Protein 3K7M (pdb70)

Foldseek 3Di:
DWAEEEEAQALLSLLLLLVCVVVVTGYAYEAQAPDHHVQFDWDADPQAGPDIDTQGDWFADCVLFVLVVVLCVVLVFDKDWFFAADFFQAAQDDQFCRDPRGDDPVQVVLVVVVLCVLLVLLVQDDLPQFLQGRPNLVQLAQQVVVLVVSVGDRRVSQQLQLVVQQQQQDHRRFFGRVVLSLLCVLQVNHPVSSVCRSTMGGPVGPVSSSVVSCVSRDHYDYSWAWQEWADPDCWIWTATDVGDIDIHNFYEHAFALQQVLRHHYVPDDDPLCPVCSVVDFDRFKWKKKWKKFDDDGNYWYAGDFQQRIKTFGADDDPGIGIIMTMHGPVSDDVVPVVSVLVRCCVRPVRMGTPDMDHDRQCPDSRHVHGFGGHTRPPRSSPAQVQQCADVRYGYAYLNRASNHRRDSSRSNVSSVVVSVVSVVD

Structure (mmCIF, N/CA/C/O backbone):
data_3K7M
#
_entry.id   3K7M
#
_cell.length_a   163.919
_cell.length_b   163.920
_cell.length_c   163.919
_cell.angle_alpha   90.00
_cell.angle_beta   90.00
_cell.angle_gamma   90.00
#
_symmetry.space_group_name_H-M   'P 4 3 2'
#
loop_
_entity.id
_entity.type
_entity.pdbx_description
1 polymer '6-hydroxy-L-nicotine oxidase'
2 non-polymer 'FLAVIN-ADENINE DINUCLEOTIDE'
3 non-polymer '(1R)-2-{[(S)-(2-aminoethoxy)(hydroxy)phosphoryl]oxy}-1-[(pentadecanoyloxy)methyl]ethyl (12E)-hexadeca-9,12-dienoate'
4 water water
#
loop_
_atom_site.group_PDB
_atom_site.id
_atom_site.type_symbol
_atom_site.label_atom_id
_atom_site.label_alt_id
_atom_site.label_comp_id
_atom_site.label_asym_id
_atom_site.label_entity_id
_atom_site.label_seq_id
_atom_site.pdbx_PDB_ins_code
_atom_site.Cartn_x
_atom_site.Cartn_y
_atom_site.Cartn_z
_atom_site.occupancy
_atom_site.B_iso_or_equiv
_atom_site.auth_seq_id
_atom_site.auth_comp_id
_atom_site.auth_asym_id
_atom_site.auth_atom_id
_atom_site.pdbx_PDB_model_num
ATOM 1 N N . MET A 1 1 ? -22.390 50.836 60.660 1.00 50.96 1 MET X N 1
ATOM 2 C CA . MET A 1 1 ? -21.823 49.530 60.954 1.00 49.47 1 MET X CA 1
ATOM 3 C C . MET A 1 1 ? -22.011 49.142 62.414 1.00 48.30 1 MET X C 1
ATOM 4 O O . MET A 1 1 ? -22.151 49.996 63.281 1.00 50.47 1 MET X O 1
ATOM 9 N N . TYR A 1 2 ? -22.012 47.844 62.673 1.00 43.84 2 TYR X N 1
ATOM 10 C CA . TYR A 1 2 ? -22.673 47.292 63.840 1.00 38.79 2 TYR X CA 1
ATOM 11 C C . TYR A 1 2 ? -21.689 46.455 64.629 1.00 35.91 2 TYR X C 1
ATOM 12 O O . TYR A 1 2 ? -20.718 45.970 64.081 1.00 35.81 2 TYR X O 1
ATOM 21 N N . ASP A 1 3 ? -21.943 46.302 65.919 1.00 33.75 3 ASP X N 1
ATOM 22 C CA . ASP A 1 3 ? -21.279 45.289 66.726 1.00 32.67 3 ASP X CA 1
ATOM 23 C C . ASP A 1 3 ? -21.594 43.875 66.260 1.00 32.23 3 ASP X C 1
ATOM 24 O O . ASP A 1 3 ? -20.714 43.032 66.152 1.00 32.63 3 ASP X O 1
ATOM 29 N N . ALA A 1 4 ? -22.868 43.632 65.989 1.00 31.93 4 ALA X N 1
ATOM 30 C CA . ALA A 1 4 ? -23.316 42.332 65.532 1.00 29.96 4 ALA X CA 1
ATOM 31 C C . ALA A 1 4 ? -24.420 42.465 64.504 1.00 28.09 4 ALA X C 1
ATOM 32 O O . ALA A 1 4 ? -25.345 43.240 64.672 1.00 27.35 4 ALA X O 1
ATOM 34 N N . ILE A 1 5 ? -24.300 41.699 63.434 1.00 28.41 5 ILE X N 1
ATOM 35 C CA . ILE A 1 5 ? -25.432 41.382 62.595 1.00 28.14 5 ILE X CA 1
ATOM 36 C C . ILE A 1 5 ? -25.925 39.964 62.857 1.00 28.72 5 ILE X C 1
ATOM 37 O O . ILE A 1 5 ? -25.173 39.014 62.774 1.00 26.79 5 ILE X O 1
ATOM 42 N N . VAL A 1 6 ? -27.204 39.862 63.187 1.00 27.71 6 VAL X N 1
ATOM 43 C CA . VAL A 1 6 ? -27.897 38.591 63.289 1.00 26.47 6 VAL X CA 1
ATOM 44 C C . VAL A 1 6 ? -28.689 38.300 62.015 1.00 26.30 6 VAL X C 1
ATOM 45 O O . VAL A 1 6 ? -29.511 39.090 61.588 1.00 28.18 6 VAL X O 1
ATOM 49 N N . VAL A 1 7 ? -28.406 37.158 61.411 1.00 26.48 7 VAL X N 1
ATOM 50 C CA . VAL A 1 7 ? -29.085 36.728 60.206 1.00 26.10 7 VAL X CA 1
ATOM 51 C C . VAL A 1 7 ? -30.144 35.666 60.506 1.00 26.26 7 VAL X C 1
ATOM 52 O O . VAL A 1 7 ? -29.822 34.568 60.914 1.00 24.29 7 VAL X O 1
ATOM 56 N N . GLY A 1 8 ? -31.404 36.021 60.288 1.00 25.09 8 GLY X N 1
ATOM 57 C CA . GLY A 1 8 ? -32.529 35.160 60.604 1.00 25.05 8 GLY X CA 1
ATOM 58 C C . GLY A 1 8 ? -33.252 35.554 61.869 1.00 24.27 8 GLY X C 1
ATOM 59 O O . GLY A 1 8 ? -32.638 35.731 62.898 1.00 27.12 8 GLY X O 1
ATOM 60 N N . GLY A 1 9 ? -34.563 35.704 61.767 1.00 23.87 9 GLY X N 1
ATOM 61 C CA . GLY A 1 9 ? -35.380 36.148 62.870 1.00 25.05 9 GLY X CA 1
ATOM 62 C C . GLY A 1 9 ? -36.368 35.103 63.350 1.00 24.72 9 GLY X C 1
ATOM 63 O O . GLY A 1 9 ? -37.516 35.403 63.623 1.00 26.00 9 GLY X O 1
ATOM 64 N N . GLY A 1 10 ? -35.902 33.868 63.448 1.00 25.64 10 GLY X N 1
ATOM 65 C CA . GLY A 1 10 ? -36.525 32.887 64.314 1.00 26.34 10 GLY X CA 1
ATOM 66 C C . GLY A 1 10 ? -36.203 33.131 65.770 1.00 27.63 10 GLY X C 1
ATOM 67 O O . GLY A 1 10 ? -35.590 34.122 66.100 1.00 26.55 10 GLY X O 1
ATOM 68 N N . PHE A 1 11 ? -36.610 32.214 66.636 1.00 26.12 11 PHE X N 1
ATOM 69 C CA . PHE A 1 11 ? -36.422 32.390 68.063 1.00 25.43 11 PHE X CA 1
ATOM 70 C C . PHE A 1 11 ? -34.946 32.546 68.440 1.00 24.74 11 PHE X C 1
ATOM 71 O O . PHE A 1 11 ? -34.604 33.287 69.341 1.00 27.09 11 PHE X O 1
ATOM 79 N N . SER A 1 12 ? -34.088 31.836 67.731 1.00 24.34 12 SER X N 1
ATOM 80 C CA . SER A 1 12 ? -32.659 31.939 67.930 1.00 25.10 12 SER X CA 1
ATOM 81 C C . SER A 1 12 ? -32.141 33.342 67.649 1.00 26.71 12 SER X C 1
ATOM 82 O O . SER A 1 12 ? -31.509 33.956 68.491 1.00 26.67 12 SER X O 1
ATOM 85 N N . GLY A 1 13 ? -32.427 33.837 66.455 1.00 26.61 13 GLY X N 1
ATOM 86 C CA . GLY A 1 13 ? -31.979 35.148 66.047 1.00 26.16 13 GLY X CA 1
ATOM 87 C C . GLY A 1 13 ? -32.577 36.210 66.935 1.00 27.73 13 GLY X C 1
ATOM 88 O O . GLY A 1 13 ? -31.921 37.159 67.301 1.00 28.01 13 GLY X O 1
ATOM 89 N N . LEU A 1 14 ? -33.842 36.023 67.276 1.00 27.71 14 LEU X N 1
ATOM 90 C CA . LEU A 1 14 ? -34.560 36.951 68.115 1.00 27.80 14 LEU X CA 1
ATOM 91 C C . LEU A 1 14 ? -33.941 37.066 69.495 1.00 28.75 14 LEU X C 1
ATOM 92 O O . LEU A 1 14 ? -33.696 38.159 69.964 1.00 29.10 14 LEU X O 1
ATOM 97 N N . LYS A 1 15 ? -33.686 35.938 70.142 1.00 27.33 15 LYS X N 1
ATOM 98 C CA . LYS A 1 15 ? -33.009 35.967 71.427 1.00 26.44 15 LYS X CA 1
ATOM 99 C C . LYS A 1 15 ? -31.638 36.633 71.351 1.00 27.25 15 LYS X C 1
ATOM 100 O O . LYS A 1 15 ? -31.340 37.516 72.123 1.00 28.42 15 LYS X O 1
ATOM 106 N N . ALA A 1 16 ? -30.814 36.189 70.420 1.00 25.96 16 ALA X N 1
ATOM 107 C CA . ALA A 1 16 ? -29.470 36.713 70.278 1.00 28.46 16 ALA X CA 1
ATOM 108 C C . ALA A 1 16 ? -29.481 38.227 70.097 1.00 28.90 16 ALA X C 1
ATOM 109 O O . ALA A 1 16 ? -28.788 38.945 70.787 1.00 32.84 16 ALA X O 1
ATOM 111 N N . ALA A 1 17 ? -30.288 38.697 69.164 1.00 28.09 17 ALA X N 1
ATOM 112 C CA . ALA A 1 17 ? -30.384 40.120 68.901 1.00 30.33 17 ALA X CA 1
ATOM 113 C C . ALA A 1 17 ? -30.924 40.920 70.072 1.00 30.43 17 ALA X C 1
ATOM 114 O O . ALA A 1 17 ? -30.415 41.985 70.375 1.00 31.41 17 ALA X O 1
ATOM 116 N N . ARG A 1 18 ? -31.953 40.406 70.729 1.00 26.12 18 ARG X N 1
ATOM 117 C CA . ARG A 1 18 ? -32.474 41.062 71.914 1.00 27.17 18 ARG X CA 1
ATOM 118 C C . ARG A 1 18 ? -31.415 41.138 73.004 1.00 28.60 18 ARG X C 1
ATOM 119 O O . ARG A 1 18 ? -31.203 42.179 73.608 1.00 28.94 18 ARG X O 1
ATOM 127 N N . ASP A 1 19 ? -30.754 40.022 73.252 1.00 28.13 19 ASP X N 1
ATOM 128 C CA . ASP A 1 19 ? -29.902 39.915 74.410 1.00 28.09 19 ASP X CA 1
ATOM 129 C C . ASP A 1 19 ? -28.629 40.743 74.221 1.00 30.06 19 ASP X C 1
ATOM 130 O O . ASP A 1 19 ? -28.159 41.380 75.145 1.00 30.01 19 ASP X O 1
ATOM 135 N N . LEU A 1 20 ? -28.085 40.732 73.015 1.00 28.55 20 LEU X N 1
ATOM 136 C CA . LEU A 1 20 ? -26.940 41.568 72.700 1.00 29.72 20 LEU X CA 1
ATOM 137 C C . LEU A 1 20 ? -27.268 43.051 72.784 1.00 32.37 20 LEU X C 1
ATOM 138 O O . LEU A 1 20 ? -26.480 43.839 73.275 1.00 33.74 20 LEU X O 1
ATOM 143 N N . THR A 1 21 ? -28.443 43.414 72.297 1.00 33.57 21 THR X N 1
ATOM 144 C CA . THR A 1 21 ? -28.961 44.754 72.467 1.00 34.68 21 THR X CA 1
ATOM 145 C C . THR A 1 21 ? -29.011 45.182 73.927 1.00 38.18 21 THR X C 1
ATOM 146 O O . THR A 1 21 ? -28.579 46.267 74.270 1.00 38.36 21 THR X O 1
ATOM 150 N N . ASN A 1 22 ? -29.521 44.325 74.794 1.00 35.47 22 ASN X N 1
ATOM 151 C CA . ASN A 1 22 ? -29.672 44.720 76.176 1.00 35.36 22 ASN X CA 1
ATOM 152 C C . ASN A 1 22 ? -28.346 44.723 76.914 1.00 34.18 22 ASN X C 1
ATOM 153 O O . ASN A 1 22 ? -28.213 45.323 77.966 1.00 33.72 22 ASN X O 1
ATOM 158 N N . ALA A 1 23 ? -27.369 44.049 76.337 1.00 33.28 23 ALA X N 1
ATOM 159 C CA . ALA A 1 23 ? -26.000 44.118 76.808 1.00 35.78 23 ALA X CA 1
ATOM 160 C C . ALA A 1 23 ? -25.276 45.354 76.300 1.00 36.00 23 ALA X C 1
ATOM 161 O O . ALA A 1 23 ? -24.099 45.522 76.548 1.00 40.26 23 ALA X O 1
ATOM 163 N N . GLY A 1 24 ? -25.988 46.200 75.577 1.00 37.78 24 GLY X N 1
ATOM 164 C CA . GLY A 1 24 ? -25.456 47.472 75.152 1.00 39.07 24 GLY X CA 1
ATOM 165 C C . GLY A 1 24 ? -24.716 47.402 73.838 1.00 42.62 24 GLY X C 1
ATOM 166 O O . GLY A 1 24 ? -23.950 48.295 73.516 1.00 44.60 24 GLY X O 1
ATOM 167 N N . LYS A 1 25 ? -24.940 46.344 73.071 1.00 39.98 25 LYS X N 1
ATOM 168 C CA . LYS A 1 25 ? -24.316 46.231 71.767 1.00 38.33 25 LYS X CA 1
ATOM 169 C C . LYS A 1 25 ? -25.190 46.831 70.683 1.00 38.20 25 LYS X C 1
ATOM 170 O O . LYS A 1 25 ? -26.390 46.937 70.837 1.00 37.81 25 LYS X O 1
ATOM 176 N N . LYS A 1 26 ? -24.566 47.246 69.594 1.00 37.43 26 LYS X N 1
ATOM 177 C CA . LYS A 1 26 ? -25.293 47.783 68.461 1.00 37.53 26 LYS X CA 1
ATOM 178 C C . LYS A 1 26 ? -25.577 46.673 67.459 1.00 35.55 26 LYS X C 1
ATOM 179 O O . LYS A 1 26 ? -24.668 46.150 66.828 1.00 35.44 26 LYS X O 1
ATOM 185 N N . VAL A 1 27 ? -26.845 46.310 67.335 1.00 33.70 27 VAL X N 1
ATOM 186 C CA . VAL A 1 27 ? -27.236 45.097 66.638 1.00 32.01 27 VAL X CA 1
ATOM 187 C C . VAL A 1 27 ? -28.163 45.395 65.475 1.00 31.49 27 VAL X C 1
ATOM 188 O O . VAL A 1 27 ? -29.041 46.220 65.582 1.00 30.37 27 VAL X O 1
ATOM 192 N N . LEU A 1 28 ? -27.962 44.689 64.373 1.00 29.88 28 LEU X N 1
ATOM 193 C CA . LEU A 1 28 ? -28.934 44.629 63.300 1.00 28.62 28 LEU X CA 1
ATOM 194 C C . LEU A 1 28 ? -29.460 43.210 63.052 1.00 27.39 28 LEU X C 1
ATOM 195 O O . LEU A 1 28 ? -28.701 42.271 62.933 1.00 27.40 28 LEU X O 1
ATOM 200 N N . LEU A 1 29 ? -30.772 43.088 62.947 1.00 27.94 29 LEU X N 1
ATOM 201 C CA . LEU A 1 29 ? -31.401 41.823 62.602 1.00 26.69 29 LEU X CA 1
ATOM 202 C C . LEU A 1 29 ? -31.894 41.827 61.161 1.00 25.67 29 LEU X C 1
ATOM 203 O O . LEU A 1 29 ? -32.770 42.592 60.809 1.00 28.70 29 LEU X O 1
ATOM 208 N N . LEU A 1 30 ? -31.312 40.956 60.351 1.00 25.36 30 LEU X N 1
ATOM 209 C CA . LEU A 1 30 ? -31.726 40.763 58.978 1.00 27.82 30 LEU X CA 1
ATOM 210 C C . LEU A 1 30 ? -32.585 39.513 58.806 1.00 29.60 30 LEU X C 1
ATOM 211 O O . LEU A 1 30 ? -32.112 38.407 58.996 1.00 28.80 30 LEU X O 1
ATOM 216 N N . GLU A 1 31 ? -33.833 39.719 58.407 1.00 29.05 31 GLU X N 1
ATOM 217 C CA . GLU A 1 31 ? -34.771 38.645 58.128 1.00 28.79 31 GLU X CA 1
ATOM 218 C C . GLU A 1 31 ? -35.183 38.596 56.658 1.00 30.34 31 GLU X C 1
ATOM 219 O O . GLU A 1 31 ? -35.652 39.578 56.108 1.00 31.04 31 GLU X O 1
ATOM 225 N N . GLY A 1 32 ? -35.015 37.436 56.047 1.00 29.77 32 GLY X N 1
ATOM 226 C CA . GLY A 1 32 ? -35.285 37.245 54.639 1.00 30.32 32 GLY X CA 1
ATOM 227 C C . GLY A 1 32 ? -36.749 37.342 54.250 1.00 32.39 32 GLY X C 1
ATOM 228 O O . GLY A 1 32 ? -37.075 37.774 53.155 1.00 32.12 32 GLY X O 1
ATOM 229 N N . GLY A 1 33 ? -37.633 36.943 55.152 1.00 30.70 33 GLY X N 1
ATOM 230 C CA . GLY A 1 33 ? -39.043 36.873 54.848 1.00 29.66 33 GLY X CA 1
ATOM 231 C C . GLY A 1 33 ? -39.821 38.090 55.287 1.00 32.85 33 GLY X C 1
ATOM 232 O O . GLY A 1 33 ? -39.241 39.094 55.661 1.00 32.66 33 GLY X O 1
ATOM 233 N N . GLU A 1 34 ? -41.143 37.982 55.250 1.00 29.81 34 GLU X N 1
ATOM 234 C CA . GLU A 1 34 ? -42.040 39.080 55.566 1.00 30.55 34 GLU X CA 1
ATOM 235 C C . GLU A 1 34 ? -42.581 38.971 56.975 1.00 30.99 34 GLU X C 1
ATOM 236 O O . GLU A 1 34 ? -43.429 39.741 57.393 1.00 29.92 34 GLU X O 1
ATOM 242 N N . ARG A 1 35 ? -42.072 37.995 57.706 1.00 30.40 35 ARG X N 1
ATOM 243 C CA . ARG A 1 35 ? -42.487 37.782 59.072 1.00 28.77 35 ARG X CA 1
ATOM 244 C C . ARG A 1 35 ? -41.335 37.315 59.935 1.00 26.40 35 ARG X C 1
ATOM 245 O O . ARG A 1 35 ? -40.333 36.836 59.445 1.00 25.56 35 ARG X O 1
ATOM 253 N N . LEU A 1 36 ? -41.508 37.468 61.235 1.00 27.31 36 LEU X N 1
ATOM 254 C CA . LEU A 1 36 ? -40.596 36.893 62.194 1.00 27.11 36 LEU X CA 1
ATOM 255 C C . LEU A 1 36 ? -41.166 35.598 62.776 1.00 27.30 36 LEU X C 1
ATOM 256 O O . LEU A 1 36 ? -42.359 35.382 62.748 1.00 28.14 36 LEU X O 1
ATOM 261 N N . GLY A 1 37 ? -40.295 34.755 63.309 1.00 26.63 37 GLY X N 1
ATOM 262 C CA . GLY A 1 37 ? -40.720 33.548 63.985 1.00 24.64 37 GLY X CA 1
ATOM 263 C C . GLY A 1 37 ? -40.217 32.280 63.326 1.00 24.90 37 GLY X C 1
ATOM 264 O O . GLY A 1 37 ? -40.038 31.276 63.982 1.00 26.47 37 GLY X O 1
ATOM 265 N N . GLY A 1 38 ? -39.979 32.342 62.027 1.00 22.35 38 GLY X N 1
ATOM 266 C CA . GLY A 1 38 ? -39.363 31.245 61.321 1.00 23.20 38 GLY X CA 1
ATOM 267 C C . GLY A 1 38 ? -40.238 30.003 61.325 1.00 26.00 38 GLY X C 1
ATOM 268 O O . GLY A 1 38 ? -41.366 30.045 60.870 1.00 22.05 38 GLY X O 1
ATOM 269 N N . ARG A 1 39 ? -39.702 28.907 61.854 1.00 26.07 39 ARG X N 1
ATOM 270 C CA . ARG A 1 39 ? -40.405 27.633 61.903 1.00 25.02 39 ARG X CA 1
ATOM 271 C C . ARG A 1 39 ? -41.402 27.552 63.055 1.00 26.44 39 ARG X C 1
ATOM 272 O O . ARG A 1 39 ? -42.121 26.578 63.198 1.00 25.72 39 ARG X O 1
ATOM 280 N N . ALA A 1 40 ? -41.442 28.599 63.863 1.00 22.28 40 ALA X N 1
ATOM 281 C CA . ALA A 1 40 ? -42.615 28.901 64.650 1.00 26.27 40 ALA X CA 1
ATOM 282 C C . ALA A 1 40 ? -43.505 29.909 63.942 1.00 25.64 40 ALA X C 1
ATOM 283 O O . ALA A 1 40 ? -43.159 31.071 63.813 1.00 25.94 40 ALA X O 1
ATOM 285 N N . TYR A 1 41 ? -44.654 29.436 63.487 1.00 27.29 41 TYR X N 1
ATOM 286 C CA . TYR A 1 41 ? -45.458 30.138 62.511 1.00 26.22 41 TYR X CA 1
ATOM 287 C C . TYR A 1 41 ? -46.914 29.908 62.852 1.00 28.46 41 TYR X C 1
ATOM 288 O O . TYR A 1 41 ? -47.525 28.974 62.365 1.00 29.14 41 TYR X O 1
ATOM 297 N N . SER A 1 42 ? -47.454 30.757 63.715 1.00 26.69 42 SER X N 1
ATOM 298 C CA . SER A 1 42 ? -48.887 30.828 63.909 1.00 28.05 42 SER X CA 1
ATOM 299 C C . SER A 1 42 ? -49.554 31.737 62.888 1.00 31.24 42 SER X C 1
ATOM 300 O O . SER A 1 42 ? -49.041 32.783 62.563 1.00 27.94 42 SER X O 1
ATOM 303 N N . ARG A 1 43 ? -50.701 31.307 62.383 1.00 27.76 43 ARG X N 1
ATOM 304 C CA . ARG A 1 43 ? -51.455 32.073 61.408 1.00 28.99 43 ARG X CA 1
ATOM 305 C C . ARG A 1 43 ? -52.914 31.623 61.352 1.00 30.82 43 ARG X C 1
ATOM 306 O O . ARG A 1 43 ? -53.300 30.685 62.027 1.00 29.35 43 ARG X O 1
ATOM 314 N N . GLU A 1 44 ? -53.716 32.306 60.549 1.00 30.53 44 GLU X N 1
ATOM 315 C CA . GLU A 1 44 ? -55.097 31.906 60.337 1.00 32.22 44 GLU X CA 1
ATOM 316 C C . GLU A 1 44 ? -55.177 30.589 59.584 1.00 27.56 44 GLU X C 1
ATOM 317 O O . GLU A 1 44 ? -54.481 30.385 58.609 1.00 27.28 44 GLU X O 1
ATOM 323 N N . SER A 1 45 ? -56.037 29.706 60.069 1.00 32.47 45 SER X N 1
ATOM 324 C CA . SER A 1 45 ? -56.418 28.493 59.356 1.00 31.72 45 SER X CA 1
ATOM 325 C C . SER A 1 45 ? -56.861 28.749 57.921 1.00 34.00 45 SER X C 1
ATOM 326 O O . SER A 1 45 ? -57.684 29.602 57.673 1.00 34.35 45 SER X O 1
ATOM 329 N N . ARG A 1 46 ? -56.308 27.988 56.989 1.00 34.99 46 ARG X N 1
ATOM 330 C CA . ARG A 1 46 ? -56.806 27.935 55.621 1.00 36.78 46 ARG X CA 1
ATOM 331 C C . ARG A 1 46 ? -58.192 27.320 55.482 1.00 37.78 46 ARG X C 1
ATOM 332 O O . ARG A 1 46 ? -58.832 27.477 54.458 1.00 38.57 46 ARG X O 1
ATOM 340 N N . ASN A 1 47 ? -58.641 26.596 56.495 1.00 36.22 47 ASN X N 1
ATOM 341 C CA . ASN A 1 47 ? -59.888 25.866 56.391 1.00 36.55 47 ASN X CA 1
ATOM 342 C C . ASN A 1 47 ? -61.003 26.504 57.206 1.00 37.32 47 ASN X C 1
ATOM 343 O O . ASN A 1 47 ? -62.168 26.389 56.862 1.00 39.33 47 ASN X O 1
ATOM 348 N N . VAL A 1 48 ? -60.642 27.154 58.300 1.00 33.99 48 VAL X N 1
ATOM 349 C CA . VAL A 1 48 ? -61.622 27.663 59.240 1.00 36.25 48 VAL X CA 1
ATOM 350 C C . VAL A 1 48 ? -61.395 29.130 59.585 1.00 39.43 48 VAL X C 1
ATOM 351 O O . VAL A 1 48 ? -60.555 29.457 60.404 1.00 37.11 48 VAL X O 1
ATOM 355 N N . PRO A 1 49 ? -62.162 30.008 58.956 1.00 40.38 49 PRO X N 1
ATOM 356 C CA . PRO A 1 49 ? -61.946 31.440 59.119 1.00 38.76 49 PRO X CA 1
ATOM 357 C C . PRO A 1 49 ? -61.932 31.854 60.578 1.00 38.36 49 PRO X C 1
ATOM 358 O O . PRO A 1 49 ? -62.771 31.433 61.361 1.00 38.90 49 PRO X O 1
ATOM 362 N N . GLY A 1 50 ? -60.947 32.663 60.937 1.00 39.12 50 GLY X N 1
ATOM 363 C CA . GLY A 1 50 ? -60.894 33.251 62.255 1.00 37.93 50 GLY X CA 1
ATOM 364 C C . GLY A 1 50 ? -60.203 32.376 63.274 1.00 39.31 50 GLY X C 1
ATOM 365 O O . GLY A 1 50 ? -60.072 32.749 64.430 1.00 38.68 50 GLY X O 1
ATOM 366 N N . LEU A 1 51 ? -59.765 31.204 62.836 1.00 37.82 51 LEU X N 1
ATOM 367 C CA . LEU A 1 51 ? -59.141 30.234 63.725 1.00 36.10 51 LEU X CA 1
ATOM 368 C C . LEU A 1 51 ? -57.637 30.272 63.562 1.00 32.09 51 LEU X C 1
ATOM 369 O O . LEU A 1 51 ? -57.120 30.047 62.485 1.00 33.10 51 LEU X O 1
ATOM 374 N N . ARG A 1 52 ? -56.940 30.577 64.645 1.00 35.33 52 ARG X N 1
ATOM 375 C CA . ARG A 1 52 ? -55.486 30.564 64.638 1.00 34.23 52 ARG X CA 1
ATOM 376 C C . ARG A 1 52 ? -54.921 29.166 64.839 1.00 31.01 52 ARG X C 1
ATOM 377 O O . ARG A 1 52 ? -55.313 28.457 65.748 1.00 33.32 52 ARG X O 1
ATOM 385 N N . VAL A 1 53 ? -53.986 28.795 63.983 1.00 29.10 53 VAL X N 1
ATOM 386 C CA . VAL A 1 53 ? -53.313 27.515 64.085 1.00 28.85 53 VAL X CA 1
ATOM 387 C C . VAL A 1 53 ? -51.798 27.667 64.059 1.00 26.70 53 VAL X C 1
ATOM 388 O O . VAL A 1 53 ? -51.274 28.664 63.591 1.00 27.73 53 VAL X O 1
ATOM 392 N N . GLU A 1 54 ? -51.104 26.658 64.562 1.00 27.46 54 GLU X N 1
ATOM 393 C CA . GLU A 1 54 ? -49.668 26.559 64.400 1.00 25.56 54 GLU X CA 1
ATOM 394 C C . GLU A 1 54 ? -49.297 25.662 63.232 1.00 28.33 54 GLU X C 1
ATOM 395 O O . GLU A 1 54 ? -49.593 24.476 63.235 1.00 26.66 54 GLU X O 1
ATOM 401 N N . ILE A 1 55 ? -48.639 26.236 62.239 1.00 24.74 55 ILE X N 1
ATOM 402 C CA . ILE A 1 55 ? -48.296 25.493 61.046 1.00 28.03 55 ILE X CA 1
ATOM 403 C C . ILE A 1 55 ? -46.850 25.014 61.052 1.00 27.26 55 ILE X C 1
ATOM 404 O O . ILE A 1 55 ? -46.438 24.236 60.211 1.00 26.30 55 ILE X O 1
ATOM 409 N N . GLY A 1 56 ? -46.091 25.493 62.022 1.00 27.27 56 GLY X N 1
ATOM 410 C CA . GLY A 1 56 ? -44.815 24.900 62.345 1.00 26.12 56 GLY X CA 1
ATOM 411 C C . GLY A 1 56 ? -44.797 24.321 63.744 1.00 31.58 56 GLY X C 1
ATOM 412 O O . GLY A 1 56 ? -45.738 23.664 64.153 1.00 30.41 56 GLY X O 1
ATOM 413 N N . GLY A 1 57 ? -43.714 24.559 64.467 1.00 29.21 57 GLY X N 1
ATOM 414 C CA . GLY A 1 57 ? -43.547 24.026 65.800 1.00 33.08 57 GLY X CA 1
ATOM 415 C C . GLY A 1 57 ? -44.223 24.859 66.859 1.00 34.34 57 GLY X C 1
ATOM 416 O O . GLY A 1 57 ? -44.284 26.064 66.741 1.00 35.53 57 GLY X O 1
ATOM 417 N N . ALA A 1 58 ? -44.733 24.208 67.896 1.00 31.93 58 ALA X N 1
ATOM 418 C CA . ALA A 1 58 ? -45.445 24.904 68.951 1.00 35.18 58 ALA X CA 1
ATOM 419 C C . ALA A 1 58 ? -45.439 24.215 70.317 1.00 35.59 58 ALA X C 1
ATOM 420 O O . ALA A 1 58 ? -45.453 24.881 71.337 1.00 35.63 58 ALA X O 1
ATOM 422 N N . TYR A 1 59 ? -45.436 22.889 70.334 1.00 27.10 59 TYR X N 1
ATOM 423 C CA . TYR A 1 59 ? -45.600 22.168 71.582 1.00 27.11 59 TYR X CA 1
ATOM 424 C C . TYR A 1 59 ? -44.401 22.394 72.499 1.00 25.05 59 TYR X C 1
ATOM 425 O O . TYR A 1 59 ? -43.268 22.353 72.069 1.00 27.63 59 TYR X O 1
ATOM 434 N N . LEU A 1 60 ? -44.679 22.615 73.771 1.00 25.25 60 LEU X N 1
ATOM 435 C CA . LEU A 1 60 ? -43.632 22.832 74.750 1.00 26.22 60 LEU X CA 1
ATOM 436 C C . LEU A 1 60 ? -43.898 22.093 76.051 1.00 25.62 60 LEU X C 1
ATOM 437 O O . LEU A 1 60 ? -45.009 21.682 76.321 1.00 26.78 60 LEU X O 1
ATOM 442 N N . HIS A 1 61 ? -42.855 21.939 76.845 1.00 27.16 61 HIS X N 1
ATOM 443 C CA . HIS A 1 61 ? -42.980 21.427 78.189 1.00 28.46 61 HIS X CA 1
ATOM 444 C C . HIS A 1 61 ? -42.045 22.178 79.111 1.00 28.44 61 HIS X C 1
ATOM 445 O O . HIS A 1 61 ? -40.844 22.079 78.984 1.00 29.43 61 HIS X O 1
ATOM 452 N N . ARG A 1 62 ? -42.610 22.932 80.037 1.00 32.12 62 ARG X N 1
ATOM 453 C CA . ARG A 1 62 ? -41.827 23.837 80.848 1.00 35.27 62 ARG X CA 1
ATOM 454 C C . ARG A 1 62 ? -40.676 23.143 81.540 1.00 37.86 62 ARG X C 1
ATOM 455 O O . ARG A 1 62 ? -39.605 23.705 81.670 1.00 40.05 62 ARG X O 1
ATOM 463 N N . LYS A 1 63 ? -40.884 21.908 81.965 1.00 35.99 63 LYS X N 1
ATOM 464 C CA . LYS A 1 63 ? -39.838 21.199 82.665 1.00 38.42 63 LYS X CA 1
ATOM 465 C C . LYS A 1 63 ? -38.684 20.726 81.796 1.00 36.30 63 LYS X C 1
ATOM 466 O O . LYS A 1 63 ? -37.558 20.723 82.243 1.00 35.48 63 LYS X O 1
ATOM 472 N N . HIS A 1 64 ? -38.951 20.383 80.549 1.00 31.63 64 HIS X N 1
ATOM 473 C CA . HIS A 1 64 ? -37.879 20.064 79.626 1.00 29.68 64 HIS X CA 1
ATOM 474 C C . HIS A 1 64 ? -37.260 21.299 78.967 1.00 28.19 64 HIS X C 1
ATOM 475 O O . HIS A 1 64 ? -36.180 21.224 78.423 1.00 28.38 64 HIS X O 1
ATOM 482 N N . HIS A 1 65 ? -37.957 22.423 79.042 1.00 28.01 65 HIS X N 1
ATOM 483 C CA . HIS A 1 65 ? -37.652 23.597 78.238 1.00 26.71 65 HIS X CA 1
ATOM 484 C C . HIS A 1 65 ? -37.600 24.856 79.104 1.00 27.34 65 HIS X C 1
ATOM 485 O O . HIS A 1 65 ? -38.455 25.711 79.008 1.00 26.93 65 HIS X O 1
ATOM 492 N N . PRO A 1 66 ? -36.589 24.952 79.950 1.00 28.06 66 PRO X N 1
ATOM 493 C CA . PRO A 1 66 ? -36.543 26.000 80.964 1.00 27.30 66 PRO X CA 1
ATOM 494 C C . PRO A 1 66 ? -36.308 27.389 80.384 1.00 26.13 66 PRO X C 1
ATOM 495 O O . PRO A 1 66 ? -36.856 28.349 80.876 1.00 28.90 66 PRO X O 1
ATOM 499 N N . ARG A 1 67 ? -35.499 27.493 79.346 1.00 26.80 67 ARG X N 1
ATOM 500 C CA . ARG A 1 67 ? -35.337 28.775 78.689 1.00 27.98 67 ARG X CA 1
ATOM 501 C C . ARG A 1 67 ? -36.654 29.286 78.139 1.00 25.94 67 ARG X C 1
ATOM 502 O O . ARG A 1 67 ? -37.033 30.413 78.369 1.00 26.33 67 ARG X O 1
ATOM 510 N N . LEU A 1 68 ? -37.365 28.430 77.428 1.00 25.10 68 LEU X N 1
ATOM 511 C CA . LEU A 1 68 ? -38.674 28.799 76.925 1.00 22.72 68 LEU X CA 1
ATOM 512 C C . LEU A 1 68 ? -39.627 29.186 78.047 1.00 23.24 68 LEU X C 1
ATOM 513 O O . LEU A 1 68 ? -40.347 30.158 77.955 1.00 26.75 68 LEU X O 1
ATOM 518 N N . ALA A 1 69 ? -39.619 28.404 79.110 1.00 26.63 69 ALA X N 1
ATOM 519 C CA . ALA A 1 69 ? -40.438 28.706 80.259 1.00 26.06 69 ALA X CA 1
ATOM 520 C C . ALA A 1 69 ? -40.096 30.079 80.805 1.00 27.93 69 ALA X C 1
ATOM 521 O O . ALA A 1 69 ? -40.973 30.815 81.216 1.00 31.89 69 ALA X O 1
ATOM 523 N N . ALA A 1 70 ? -38.817 30.419 80.801 1.00 27.60 70 ALA X N 1
ATOM 524 C CA . ALA A 1 70 ? -38.376 31.714 81.304 1.00 29.14 70 ALA X CA 1
ATOM 525 C C . ALA A 1 70 ? -38.889 32.862 80.443 1.00 28.62 70 ALA X C 1
ATOM 526 O O . ALA A 1 70 ? -39.252 33.908 80.947 1.00 29.67 70 ALA X O 1
ATOM 528 N N . GLU A 1 71 ? -38.918 32.641 79.137 1.00 29.45 71 GLU X N 1
ATOM 529 C CA . GLU A 1 71 ? -39.419 33.628 78.196 1.00 27.01 71 GLU X CA 1
ATOM 530 C C . GLU A 1 71 ? -40.907 33.857 78.368 1.00 28.12 71 GLU X C 1
ATOM 531 O O . GLU A 1 71 ? -41.375 34.981 78.396 1.00 29.67 71 GLU X O 1
ATOM 537 N N . LEU A 1 72 ? -41.649 32.773 78.496 1.00 28.55 72 LEU X N 1
ATOM 538 C CA . LEU A 1 72 ? -43.065 32.865 78.759 1.00 28.61 72 LEU X CA 1
ATOM 539 C C . LEU A 1 72 ? -43.358 33.670 80.020 1.00 27.59 72 LEU X C 1
ATOM 540 O O . LEU A 1 72 ? -44.189 34.558 80.018 1.00 29.73 72 LEU X O 1
ATOM 545 N N . ASP A 1 73 ? -42.667 33.335 81.097 1.00 28.59 73 ASP X N 1
ATOM 546 C CA . ASP A 1 73 ? -42.824 34.042 82.359 1.00 29.47 73 ASP X CA 1
ATOM 547 C C . ASP A 1 73 ? -42.405 35.515 82.238 1.00 31.08 73 ASP X C 1
ATOM 548 O O . ASP A 1 73 ? -43.051 36.392 82.770 1.00 31.49 73 ASP X O 1
ATOM 553 N N . ARG A 1 74 ? -41.318 35.760 81.525 1.00 31.44 74 ARG X N 1
ATOM 554 C CA . ARG A 1 74 ? -40.821 37.109 81.298 1.00 31.54 74 ARG X CA 1
ATOM 555 C C . ARG A 1 74 ? -41.895 38.041 80.754 1.00 32.40 74 ARG X C 1
ATOM 556 O O . ARG A 1 74 ? -42.093 39.131 81.262 1.00 32.73 74 ARG X O 1
ATOM 564 N N . TYR A 1 75 ? -42.588 37.594 79.719 1.00 30.75 75 TYR X N 1
ATOM 565 C CA . TYR A 1 75 ? -43.520 38.436 79.005 1.00 30.89 75 TYR X CA 1
ATOM 566 C C . TYR A 1 75 ? -44.980 38.174 79.382 1.00 32.20 75 TYR X C 1
ATOM 567 O O . TYR A 1 75 ? -45.887 38.725 78.784 1.00 32.46 75 TYR X O 1
ATOM 576 N N . GLY A 1 76 ? -45.195 37.320 80.370 1.00 30.32 76 GLY X N 1
ATOM 577 C CA . GLY A 1 76 ? -46.536 36.949 80.773 1.00 30.82 76 GLY X CA 1
ATOM 578 C C . GLY A 1 76 ? -47.348 36.289 79.675 1.00 30.89 76 GLY X C 1
ATOM 579 O O . GLY A 1 76 ? -48.520 36.574 79.510 1.00 32.48 76 GLY X O 1
ATOM 580 N N . ILE A 1 77 ? -46.712 35.412 78.916 1.00 29.47 77 ILE X N 1
ATOM 581 C CA . ILE A 1 77 ? -47.372 34.759 77.804 1.00 29.18 77 ILE X CA 1
ATOM 582 C C . ILE A 1 77 ? -48.103 33.515 78.263 1.00 29.52 77 ILE X C 1
ATOM 583 O O . ILE A 1 77 ? -47.509 32.602 78.802 1.00 29.32 77 ILE X O 1
ATOM 588 N N . PRO A 1 78 ? -49.409 33.527 78.067 1.00 30.95 78 PRO X N 1
ATOM 589 C CA . PRO A 1 78 ? -50.261 32.443 78.524 1.00 31.97 78 PRO X CA 1
ATOM 590 C C . PRO A 1 78 ? -50.077 31.196 77.673 1.00 31.88 78 PRO X C 1
ATOM 591 O O . PRO A 1 78 ? -49.965 31.271 76.455 1.00 30.97 78 PRO X O 1
ATOM 595 N N . THR A 1 79 ? -50.042 30.058 78.351 1.00 34.95 79 THR X N 1
ATOM 596 C CA . THR A 1 79 ? -50.081 28.761 77.715 1.00 35.69 79 THR X CA 1
ATOM 597 C C . THR A 1 79 ? -51.297 27.950 78.145 1.00 37.60 79 THR X C 1
ATOM 598 O O . THR A 1 79 ? -51.946 28.263 79.130 1.00 38.26 79 THR X O 1
ATOM 602 N N . ALA A 1 80 ? -51.597 26.910 77.385 1.00 35.40 80 ALA X N 1
ATOM 603 C CA . ALA A 1 80 ? -52.701 26.023 77.692 1.00 34.02 80 ALA X CA 1
ATOM 604 C C . ALA A 1 80 ? -52.277 24.574 77.474 1.00 33.57 80 ALA X C 1
ATOM 605 O O . ALA A 1 80 ? -51.343 24.310 76.737 1.00 28.49 80 ALA X O 1
ATOM 607 N N . ALA A 1 81 ? -52.969 23.650 78.128 1.00 33.60 81 ALA X N 1
ATOM 608 C CA . ALA A 1 81 ? -52.765 22.229 77.893 1.00 33.55 81 ALA X CA 1
ATOM 609 C C . ALA A 1 81 ? -52.940 21.906 76.418 1.00 32.09 81 ALA X C 1
ATOM 610 O O . ALA A 1 81 ? -53.865 22.379 75.788 1.00 31.93 81 ALA X O 1
ATOM 612 N N . ALA A 1 82 ? -52.043 21.108 75.870 1.00 31.76 82 ALA X N 1
ATOM 613 C CA . ALA A 1 82 ? -52.300 20.511 74.576 1.00 33.67 82 ALA X CA 1
ATOM 614 C C . ALA A 1 82 ? -53.572 19.684 74.662 1.00 34.78 82 ALA X C 1
ATOM 615 O O . ALA A 1 82 ? -53.893 19.150 75.702 1.00 33.69 82 ALA X O 1
ATOM 617 N N . SER A 1 83 ? -54.293 19.596 73.559 1.00 35.48 83 SER X N 1
ATOM 618 C CA . SER A 1 83 ? -55.484 18.772 73.502 1.00 36.58 83 SER X CA 1
ATOM 619 C C . SER A 1 83 ? -55.317 17.404 74.159 1.00 35.48 83 SER X C 1
ATOM 620 O O . SER A 1 83 ? -54.357 16.690 73.914 1.00 34.83 83 SER X O 1
ATOM 623 N N . GLU A 1 84 ? -56.270 17.077 75.016 1.00 20.00 84 GLU X N 1
ATOM 624 C CA . GLU A 1 84 ? -56.226 15.879 75.828 1.00 20.00 84 GLU X CA 1
ATOM 625 C C . GLU A 1 84 ? -56.657 14.672 74.993 1.00 20.00 84 GLU X C 1
ATOM 626 O O . GLU A 1 84 ? -57.503 14.789 74.126 1.00 36.20 84 GLU X O 1
ATOM 632 N N . PHE A 1 85 ? -56.069 13.517 75.262 1.00 34.82 85 PHE X N 1
ATOM 633 C CA . PHE A 1 85 ? -56.457 12.293 74.578 1.00 32.94 85 PHE X CA 1
ATOM 634 C C . PHE A 1 85 ? -57.362 11.460 75.467 1.00 33.37 85 PHE X C 1
ATOM 635 O O . PHE A 1 85 ? -56.970 11.060 76.552 1.00 30.86 85 PHE X O 1
ATOM 643 N N . THR A 1 86 ? -58.567 11.183 74.990 1.00 32.11 86 THR X N 1
ATOM 644 C CA . THR A 1 86 ? -59.541 10.428 75.768 1.00 31.39 86 THR X CA 1
ATOM 645 C C . THR A 1 86 ? -60.197 9.270 75.026 1.00 31.18 86 THR X C 1
ATOM 646 O O . THR A 1 86 ? -60.847 8.439 75.628 1.00 31.99 86 THR X O 1
ATOM 650 N N . SER A 1 87 ? -60.045 9.247 73.717 1.00 28.05 87 SER X N 1
ATOM 651 C CA . SER A 1 87 ? -60.588 8.185 72.906 1.00 28.09 87 SER X CA 1
ATOM 652 C C . SER A 1 87 ? -59.491 7.616 72.023 1.00 27.86 87 SER X C 1
ATOM 653 O O . SER A 1 87 ? -58.908 8.323 71.220 1.00 29.29 87 SER X O 1
ATOM 656 N N . PHE A 1 88 ? -59.201 6.339 72.183 1.00 24.42 88 PHE X N 1
ATOM 657 C CA . PHE A 1 88 ? -58.049 5.763 71.524 1.00 25.94 88 PHE X CA 1
ATOM 658 C C . PHE A 1 88 ? -58.402 4.832 70.371 1.00 27.29 88 PHE X C 1
ATOM 659 O O . PHE A 1 88 ? -59.194 3.921 70.522 1.00 26.67 88 PHE X O 1
ATOM 667 N N . ARG A 1 89 ? -57.821 5.101 69.210 1.00 25.64 89 ARG X N 1
ATOM 668 C CA . ARG A 1 89 ? -58.214 4.446 67.976 1.00 24.72 89 ARG X CA 1
ATOM 669 C C . ARG A 1 89 ? -56.989 3.957 67.218 1.00 22.82 89 ARG X C 1
ATOM 670 O O . ARG A 1 89 ? -56.769 4.316 66.077 1.00 22.60 89 ARG X O 1
ATOM 678 N N . HIS A 1 90 ? -56.192 3.152 67.903 1.00 20.92 90 HIS X N 1
ATOM 679 C CA . HIS A 1 90 ? -54.892 2.728 67.428 1.00 22.54 90 HIS X CA 1
ATOM 680 C C . HIS A 1 90 ? -55.009 1.708 66.312 1.00 22.66 90 HIS X C 1
ATOM 681 O O . HIS A 1 90 ? -56.016 1.048 66.174 1.00 23.34 90 HIS X O 1
ATOM 688 N N . ARG A 1 91 ? -53.951 1.592 65.532 1.00 20.33 91 ARG X N 1
ATOM 689 C CA . ARG A 1 91 ? -53.805 0.511 64.592 1.00 17.90 91 ARG X CA 1
ATOM 690 C C . ARG A 1 91 ? -52.516 -0.263 64.868 1.00 19.15 91 ARG X C 1
ATOM 691 O O . ARG A 1 91 ? -51.519 -0.087 64.188 1.00 20.75 91 ARG X O 1
ATOM 699 N N . LEU A 1 92 ? -52.576 -1.110 65.886 1.00 18.97 92 LEU X N 1
ATOM 700 C CA . LEU A 1 92 ? -51.418 -1.761 66.458 1.00 20.35 92 LEU X CA 1
ATOM 701 C C . LEU A 1 92 ? -51.693 -3.248 66.602 1.00 23.76 92 LEU X C 1
ATOM 702 O O . LEU A 1 92 ? -50.964 -3.956 67.262 1.00 24.04 92 LEU X O 1
ATOM 707 N N . GLY A 1 93 ? -52.763 -3.703 65.971 1.00 25.09 93 GLY X N 1
ATOM 708 C CA . GLY A 1 93 ? -53.149 -5.091 66.029 1.00 24.14 93 GLY X CA 1
ATOM 709 C C . GLY A 1 93 ? -54.138 -5.403 67.129 1.00 23.70 93 GLY X C 1
ATOM 710 O O . GLY A 1 93 ? -54.426 -4.588 67.984 1.00 22.80 93 GLY X O 1
ATOM 711 N N . PRO A 1 94 ? -54.650 -6.621 67.094 1.00 24.51 94 PRO X N 1
ATOM 712 C CA . PRO A 1 94 ? -55.789 -7.010 67.913 1.00 27.72 94 PRO X CA 1
ATOM 713 C C . PRO A 1 94 ? -55.466 -7.177 69.387 1.00 28.26 94 PRO X C 1
ATOM 714 O O . PRO A 1 94 ? -56.386 -7.259 70.175 1.00 29.96 94 PRO X O 1
ATOM 718 N N . THR A 1 95 ? -54.189 -7.229 69.740 1.00 27.29 95 THR X N 1
ATOM 719 C CA . THR A 1 95 ? -53.787 -7.395 71.132 1.00 26.19 95 THR X CA 1
ATOM 720 C C . THR A 1 95 ? -53.498 -6.068 71.828 1.00 28.77 95 THR X C 1
ATOM 721 O O . THR A 1 95 ? -53.292 -6.026 73.027 1.00 27.42 95 THR X O 1
ATOM 725 N N . ALA A 1 96 ? -53.473 -4.988 71.064 1.00 25.88 96 ALA X N 1
ATOM 726 C CA . ALA A 1 96 ? -53.300 -3.671 71.645 1.00 26.97 96 ALA X CA 1
ATOM 727 C C . ALA A 1 96 ? -54.475 -3.306 72.533 1.00 30.02 96 ALA X C 1
ATOM 728 O O . ALA A 1 96 ? -55.589 -3.739 72.307 1.00 31.14 96 ALA X O 1
ATOM 730 N N . VAL A 1 97 ? -54.201 -2.514 73.555 1.00 28.54 97 VAL X N 1
ATOM 731 C CA . VAL A 1 97 ? -55.239 -1.924 74.370 1.00 32.54 97 VAL X CA 1
ATOM 732 C C . VAL A 1 97 ? -55.475 -0.473 73.968 1.00 33.57 97 VAL X C 1
ATOM 733 O O . VAL A 1 97 ? -54.549 0.248 73.655 1.00 30.58 97 VAL X O 1
ATOM 737 N N . ASP A 1 98 ? -56.729 -0.061 73.961 1.00 36.49 98 ASP X N 1
ATOM 738 C CA . ASP A 1 98 ? -57.046 1.291 73.563 1.00 38.34 98 ASP X CA 1
ATOM 739 C C . ASP A 1 98 ? -56.915 2.224 74.756 1.00 37.28 98 ASP X C 1
ATOM 740 O O . ASP A 1 98 ? -57.901 2.667 75.324 1.00 36.95 98 ASP X O 1
ATOM 745 N N . GLN A 1 99 ? -55.667 2.472 75.135 1.00 32.21 99 GLN X N 1
ATOM 746 C CA . GLN A 1 99 ? -55.284 3.613 75.944 1.00 33.67 99 GLN X CA 1
ATOM 747 C C . GLN A 1 99 ? -54.028 4.270 75.392 1.00 31.22 99 GLN X C 1
ATOM 748 O O . GLN A 1 99 ? -53.482 3.833 74.397 1.00 26.10 99 GLN X O 1
ATOM 754 N N . ALA A 1 100 ? -53.573 5.319 76.059 1.00 28.67 100 ALA X N 1
ATOM 755 C CA . ALA A 1 100 ? -52.439 6.077 75.572 1.00 30.76 100 ALA X CA 1
ATOM 756 C C . ALA A 1 100 ? -51.179 5.248 75.551 1.00 29.50 100 ALA X C 1
ATOM 757 O O . ALA A 1 100 ? -50.348 5.413 74.687 1.00 31.92 100 ALA X O 1
ATOM 759 N N . PHE A 1 101 ? -51.048 4.363 76.524 1.00 29.70 101 PHE X N 1
ATOM 760 C CA . PHE A 1 101 ? -49.979 3.385 76.541 1.00 30.29 101 PHE X CA 1
ATOM 761 C C . PHE A 1 101 ? -50.552 2.013 76.213 1.00 30.73 101 PHE X C 1
ATOM 762 O O . PHE A 1 101 ? -51.043 1.326 77.087 1.00 32.48 101 PHE X O 1
ATOM 770 N N . PRO A 1 102 ? -50.509 1.633 74.946 1.00 27.91 102 PRO X N 1
ATOM 771 C CA . PRO A 1 102 ? -51.370 0.557 74.464 1.00 26.49 102 PRO X CA 1
ATOM 772 C C . PRO A 1 102 ? -50.745 -0.828 74.606 1.00 25.55 102 PRO X C 1
ATOM 773 O O . PRO A 1 102 ? -51.270 -1.798 74.081 1.00 24.92 102 PRO X O 1
ATOM 777 N N . ILE A 1 103 ? -49.636 -0.909 75.320 1.00 25.60 103 ILE X N 1
ATOM 778 C CA . ILE A 1 103 ? -48.921 -2.163 75.464 1.00 28.05 103 ILE X CA 1
ATOM 779 C C . ILE A 1 103 ? -49.685 -3.105 76.390 1.00 28.42 103 ILE X C 1
ATOM 780 O O . ILE A 1 103 ? -50.019 -2.741 77.496 1.00 27.67 103 ILE X O 1
ATOM 785 N N . PRO A 1 104 ? -49.960 -4.310 75.915 1.00 28.21 104 PRO X N 1
ATOM 786 C CA . PRO A 1 104 ? -50.644 -5.300 76.733 1.00 27.19 104 PRO X CA 1
ATOM 787 C C . PRO A 1 104 ? -49.661 -6.033 77.635 1.00 28.78 104 PRO X C 1
ATOM 788 O O . PRO A 1 104 ? -48.471 -6.026 77.388 1.00 26.50 104 PRO X O 1
ATOM 792 N N . GLY A 1 105 ? -50.184 -6.660 78.678 1.00 28.03 105 GLY X N 1
ATOM 793 C CA . GLY A 1 105 ? -49.372 -7.377 79.628 1.00 26.33 105 GLY X CA 1
ATOM 794 C C . GLY A 1 105 ? -48.495 -8.428 79.006 1.00 27.06 105 GLY X C 1
ATOM 795 O O . GLY A 1 105 ? -47.383 -8.647 79.436 1.00 27.57 105 GLY X O 1
ATOM 796 N N . SER A 1 106 ? -48.999 -9.077 77.972 1.00 28.25 106 SER X N 1
ATOM 797 C CA . SER A 1 106 ? -48.242 -10.122 77.315 1.00 28.00 106 SER X CA 1
ATOM 798 C C . SER A 1 106 ? -46.937 -9.623 76.717 1.00 30.84 106 SER X C 1
ATOM 799 O O . SER A 1 106 ? -46.074 -10.411 76.378 1.00 29.95 106 SER X O 1
ATOM 802 N N . GLU A 1 107 ? -46.809 -8.313 76.566 1.00 26.18 107 GLU X N 1
ATOM 803 C CA . GLU A 1 107 ? -45.600 -7.734 75.997 1.00 25.41 107 GLU X CA 1
ATOM 804 C C . GLU A 1 107 ? -44.712 -7.082 77.059 1.00 24.52 107 GLU X C 1
ATOM 805 O O . GLU A 1 107 ? -43.653 -6.558 76.760 1.00 24.66 107 GLU X O 1
ATOM 811 N N . ALA A 1 108 ? -45.161 -7.118 78.303 1.00 25.57 108 ALA X N 1
ATOM 812 C CA . ALA A 1 108 ? -44.545 -6.325 79.347 1.00 25.57 108 ALA X CA 1
ATOM 813 C C . ALA A 1 108 ? -43.070 -6.666 79.522 1.00 27.00 108 ALA X C 1
ATOM 814 O O . ALA A 1 108 ? -42.233 -5.795 79.618 1.00 25.19 108 ALA X O 1
ATOM 816 N N . VAL A 1 109 ? -42.768 -7.953 79.557 1.00 27.05 109 VAL X N 1
ATOM 817 C CA . VAL A 1 109 ? -41.404 -8.400 79.767 1.00 26.61 109 VAL X CA 1
ATOM 818 C C . VAL A 1 109 ? -40.486 -7.972 78.621 1.00 27.92 109 VAL X C 1
ATOM 819 O O . VAL A 1 109 ? -39.370 -7.550 78.842 1.00 27.07 109 VAL X O 1
ATOM 823 N N . ALA A 1 110 ? -40.980 -8.078 77.398 1.00 28.83 110 ALA X N 1
ATOM 824 C CA . ALA A 1 110 ? -40.272 -7.553 76.238 1.00 30.35 110 ALA X CA 1
ATOM 825 C C . ALA A 1 110 ? -39.948 -6.078 76.396 1.00 29.18 110 ALA X C 1
ATOM 826 O O . ALA A 1 110 ? -38.843 -5.655 76.136 1.00 29.64 110 ALA X O 1
ATOM 828 N N . VAL A 1 111 ? -40.925 -5.311 76.846 1.00 28.00 111 VAL X N 1
ATOM 829 C CA . VAL A 1 111 ? -40.784 -3.879 76.976 1.00 28.33 111 VAL X CA 1
ATOM 830 C C . VAL A 1 111 ? -39.830 -3.475 78.108 1.00 29.81 111 VAL X C 1
ATOM 831 O O . VAL A 1 111 ? -39.058 -2.542 77.976 1.00 28.53 111 VAL X O 1
ATOM 835 N N . GLU A 1 112 ? -39.899 -4.195 79.218 1.00 26.85 112 GLU X N 1
ATOM 836 C CA . GLU A 1 112 ? -38.924 -4.075 80.287 1.00 26.38 112 GLU X CA 1
ATOM 837 C C . GLU A 1 112 ? -37.499 -4.188 79.757 1.00 25.81 112 GLU X C 1
ATOM 838 O O . GLU A 1 112 ? -36.666 -3.345 80.026 1.00 28.78 112 GLU X O 1
ATOM 844 N N . ALA A 1 113 ? -37.236 -5.235 78.994 1.00 26.50 113 ALA X N 1
ATOM 845 C CA . ALA A 1 113 ? -35.900 -5.495 78.489 1.00 28.71 113 ALA X CA 1
ATOM 846 C C . ALA A 1 113 ? -35.439 -4.414 77.512 1.00 31.65 113 ALA X C 1
ATOM 847 O O . ALA A 1 113 ? -34.301 -3.984 77.536 1.00 29.61 113 ALA X O 1
ATOM 849 N N . ALA A 1 114 ? -36.349 -3.984 76.654 1.00 31.30 114 ALA X N 1
ATOM 850 C CA . ALA A 1 114 ? -36.035 -3.003 75.634 1.00 29.99 114 ALA X CA 1
ATOM 851 C C . ALA A 1 114 ? -35.811 -1.647 76.264 1.00 30.32 114 ALA X C 1
ATOM 852 O O . ALA A 1 114 ? -35.000 -0.868 75.810 1.00 33.15 114 ALA X O 1
ATOM 854 N N . THR A 1 115 ? -36.554 -1.375 77.318 1.00 29.02 115 THR X N 1
ATOM 855 C CA . THR A 1 115 ? -36.358 -0.175 78.083 1.00 30.93 115 THR X CA 1
ATOM 856 C C . THR A 1 115 ? -34.936 -0.089 78.633 1.00 32.64 115 THR X C 1
ATOM 857 O O . THR A 1 115 ? -34.296 0.942 78.529 1.00 31.59 115 THR X O 1
ATOM 861 N N . TYR A 1 116 ? -34.440 -1.182 79.193 1.00 31.43 116 TYR X N 1
ATOM 862 C CA . TYR A 1 116 ? -33.067 -1.211 79.651 1.00 29.32 116 TYR X CA 1
ATOM 863 C C . TYR A 1 116 ? -32.070 -0.974 78.530 1.00 30.07 116 TYR X C 1
ATOM 864 O O . TYR A 1 116 ? -31.194 -0.147 78.652 1.00 29.19 116 TYR X O 1
ATOM 873 N N . THR A 1 117 ? -32.215 -1.715 77.443 1.00 29.77 117 THR X N 1
ATOM 874 C CA . THR A 1 117 ? -31.333 -1.589 76.297 1.00 32.77 117 THR X CA 1
ATOM 875 C C . THR A 1 117 ? -31.318 -0.178 75.713 1.00 33.05 117 THR X C 1
ATOM 876 O O . THR A 1 117 ? -30.267 0.392 75.479 1.00 31.20 117 THR X O 1
ATOM 880 N N . LEU A 1 118 ? -32.499 0.375 75.499 1.00 31.38 118 LEU X N 1
ATOM 881 C CA . LEU A 1 118 ? -32.625 1.708 74.954 1.00 29.87 118 LEU X CA 1
ATOM 882 C C . LEU A 1 118 ? -31.965 2.729 75.858 1.00 31.00 118 LEU X C 1
ATOM 883 O O . LEU A 1 118 ? -31.251 3.596 75.398 1.00 30.75 118 LEU X O 1
ATOM 888 N N . LEU A 1 119 ? -32.220 2.629 77.151 1.00 27.88 119 LEU X N 1
ATOM 889 C CA . LEU A 1 119 ? -31.708 3.614 78.072 1.00 28.87 119 LEU X CA 1
ATOM 890 C C . LEU A 1 119 ? -30.205 3.450 78.303 1.00 29.03 119 LEU X C 1
ATOM 891 O O . LEU A 1 119 ? -29.485 4.422 78.412 1.00 28.95 119 LEU X O 1
ATOM 896 N N . ARG A 1 120 ? -29.742 2.211 78.359 1.00 30.03 120 ARG X N 1
ATOM 897 C CA . ARG A 1 120 ? -28.316 1.949 78.411 1.00 30.24 120 ARG X CA 1
ATOM 898 C C . ARG A 1 120 ? -27.605 2.630 77.250 1.00 31.96 120 ARG X C 1
ATOM 899 O O . ARG A 1 120 ? -26.595 3.275 77.430 1.00 28.89 120 ARG X O 1
ATOM 907 N N . ASP A 1 121 ? -28.161 2.488 76.059 1.00 28.68 121 ASP X N 1
ATOM 908 C CA . ASP A 1 121 ? -27.548 3.037 74.867 1.00 28.37 121 ASP X CA 1
ATOM 909 C C . ASP A 1 121 ? -27.592 4.557 74.893 1.00 28.72 121 ASP X C 1
ATOM 910 O O . ASP A 1 121 ? -26.615 5.209 74.589 1.00 29.86 121 ASP X O 1
ATOM 915 N N . ALA A 1 122 ? -28.734 5.113 75.262 1.00 28.07 122 ALA X N 1
ATOM 916 C CA . ALA A 1 122 ? -28.859 6.547 75.380 1.00 28.90 122 ALA X CA 1
ATOM 917 C C . ALA A 1 122 ? -27.889 7.147 76.386 1.00 31.49 122 ALA X C 1
ATOM 918 O O . ALA A 1 122 ? -27.433 8.261 76.209 1.00 30.35 122 ALA X O 1
ATOM 920 N N . HIS A 1 123 ? -27.573 6.392 77.431 1.00 29.72 123 HIS X N 1
ATOM 921 C CA . HIS A 1 123 ? -26.691 6.862 78.489 1.00 29.77 123 HIS X CA 1
ATOM 922 C C . HIS A 1 123 ? -25.229 6.884 78.048 1.00 31.49 123 HIS X C 1
ATOM 923 O O . HIS A 1 123 ? -24.373 7.364 78.760 1.00 32.71 123 HIS X O 1
ATOM 930 N N . ARG A 1 124 ? -24.964 6.356 76.865 1.00 31.38 124 ARG X N 1
ATOM 931 C CA . ARG A 1 124 ? -23.668 6.513 76.224 1.00 32.13 124 ARG X CA 1
ATOM 932 C C . ARG A 1 124 ? -23.410 7.940 75.742 1.00 33.23 124 ARG X C 1
ATOM 933 O O . ARG A 1 124 ? -22.282 8.331 75.528 1.00 33.73 124 ARG X O 1
ATOM 941 N N . ILE A 1 125 ? -24.481 8.698 75.589 1.00 32.54 125 ILE X N 1
ATOM 942 C CA . ILE A 1 125 ? -24.405 10.033 75.043 1.00 31.31 125 ILE X CA 1
ATOM 943 C C . ILE A 1 125 ? -24.204 11.072 76.139 1.00 32.22 125 ILE X C 1
ATOM 944 O O . ILE A 1 125 ? -25.046 11.255 76.992 1.00 30.80 125 ILE X O 1
ATOM 949 N N . ASP A 1 126 ? -23.067 11.747 76.090 1.00 32.54 126 ASP X N 1
ATOM 950 C CA . ASP A 1 126 ? -22.860 13.007 76.784 1.00 31.48 126 ASP X CA 1
ATOM 951 C C . ASP A 1 126 ? -23.320 14.162 75.911 1.00 31.38 126 ASP X C 1
ATOM 952 O O . ASP A 1 126 ? -22.809 14.362 74.830 1.00 31.97 126 ASP X O 1
ATOM 957 N N . LEU A 1 127 ? -24.286 14.923 76.389 1.00 29.41 127 LEU X N 1
ATOM 958 C CA . LEU A 1 127 ? -24.914 15.943 75.575 1.00 32.36 127 LEU X CA 1
ATOM 959 C C . LEU A 1 127 ? -24.021 17.143 75.270 1.00 35.16 127 LEU X C 1
ATOM 960 O O . LEU A 1 127 ? -24.399 18.009 74.511 1.00 36.34 127 LEU X O 1
ATOM 965 N N . GLU A 1 128 ? -22.841 17.190 75.868 1.00 35.16 128 GLU X N 1
ATOM 966 C CA . GLU A 1 128 ? -21.985 18.356 75.750 1.00 36.24 128 GLU X CA 1
ATOM 967 C C . GLU A 1 128 ? -20.911 18.179 74.691 1.00 35.47 128 GLU X C 1
ATOM 968 O O . GLU A 1 128 ? -20.313 19.141 74.244 1.00 36.17 128 GLU X O 1
ATOM 974 N N . LYS A 1 129 ? -20.683 16.937 74.292 1.00 34.00 129 LYS X N 1
ATOM 975 C CA . LYS A 1 129 ? -19.460 16.558 73.622 1.00 35.41 129 LYS X CA 1
ATOM 976 C C . LYS A 1 129 ? -19.593 16.578 72.112 1.00 34.74 129 LYS X C 1
ATOM 977 O O . LYS A 1 129 ? -18.609 16.689 71.403 1.00 35.34 129 LYS X O 1
ATOM 983 N N . GLY A 1 130 ? -20.822 16.445 71.629 1.00 33.58 130 GLY X N 1
ATOM 984 C CA . GLY A 1 130 ? -21.072 16.205 70.225 1.00 30.38 130 GLY X CA 1
ATOM 985 C C . GLY A 1 130 ? -21.117 14.745 69.832 1.00 33.61 130 GLY X C 1
ATOM 986 O O . GLY A 1 130 ? -20.369 13.938 70.346 1.00 31.07 130 GLY X O 1
ATOM 987 N N . LEU A 1 131 ? -22.008 14.414 68.911 1.00 29.78 131 LEU X N 1
ATOM 988 C CA . LEU A 1 131 ? -22.251 13.033 68.550 1.00 29.53 131 LEU X CA 1
ATOM 989 C C . LEU A 1 131 ? -21.127 12.436 67.723 1.00 32.60 131 LEU X C 1
ATOM 990 O O . LEU A 1 131 ? -21.103 11.253 67.475 1.00 31.70 131 LEU X O 1
ATOM 995 N N . GLU A 1 132 ? -20.202 13.277 67.286 1.00 33.25 132 GLU X N 1
ATOM 996 C CA . GLU A 1 132 ? -19.066 12.821 66.499 1.00 34.55 132 GLU X CA 1
ATOM 997 C C . GLU A 1 132 ? -17.841 12.492 67.354 1.00 35.65 132 GLU X C 1
ATOM 998 O O . GLU A 1 132 ? -16.858 11.984 66.853 1.00 37.34 132 GLU X O 1
ATOM 1004 N N . ASN A 1 133 ? -17.916 12.790 68.642 1.00 34.14 133 ASN X N 1
ATOM 1005 C CA . ASN A 1 133 ? -16.742 12.803 69.499 1.00 36.93 133 ASN X CA 1
ATOM 1006 C C . ASN A 1 133 ? -16.788 11.768 70.612 1.00 37.20 133 ASN X C 1
ATOM 1007 O O . ASN A 1 133 ? -16.121 11.922 71.625 1.00 37.48 133 ASN X O 1
ATOM 1012 N N . GLN A 1 134 ? -17.585 10.724 70.434 1.00 37.54 134 GLN X N 1
ATOM 1013 C CA . GLN A 1 134 ? -17.897 9.833 71.540 1.00 37.56 134 GLN X CA 1
ATOM 1014 C C . GLN A 1 134 ? -17.867 8.359 71.182 1.00 40.32 134 GLN X C 1
ATOM 1015 O O . GLN A 1 134 ? -18.386 7.534 71.918 1.00 42.30 134 GLN X O 1
ATOM 1021 N N . ASP A 1 135 ? -17.267 8.026 70.053 1.00 37.84 135 ASP X N 1
ATOM 1022 C CA . ASP A 1 135 ? -17.229 6.645 69.611 1.00 40.26 135 ASP X CA 1
ATOM 1023 C C . ASP A 1 135 ? -18.614 6.020 69.540 1.00 38.50 135 ASP X C 1
ATOM 1024 O O . ASP A 1 135 ? -18.834 4.927 70.021 1.00 36.96 135 ASP X O 1
ATOM 1029 N N . LEU A 1 136 ? -19.539 6.737 68.919 1.00 38.41 136 LEU X N 1
ATOM 1030 C CA . LEU A 1 136 ? -20.936 6.329 68.871 1.00 35.93 136 LEU X CA 1
ATOM 1031 C C . LEU A 1 136 ? -21.327 5.795 67.495 1.00 36.60 136 LEU X C 1
ATOM 1032 O O . LEU A 1 136 ? -22.495 5.568 67.230 1.00 34.70 136 LEU X O 1
ATOM 1037 N N . GLU A 1 137 ? -20.340 5.575 66.632 1.00 36.41 137 GLU X N 1
ATOM 1038 C CA . GLU A 1 137 ? -20.586 5.150 65.253 1.00 37.74 137 GLU X CA 1
ATOM 1039 C C . GLU A 1 137 ? -21.458 3.916 65.136 1.00 36.64 137 GLU X C 1
ATOM 1040 O O . GLU A 1 137 ? -22.251 3.800 64.217 1.00 35.42 137 GLU X O 1
ATOM 1046 N N . ASP A 1 138 ? -21.275 2.982 66.053 1.00 35.45 138 ASP X N 1
ATOM 1047 C CA . ASP A 1 138 ? -21.989 1.720 66.004 1.00 34.89 138 ASP X CA 1
ATOM 1048 C C . ASP A 1 138 ? -23.499 1.893 66.131 1.00 33.33 138 ASP X C 1
ATOM 1049 O O . ASP A 1 138 ? -24.256 1.008 65.771 1.00 34.62 138 ASP X O 1
ATOM 1054 N N . LEU A 1 139 ? -23.925 3.029 66.663 1.00 31.39 139 LEU X N 1
ATOM 1055 C CA . LEU A 1 139 ? -25.342 3.315 66.822 1.00 29.89 139 LEU X CA 1
ATOM 1056 C C . LEU A 1 139 ? -25.893 4.099 65.635 1.00 31.55 139 LEU X C 1
ATOM 1057 O O . LEU A 1 139 ? -27.095 4.193 65.452 1.00 30.27 139 LEU X O 1
ATOM 1062 N N . ASP A 1 140 ? -24.999 4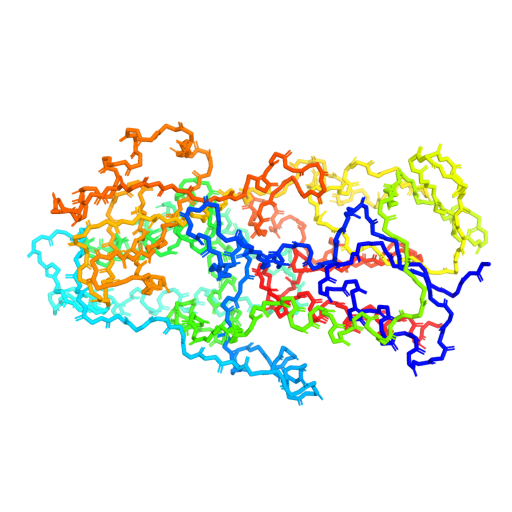.679 64.847 1.00 30.37 140 ASP X N 1
ATOM 1063 C CA . ASP A 1 140 ? -25.406 5.507 63.728 1.00 31.83 140 ASP X CA 1
ATOM 1064 C C . ASP A 1 140 ? -25.744 4.624 62.543 1.00 32.00 140 ASP X C 1
ATOM 1065 O O . ASP A 1 140 ? -25.035 4.600 61.550 1.00 34.05 140 ASP X O 1
ATOM 1070 N N . ILE A 1 141 ? -26.834 3.887 62.681 1.00 31.45 141 ILE X N 1
ATOM 1071 C CA . ILE A 1 141 ? -27.297 2.969 61.662 1.00 29.84 141 ILE X CA 1
ATOM 1072 C C . ILE A 1 141 ? -28.786 3.185 61.480 1.00 29.81 141 ILE X C 1
ATOM 1073 O O . ILE A 1 141 ? -29.407 3.862 62.271 1.00 29.38 141 ILE X O 1
ATOM 1078 N N . PRO A 1 142 ? -29.361 2.617 60.436 1.00 28.57 142 PRO X N 1
ATOM 1079 C CA . PRO A 1 142 ? -30.779 2.832 60.178 1.00 28.39 142 PRO X CA 1
ATOM 1080 C C . PRO A 1 142 ? -31.623 2.347 61.350 1.00 27.98 142 PRO X C 1
ATOM 1081 O O . PRO A 1 142 ? -31.374 1.278 61.889 1.00 28.47 142 PRO X O 1
ATOM 1085 N N . LEU A 1 143 ? -32.612 3.139 61.733 1.00 26.48 143 LEU X N 1
ATOM 1086 C CA . LEU A 1 143 ? -33.427 2.821 62.886 1.00 25.39 143 LEU X CA 1
ATOM 1087 C C . LEU A 1 143 ? -34.085 1.454 62.776 1.00 27.29 143 LEU X C 1
ATOM 1088 O O . LEU A 1 143 ? -34.165 0.726 63.747 1.00 27.42 143 LEU X O 1
ATOM 1093 N N . ASN A 1 144 ? -34.563 1.110 61.590 1.00 27.99 144 ASN X N 1
ATOM 1094 C CA . ASN A 1 144 ? -35.183 -0.189 61.407 1.00 29.31 144 ASN X CA 1
ATOM 1095 C C . ASN A 1 144 ? -34.268 -1.344 61.792 1.00 30.20 144 ASN X C 1
ATOM 1096 O O . ASN A 1 144 ? -34.712 -2.316 62.370 1.00 31.96 144 ASN X O 1
ATOM 1101 N N . GLU A 1 145 ? -32.987 -1.219 61.486 1.00 31.26 145 GLU X N 1
ATOM 1102 C CA . GLU A 1 145 ? -32.017 -2.237 61.856 1.00 31.14 145 GLU X CA 1
ATOM 1103 C C . GLU A 1 145 ? -31.809 -2.317 63.358 1.00 32.42 145 GLU X C 1
ATOM 1104 O O . GLU A 1 145 ? -31.762 -3.389 63.924 1.00 30.89 145 GLU X O 1
ATOM 1110 N N . TYR A 1 146 ? -31.684 -1.168 63.997 1.00 29.34 146 TYR X N 1
ATOM 1111 C CA . TYR A 1 146 ? -31.536 -1.109 65.440 1.00 28.95 146 TYR X CA 1
ATOM 1112 C C . TYR A 1 146 ? -32.737 -1.747 66.125 1.00 29.43 146 TYR X C 1
ATOM 1113 O O . TYR A 1 146 ? -32.598 -2.570 67.010 1.00 28.71 146 TYR X O 1
ATOM 1122 N N . VAL A 1 147 ? -33.921 -1.342 65.704 1.00 29.23 147 VAL X N 1
ATOM 1123 C CA . VAL A 1 147 ? -35.135 -1.869 66.278 1.00 29.10 147 VAL X CA 1
ATOM 1124 C C . VAL A 1 147 ? -35.305 -3.353 66.009 1.00 32.04 147 VAL X C 1
ATOM 1125 O O . VAL A 1 147 ? -35.835 -4.069 66.835 1.00 30.95 147 VAL X O 1
ATOM 1129 N N . ASP A 1 148 ? -34.838 -3.819 64.861 1.00 32.95 148 ASP X N 1
ATOM 1130 C CA . ASP A 1 148 ? -34.875 -5.239 64.564 1.00 36.83 148 ASP X CA 1
ATOM 1131 C C . ASP A 1 148 ? -34.099 -6.037 65.592 1.00 37.90 148 ASP X C 1
ATOM 1132 O O . ASP A 1 148 ? -34.528 -7.100 66.007 1.00 39.28 148 ASP X O 1
ATOM 1137 N N . LYS A 1 149 ? -32.970 -5.497 66.024 1.00 39.92 149 LYS X N 1
ATOM 1138 C CA . LYS A 1 149 ? -32.174 -6.124 67.065 1.00 42.49 149 LYS X CA 1
ATOM 1139 C C . LYS A 1 149 ? -32.850 -6.187 68.426 1.00 43.55 149 LYS X C 1
ATOM 1140 O O . LYS A 1 149 ? -32.570 -7.076 69.212 1.00 45.04 149 LYS X O 1
ATOM 1146 N N . LEU A 1 150 ? -33.731 -5.239 68.707 1.00 39.92 150 LEU X N 1
ATOM 1147 C CA . LEU A 1 150 ? -34.484 -5.255 69.946 1.00 38.65 150 LEU X CA 1
ATOM 1148 C C . LEU A 1 150 ? -35.463 -6.421 70.028 1.00 38.96 150 LEU X C 1
ATOM 1149 O O . LEU A 1 150 ? -35.870 -6.818 71.104 1.00 39.50 150 LEU X O 1
ATOM 1154 N N . ASP A 1 151 ? -35.836 -6.959 68.878 1.00 39.73 151 ASP X N 1
ATOM 1155 C CA . ASP A 1 151 ? -36.769 -8.074 68.806 1.00 41.82 151 ASP X CA 1
ATOM 1156 C C . ASP A 1 151 ? -38.036 -7.843 69.618 1.00 40.66 151 ASP X C 1
ATOM 1157 O O . ASP A 1 151 ? -38.393 -8.649 70.461 1.00 42.35 151 ASP X O 1
ATOM 1162 N N . LEU A 1 152 ? -38.713 -6.734 69.351 1.00 35.18 152 LEU X N 1
ATOM 1163 C CA . LEU A 1 152 ? -39.938 -6.409 70.055 1.00 31.41 152 LEU X CA 1
ATOM 1164 C C . LEU A 1 152 ? -41.140 -7.100 69.436 1.00 30.17 152 LEU X C 1
ATOM 1165 O O . LEU A 1 152 ? -41.226 -7.229 68.232 1.00 30.88 152 LEU X O 1
ATOM 1170 N N . PRO A 1 153 ? -42.071 -7.536 70.272 1.00 29.39 153 PRO X N 1
ATOM 1171 C CA . PRO A 1 153 ? -43.367 -8.004 69.796 1.00 27.06 153 PRO X CA 1
ATOM 1172 C C . PRO A 1 153 ? -44.200 -6.882 69.180 1.00 27.73 153 PRO X C 1
ATOM 1173 O O . PRO A 1 153 ? -43.822 -5.734 69.271 1.00 26.24 153 PRO X O 1
ATOM 1177 N N . PRO A 1 154 ? -45.309 -7.228 68.543 1.00 28.60 154 PRO X N 1
ATOM 1178 C CA . PRO A 1 154 ? -45.871 -6.386 67.492 1.00 28.21 154 PRO X CA 1
ATOM 1179 C C . PRO A 1 154 ? -46.362 -5.035 67.984 1.00 26.75 154 PRO X C 1
ATOM 1180 O O . PRO A 1 154 ? -46.148 -4.054 67.305 1.00 26.18 154 PRO X O 1
ATOM 1184 N N . VAL A 1 155 ? -47.011 -4.989 69.136 1.00 25.43 155 VAL X N 1
ATOM 1185 C CA . VAL A 1 155 ? -47.594 -3.743 69.598 1.00 23.29 155 VAL X CA 1
ATOM 1186 C C . VAL A 1 155 ? -46.521 -2.722 69.958 1.00 26.13 155 VAL X C 1
ATOM 1187 O O . VAL A 1 155 ? -46.511 -1.626 69.442 1.00 23.24 155 VAL X O 1
ATOM 1191 N N . SER A 1 156 ? -45.619 -3.114 70.846 1.00 22.65 156 SER X N 1
ATOM 1192 C CA . SER A 1 156 ? -44.526 -2.256 71.254 1.00 23.35 156 SER X CA 1
ATOM 1193 C C . SER A 1 156 ? -43.611 -1.860 70.102 1.00 24.00 156 SER X C 1
ATOM 1194 O O . SER A 1 156 ? -43.223 -0.720 69.985 1.00 22.44 156 SER X O 1
ATOM 1197 N N . ARG A 1 157 ? -43.295 -2.815 69.243 1.00 22.20 157 ARG X N 1
ATOM 1198 C CA . ARG A 1 157 ? -42.492 -2.538 68.071 1.00 23.27 157 ARG X CA 1
ATOM 1199 C C . ARG A 1 157 ? -43.093 -1.413 67.239 1.00 23.52 157 ARG X C 1
ATOM 1200 O O . ARG A 1 157 ? -42.421 -0.459 66.917 1.00 23.52 157 ARG X O 1
ATOM 1208 N N . GLN A 1 158 ? -44.363 -1.547 66.889 1.00 21.04 158 GLN X N 1
ATOM 1209 C CA . GLN A 1 158 ? -45.006 -0.580 66.017 1.00 22.97 158 GLN X CA 1
ATOM 1210 C C . GLN A 1 158 ? -45.290 0.751 66.708 1.00 23.00 158 GLN X C 1
ATOM 1211 O O . GLN A 1 158 ? -45.257 1.796 66.084 1.00 20.66 158 GLN X O 1
ATOM 1217 N N . PHE A 1 159 ? -45.568 0.683 67.999 1.00 20.70 159 PHE X N 1
ATOM 1218 C CA . PHE A 1 159 ? -45.768 1.865 68.823 1.00 21.00 159 PHE X CA 1
ATOM 1219 C C . PHE A 1 159 ? -44.507 2.726 68.840 1.00 21.72 159 PHE X C 1
ATOM 1220 O O . PHE A 1 159 ? -44.552 3.898 68.542 1.00 20.90 159 PHE X O 1
ATOM 1228 N N . LEU A 1 160 ? -43.386 2.106 69.171 1.00 20.98 160 LEU X N 1
ATOM 1229 C CA . LEU A 1 160 ? -42.084 2.744 69.084 1.00 22.06 160 LEU X CA 1
ATOM 1230 C C . LEU A 1 160 ? -41.786 3.361 67.717 1.00 22.88 160 LEU X C 1
ATOM 1231 O O . LEU A 1 160 ? -41.412 4.505 67.626 1.00 21.76 160 LEU X O 1
ATOM 1236 N N . LEU A 1 161 ? -41.974 2.582 66.664 1.00 21.65 161 LEU X N 1
ATOM 1237 C CA . LEU A 1 161 ? -41.646 3.023 65.322 1.00 21.44 161 LEU X CA 1
ATOM 1238 C C . LEU A 1 161 ? -42.545 4.161 64.860 1.00 20.73 161 LEU X C 1
ATOM 1239 O O . LEU A 1 161 ? -42.115 5.068 64.181 1.00 21.83 161 LEU X O 1
ATOM 1244 N N . ALA A 1 162 ? -43.806 4.088 65.243 1.00 20.90 162 ALA X N 1
ATOM 1245 C CA . ALA A 1 162 ? -44.755 5.116 64.885 1.00 21.25 162 ALA X CA 1
ATOM 1246 C C . ALA A 1 162 ? -44.344 6.450 65.493 1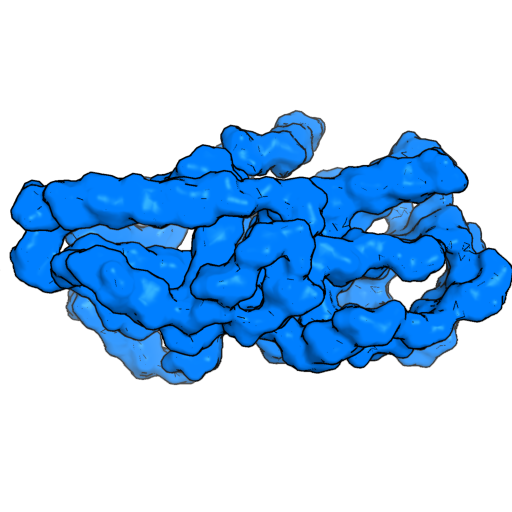.00 21.53 162 ALA X C 1
ATOM 1247 O O . ALA A 1 162 ? -44.233 7.444 64.794 1.00 20.58 162 ALA X O 1
ATOM 1249 N N . TRP A 1 163 ? -44.117 6.457 66.798 1.00 20.99 163 TRP X N 1
ATOM 1250 C CA . TRP A 1 163 ? -43.701 7.672 67.475 1.00 19.46 163 TRP X CA 1
ATOM 1251 C C . TRP A 1 163 ? -42.365 8.195 66.963 1.00 19.71 163 TRP X C 1
ATOM 1252 O O . TRP A 1 163 ? -42.163 9.389 66.875 1.00 19.47 163 TRP X O 1
ATOM 1263 N N . ALA A 1 164 ? -41.471 7.286 66.614 1.00 19.20 164 ALA X N 1
ATOM 1264 C CA . ALA A 1 164 ? -40.184 7.659 66.059 1.00 20.15 164 ALA X CA 1
ATOM 1265 C C . ALA A 1 164 ? -40.333 8.301 64.691 1.00 22.58 164 ALA X C 1
ATOM 1266 O O . ALA A 1 164 ? -39.601 9.202 64.337 1.00 21.17 164 ALA X O 1
ATOM 1268 N N . TRP A 1 165 ? -41.283 7.806 63.921 1.00 19.95 165 TRP X N 1
ATOM 1269 C CA . TRP A 1 165 ? -41.584 8.373 62.619 1.00 20.96 165 TRP X CA 1
ATOM 1270 C C . TRP A 1 165 ? -42.120 9.787 62.768 1.00 20.65 165 TRP X C 1
ATOM 1271 O O . TRP A 1 165 ? -41.642 10.709 62.129 1.00 21.66 165 TRP X O 1
ATOM 1282 N N . ASN A 1 166 ? -43.104 9.953 63.635 1.00 20.00 166 ASN X N 1
ATOM 1283 C CA . ASN A 1 166 ? -43.571 11.268 64.053 1.00 20.00 166 ASN X CA 1
ATOM 1284 C C . ASN A 1 166 ? -42.431 12.209 64.461 1.00 20.00 166 ASN X C 1
ATOM 1285 O O . ASN A 1 166 ? -42.305 13.302 63.945 1.00 23.74 166 ASN X O 1
ATOM 1290 N N . MET A 1 167 ? -41.600 11.767 65.385 1.00 23.42 167 MET X N 1
ATOM 1291 C CA . MET A 1 167 ? -40.732 12.684 66.093 1.00 22.33 167 MET X CA 1
ATOM 1292 C C . MET A 1 167 ? -39.503 13.066 65.276 1.00 24.26 167 MET X C 1
ATOM 1293 O O . MET A 1 167 ? -39.035 14.181 65.340 1.00 23.57 167 MET X O 1
ATOM 1298 N N . LEU A 1 168 ? -38.990 12.119 64.508 1.00 20.86 168 LEU X N 1
ATOM 1299 C CA . LEU A 1 168 ? -37.816 12.353 63.681 1.00 22.75 168 LEU X CA 1
ATOM 1300 C C . LEU A 1 168 ? -38.166 12.914 62.303 1.00 23.70 168 LEU X C 1
ATOM 1301 O O . LEU A 1 168 ? -37.335 13.502 61.637 1.00 25.49 168 LEU X O 1
ATOM 1306 N N . GLY A 1 169 ? -39.408 12.722 61.893 1.00 24.04 169 GLY X N 1
ATOM 1307 C CA . GLY A 1 169 ? -39.829 13.078 60.555 1.00 25.02 169 GLY X CA 1
ATOM 1308 C C . GLY A 1 169 ? -39.095 12.331 59.459 1.00 24.50 169 GLY X C 1
ATOM 1309 O O . GLY A 1 169 ? -38.806 12.881 58.411 1.00 25.26 169 GLY X O 1
ATOM 1310 N N . GLN A 1 170 ? -38.808 11.066 59.711 1.00 22.27 170 GLN X N 1
ATOM 1311 C CA . GLN A 1 170 ? -38.185 10.193 58.737 1.00 23.37 170 GLN X CA 1
ATOM 1312 C C . GLN A 1 170 ? -38.756 8.791 58.871 1.00 25.18 170 GLN X C 1
ATOM 1313 O O . GLN A 1 170 ? -39.034 8.339 59.961 1.00 25.36 170 GLN X O 1
ATOM 1319 N N . PRO A 1 171 ? -38.917 8.105 57.752 1.00 26.43 171 PRO X N 1
ATOM 1320 C CA . PRO A 1 171 ? -39.216 6.682 57.801 1.00 26.05 171 PRO X CA 1
ATOM 1321 C C . PRO A 1 171 ? -38.088 5.926 58.457 1.00 25.09 171 PRO X C 1
ATOM 1322 O O . PRO A 1 171 ? -36.970 6.399 58.487 1.00 24.06 171 PRO X O 1
ATOM 1326 N N . ALA A 1 172 ? -38.400 4.750 58.968 1.00 24.90 172 ALA X N 1
ATOM 1327 C CA . ALA A 1 172 ? -37.489 4.009 59.809 1.00 22.55 172 ALA X CA 1
ATOM 1328 C C . ALA A 1 172 ? -36.171 3.666 59.133 1.00 27.64 172 ALA X C 1
ATOM 1329 O O . ALA A 1 172 ? -35.147 3.600 59.778 1.00 26.99 172 ALA X O 1
ATOM 1331 N N . ASP A 1 173 ? -36.204 3.445 57.828 1.00 28.22 173 ASP X N 1
ATOM 1332 C CA . ASP A 1 173 ? -34.998 3.082 57.106 1.00 29.28 173 ASP X CA 1
ATOM 1333 C C . ASP A 1 173 ? -34.088 4.252 56.774 1.00 29.53 173 ASP X C 1
ATOM 1334 O O . ASP A 1 173 ? -32.978 4.060 56.313 1.00 29.90 173 ASP X O 1
ATOM 1339 N N . GLN A 1 174 ? -34.568 5.461 57.014 1.00 28.98 174 GLN X N 1
ATOM 1340 C CA . GLN A 1 174 ? -33.760 6.655 56.826 1.00 27.62 174 GLN X CA 1
ATOM 1341 C C . GLN A 1 174 ? -33.304 7.290 58.131 1.00 27.93 174 GLN X C 1
ATOM 1342 O O . GLN A 1 174 ? -32.313 7.987 58.170 1.00 29.19 174 GLN X O 1
ATOM 1348 N N . ALA A 1 175 ? -34.052 7.057 59.197 1.00 26.79 175 ALA X N 1
ATOM 1349 C CA . ALA A 1 175 ? -33.705 7.610 60.493 1.00 25.50 175 ALA X CA 1
ATOM 1350 C C . ALA A 1 175 ? -32.459 6.940 61.056 1.00 24.60 175 ALA X C 1
ATOM 1351 O O . ALA A 1 175 ? -32.229 5.771 60.832 1.00 26.14 175 ALA X O 1
ATOM 1353 N N . SER A 1 176 ? -31.667 7.697 61.798 1.00 24.63 176 SER X N 1
ATOM 1354 C CA . SER A 1 176 ? -30.542 7.142 62.535 1.00 24.44 176 SER X CA 1
ATOM 1355 C C . SER A 1 176 ? -30.931 6.744 63.951 1.00 25.58 176 SER X C 1
ATOM 1356 O O . SER A 1 176 ? -31.459 7.547 64.693 1.00 24.86 176 SER X O 1
ATOM 1359 N N . ALA A 1 177 ? -30.635 5.508 64.319 1.00 24.38 177 ALA X N 1
ATOM 1360 C CA . ALA A 1 177 ? -30.800 5.055 65.688 1.00 24.78 177 ALA X CA 1
ATOM 1361 C C . ALA A 1 177 ? -30.133 5.982 66.685 1.00 25.50 177 ALA X C 1
ATOM 1362 O O . ALA A 1 177 ? -30.691 6.288 67.720 1.00 23.71 177 ALA X O 1
ATOM 1364 N N . LEU A 1 178 ? -28.935 6.433 66.354 1.00 24.32 178 LEU X N 1
ATOM 1365 C CA . LEU A 1 178 ? -28.182 7.311 67.230 1.00 25.41 178 LEU X CA 1
ATOM 1366 C C . LEU A 1 178 ? -28.939 8.597 67.534 1.00 24.02 178 LEU X C 1
ATOM 1367 O O . LEU A 1 178 ? -28.899 9.096 68.638 1.00 26.73 178 LEU X O 1
ATOM 1372 N N . TRP A 1 179 ? -29.630 9.119 66.535 1.00 23.99 179 TRP X N 1
ATOM 1373 C CA . TRP A 1 179 ? -30.408 10.337 66.695 1.00 23.92 179 TRP X CA 1
ATOM 1374 C C . TRP A 1 179 ? -31.654 10.105 67.548 1.00 23.58 179 TRP X C 1
ATOM 1375 O O . TRP A 1 179 ? -31.999 10.909 68.396 1.00 22.37 179 TRP X O 1
ATOM 1386 N N . MET A 1 180 ? -32.316 8.981 67.312 1.00 23.71 180 MET X N 1
ATOM 1387 C CA A MET A 1 180 ? -33.383 8.557 68.179 0.50 22.59 180 MET X CA 1
ATOM 1388 C CA B MET A 1 180 ? -33.400 8.546 68.176 0.50 22.59 180 MET X CA 1
ATOM 1389 C C . MET A 1 180 ? -32.917 8.559 69.621 1.00 22.81 180 MET X C 1
ATOM 1390 O O . MET A 1 180 ? -33.569 9.088 70.491 1.00 22.69 180 MET X O 1
ATOM 1399 N N . LEU A 1 181 ? -31.741 8.000 69.849 1.00 23.36 181 LEU X N 1
ATOM 1400 C CA . LEU A 1 181 ? -31.160 7.942 71.176 1.00 23.70 181 LEU X CA 1
ATOM 1401 C C . LEU A 1 181 ? -30.745 9.310 71.713 1.00 25.81 181 LEU X C 1
ATOM 1402 O O . LEU A 1 181 ? -30.846 9.570 72.897 1.00 26.45 181 LEU X O 1
ATOM 1407 N N . GLN A 1 182 ? -30.293 10.181 70.823 1.00 24.42 182 GLN X N 1
ATOM 1408 C CA . GLN A 1 182 ? -30.090 11.576 71.158 1.00 21.93 182 GLN X CA 1
ATOM 1409 C C . GLN A 1 182 ? -31.339 12.259 71.711 1.00 24.06 182 GLN X C 1
ATOM 1410 O O . GLN A 1 182 ? -31.264 12.982 72.680 1.00 25.12 182 GLN X O 1
ATOM 1416 N N . LEU A 1 183 ? -32.482 12.034 71.080 1.00 22.01 183 LEU X N 1
ATOM 1417 C CA . LEU A 1 183 ? -33.722 12.625 71.545 1.00 21.36 183 LEU X CA 1
ATOM 1418 C C . LEU A 1 183 ? -34.110 12.085 72.909 1.00 22.64 183 LEU X C 1
ATOM 1419 O O . LEU A 1 183 ? -34.588 12.816 73.751 1.00 24.20 183 LEU X O 1
ATOM 1424 N N . VAL A 1 184 ? -33.905 10.794 73.106 1.00 23.51 184 VAL X N 1
ATOM 1425 C CA . VAL A 1 184 ? -34.1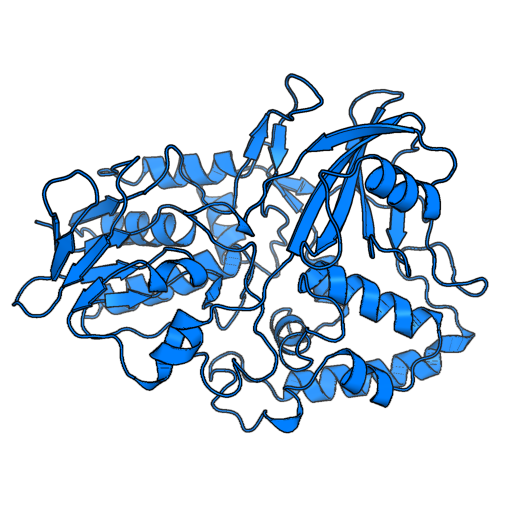10 10.185 74.403 1.00 23.61 184 VAL X CA 1
ATOM 1426 C C . VAL A 1 184 ? -33.248 10.843 75.478 1.00 25.49 184 VAL X C 1
ATOM 1427 O O . VAL A 1 184 ? -33.746 11.281 76.498 1.00 25.06 184 VAL X O 1
ATOM 1431 N N . ALA A 1 185 ? -31.954 10.922 75.218 1.00 26.78 185 ALA X N 1
ATOM 1432 C CA . ALA A 1 185 ? -31.033 11.626 76.097 1.00 27.37 185 ALA X CA 1
ATOM 1433 C C . ALA A 1 185 ? -31.458 13.057 76.403 1.00 27.30 185 ALA X C 1
ATOM 1434 O O . ALA A 1 185 ? -31.413 13.486 77.538 1.00 27.87 185 ALA X O 1
ATOM 1436 N N . ALA A 1 186 ? -31.885 13.781 75.382 1.00 25.54 186 ALA X N 1
ATOM 1437 C CA . ALA A 1 186 ? -32.225 15.181 75.531 1.00 26.10 186 ALA X CA 1
ATOM 1438 C C . ALA A 1 186 ? -33.337 15.357 76.542 1.00 25.63 186 ALA X C 1
ATOM 1439 O O . ALA A 1 186 ? -33.401 16.347 77.242 1.00 24.57 186 ALA X O 1
ATOM 1441 N N . HIS A 1 187 ? -34.213 14.367 76.605 1.00 26.90 187 HIS X N 1
ATOM 1442 C CA . HIS A 1 187 ? -35.342 14.411 77.506 1.00 26.54 187 HIS X CA 1
ATOM 1443 C C . HIS A 1 187 ? -35.004 13.763 78.833 1.00 29.64 187 HIS X C 1
ATOM 1444 O O . HIS A 1 187 ? -35.769 12.969 79.358 1.00 29.07 187 HIS X O 1
ATOM 1451 N N . HIS A 1 188 ? -33.855 14.104 79.393 1.00 31.36 188 HIS X N 1
ATOM 1452 C CA A HIS A 1 188 ? -33.370 13.577 80.694 0.50 32.32 188 HIS X CA 1
ATOM 1453 C CA B HIS A 1 188 ? -33.470 13.577 80.694 0.50 32.32 188 HIS X CA 1
ATOM 1454 C C . HIS A 1 188 ? -33.430 12.059 80.652 1.00 20.00 188 HIS X C 1
ATOM 1455 O O . HIS A 1 188 ? -33.871 11.406 81.570 1.00 29.51 188 HIS X O 1
ATOM 1468 N N . TYR A 1 189 ? -32.908 11.517 79.564 1.00 28.35 189 TYR X N 1
ATOM 1469 C CA . TYR A 1 189 ? -32.750 10.093 79.394 1.00 26.47 189 TYR X CA 1
ATOM 1470 C C . TYR A 1 189 ? -34.054 9.319 79.594 1.00 28.50 189 TYR X C 1
ATOM 1471 O O . TYR A 1 189 ? -34.114 8.373 80.353 1.00 26.87 189 TYR X O 1
ATOM 1480 N N . SER A 1 190 ? -35.088 9.750 78.880 1.00 24.46 190 SER X N 1
ATOM 1481 C CA . SER A 1 190 ? -36.419 9.179 78.979 1.00 23.36 190 SER X CA 1
ATOM 1482 C C . SER A 1 190 ? -37.006 8.947 77.589 1.00 25.04 190 SER X C 1
ATOM 1483 O O . SER A 1 190 ? -37.074 9.856 76.784 1.00 26.11 190 SER X O 1
ATOM 1486 N N . ILE A 1 191 ? -37.414 7.718 77.325 1.00 24.03 191 ILE X N 1
ATOM 1487 C CA . ILE A 1 191 ? -38.212 7.402 76.155 1.00 26.29 191 ILE X CA 1
ATOM 1488 C C . ILE A 1 191 ? -39.593 8.025 76.251 1.00 25.96 191 ILE X C 1
ATOM 1489 O O . ILE A 1 191 ? -40.028 8.723 75.353 1.00 25.69 191 ILE X O 1
ATOM 1494 N N . LEU A 1 192 ? -40.271 7.758 77.356 1.00 23.73 192 LEU X N 1
ATOM 1495 C CA . LEU A 1 192 ? -41.539 8.391 77.651 1.00 24.58 192 LEU X CA 1
ATOM 1496 C C . LEU A 1 192 ? -41.498 9.897 77.438 1.00 23.41 192 LEU X C 1
ATOM 1497 O O . LEU A 1 192 ? -42.365 10.449 76.800 1.00 24.81 192 LEU X O 1
ATOM 1502 N N . GLY A 1 193 ? -40.486 10.545 77.990 1.00 23.45 193 GLY X N 1
ATOM 1503 C CA . GLY A 1 193 ? -40.387 11.984 77.925 1.00 23.77 193 GLY X CA 1
ATOM 1504 C C . GLY A 1 193 ? -40.517 12.557 76.527 1.00 24.87 193 GLY X C 1
ATOM 1505 O O . GLY A 1 193 ? -41.058 13.630 76.342 1.00 24.85 193 GLY X O 1
ATOM 1506 N N . VAL A 1 194 ? -40.024 11.828 75.538 1.00 24.92 194 VAL X N 1
ATOM 1507 C CA . VAL A 1 194 ? -40.034 12.321 74.178 1.00 25.11 194 VAL X CA 1
ATOM 1508 C C . VAL A 1 194 ? -41.441 12.677 73.733 1.00 26.97 194 VAL X C 1
ATOM 1509 O O . VAL A 1 194 ? -41.646 13.631 73.016 1.00 28.23 194 VAL X O 1
ATOM 1513 N N . VAL A 1 195 ? -42.410 11.914 74.205 1.00 24.50 195 VAL X N 1
ATOM 1514 C CA . VAL A 1 195 ? -43.787 12.110 73.811 1.00 25.90 195 VAL X CA 1
ATOM 1515 C C . VAL A 1 195 ? -44.570 12.922 74.831 1.00 25.64 195 VAL X C 1
ATOM 1516 O O . VAL A 1 195 ? -45.468 13.657 74.475 1.00 27.39 195 VAL X O 1
ATOM 1520 N N . LEU A 1 196 ? -44.211 12.793 76.097 1.00 26.12 196 LEU X N 1
ATOM 1521 C CA . LEU A 1 196 ? -44.844 13.577 77.139 1.00 24.91 196 LEU X CA 1
ATOM 1522 C C . LEU A 1 196 ? -44.499 15.065 77.057 1.00 25.78 196 LEU X C 1
ATOM 1523 O O . LEU A 1 196 ? -45.151 15.890 77.659 1.00 24.13 196 LEU X O 1
ATOM 1528 N N . SER A 1 197 ? -43.471 15.390 76.289 1.00 25.63 197 SER X N 1
ATOM 1529 C CA . SER A 1 197 ? -43.077 16.775 76.093 1.00 30.08 197 SER X CA 1
ATOM 1530 C C . SER A 1 197 ? -44.078 17.542 75.224 1.00 31.04 197 SER X C 1
ATOM 1531 O O . SER A 1 197 ? -44.000 18.746 75.102 1.00 31.74 197 SER X O 1
ATOM 1534 N N . LEU A 1 198 ? -45.025 16.825 74.640 1.00 28.14 198 LEU X N 1
ATOM 1535 C CA . LEU A 1 198 ? -46.153 17.453 73.973 1.00 28.11 198 LEU X CA 1
ATOM 1536 C C . LEU A 1 198 ? -47.180 17.942 74.974 1.00 29.02 198 LEU X C 1
ATOM 1537 O O . LEU A 1 198 ? -48.287 17.429 75.027 1.00 28.50 198 LEU X O 1
ATOM 1542 N N . ASP A 1 199 ? -46.805 18.936 75.767 1.00 26.97 199 ASP X N 1
ATOM 1543 C CA . ASP A 1 199 ? -47.504 19.204 77.012 1.00 27.85 199 ASP X CA 1
ATOM 1544 C C . ASP A 1 199 ? -48.386 20.440 76.962 1.00 29.17 199 ASP X C 1
ATOM 1545 O O . ASP A 1 199 ? -49.514 20.417 77.418 1.00 30.18 199 ASP X O 1
ATOM 1550 N N . GLU A 1 200 ? -47.855 21.522 76.420 1.00 26.48 200 GLU X N 1
ATOM 1551 C CA . GLU A 1 200 ? -48.581 22.772 76.382 1.00 27.66 200 GLU X CA 1
ATOM 1552 C C . GLU A 1 200 ? -48.409 23.447 75.042 1.00 26.98 200 GLU X C 1
ATOM 1553 O O . GLU A 1 200 ? -47.505 23.128 74.289 1.00 25.11 200 GLU X O 1
ATOM 1559 N N . VAL A 1 201 ? -49.290 24.397 74.777 1.00 26.57 201 VAL X N 1
ATOM 1560 C CA . VAL A 1 201 ? -49.191 25.248 73.613 1.00 28.14 201 VAL X CA 1
ATOM 1561 C C . VAL A 1 201 ? -49.402 26.711 73.999 1.00 28.47 201 VAL X C 1
ATOM 1562 O O . VAL A 1 201 ? -49.862 26.992 75.084 1.00 28.02 201 VAL X O 1
ATOM 1566 N N . PHE A 1 202 ? -49.064 27.620 73.093 1.00 29.38 202 PHE X N 1
ATOM 1567 C CA . PHE A 1 202 ? -49.341 29.039 73.267 1.00 30.40 202 PHE X CA 1
ATOM 1568 C C . PHE A 1 202 ? -50.835 29.314 73.153 1.00 32.20 202 PHE X C 1
ATOM 1569 O O . PHE A 1 202 ? -51.431 29.025 72.136 1.00 31.83 202 PHE X O 1
ATOM 1577 N N . SER A 1 203 ? -51.424 29.886 74.195 1.00 33.14 203 SER X N 1
ATOM 1578 C CA . SER A 1 203 ? -52.836 30.233 74.166 1.00 35.70 203 SER X CA 1
ATOM 1579 C C . SER A 1 203 ? -53.194 31.153 73.004 1.00 37.27 203 SER X C 1
ATOM 1580 O O . SER A 1 203 ? -54.203 30.962 72.348 1.00 37.21 203 SER X O 1
ATOM 1583 N N . ASN A 1 204 ? -52.357 32.151 72.758 1.00 34.34 204 ASN X N 1
ATOM 1584 C CA . ASN A 1 204 ? -52.589 33.099 71.681 1.00 34.44 204 ASN X CA 1
ATOM 1585 C C . ASN A 1 204 ? -51.661 32.915 70.497 1.00 32.93 204 ASN X C 1
ATOM 1586 O O . ASN A 1 204 ? -51.456 33.828 69.718 1.00 36.02 204 ASN X O 1
ATOM 1591 N N . GLY A 1 205 ? -51.088 31.731 70.375 1.00 30.59 205 GLY X N 1
ATOM 1592 C CA . GLY A 1 205 ? -50.168 31.452 69.296 1.00 28.59 205 GLY X CA 1
ATOM 1593 C C . GLY A 1 205 ? -48.732 31.831 69.605 1.00 30.36 205 GLY X C 1
ATOM 1594 O O . GLY A 1 205 ? -48.469 32.674 70.444 1.00 29.68 205 GLY X O 1
ATOM 1595 N N . SER A 1 206 ? -47.807 31.184 68.911 1.00 28.97 206 SER X N 1
ATOM 1596 C CA . SER A 1 206 ? -46.385 31.407 69.088 1.00 27.84 206 SER X CA 1
ATOM 1597 C C . SER A 1 206 ? -45.997 32.833 68.744 1.00 29.16 206 SER X C 1
ATOM 1598 O O . SER A 1 206 ? -45.009 33.344 69.236 1.00 27.11 206 SER X O 1
ATOM 1601 N N . ALA A 1 207 ? -46.780 33.458 67.884 1.00 27.89 207 ALA X N 1
ATOM 1602 C CA . ALA A 1 207 ? -46.554 34.845 67.523 1.00 29.66 207 ALA X CA 1
ATOM 1603 C C . ALA A 1 207 ? -46.570 35.772 68.729 1.00 31.88 207 ALA X C 1
ATOM 1604 O O . ALA A 1 207 ? -45.925 36.804 68.724 1.00 32.68 207 ALA X O 1
ATOM 1606 N N . ASP A 1 208 ? -47.323 35.393 69.750 1.00 31.62 208 ASP X N 1
ATOM 1607 C CA . ASP A 1 208 ? -47.352 36.112 71.009 1.00 32.14 208 ASP X CA 1
ATOM 1608 C C . ASP A 1 208 ? -45.937 36.355 71.542 1.00 32.78 208 ASP X C 1
ATOM 1609 O O . ASP A 1 208 ? -45.571 37.473 71.851 1.00 30.39 208 ASP X O 1
ATOM 1614 N N . LEU A 1 209 ? -45.151 35.293 71.630 1.00 28.66 209 LEU X N 1
ATOM 1615 C CA . LEU A 1 209 ? -43.801 35.394 72.136 1.00 29.67 209 LEU X CA 1
ATOM 1616 C C . LEU A 1 209 ? -42.871 36.053 71.136 1.00 31.76 209 LEU X C 1
ATOM 1617 O O . LEU A 1 209 ? -42.020 36.828 71.510 1.00 31.08 209 LEU X O 1
ATOM 1622 N N . VAL A 1 210 ? -43.041 35.728 69.865 1.00 27.89 210 VAL X N 1
ATOM 1623 C CA . VAL A 1 210 ? -42.273 36.35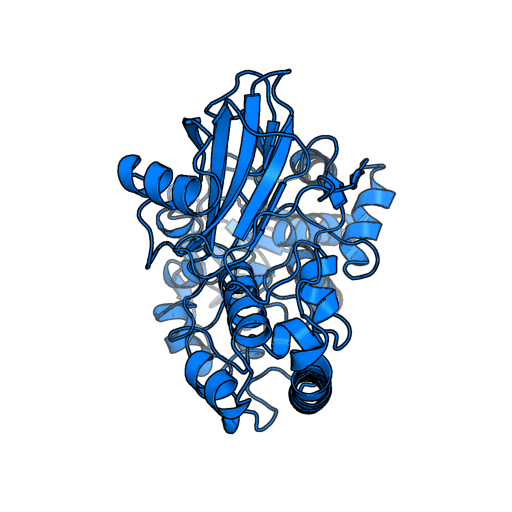2 68.805 1.00 27.71 210 VAL X CA 1
ATOM 1624 C C . VAL A 1 210 ? -42.384 37.867 68.891 1.00 28.47 210 VAL X C 1
ATOM 1625 O O . VAL A 1 210 ? -41.393 38.564 68.858 1.00 28.25 210 VAL X O 1
ATOM 1629 N N . ASP A 1 211 ? -43.605 38.357 69.010 1.00 28.15 211 ASP X N 1
ATOM 1630 C CA . ASP A 1 211 ? -43.864 39.780 69.030 1.00 29.50 211 ASP X CA 1
ATOM 1631 C C . ASP A 1 211 ? -43.299 40.442 70.285 1.00 30.32 211 ASP X C 1
ATOM 1632 O O . ASP A 1 211 ? -42.741 41.521 70.220 1.00 33.77 211 ASP X O 1
ATOM 1637 N N . ALA A 1 212 ? -43.450 39.792 71.424 1.00 29.79 212 ALA X N 1
ATOM 1638 C CA . ALA A 1 212 ? -42.866 40.293 72.654 1.00 29.23 212 ALA X CA 1
ATOM 1639 C C . ALA A 1 212 ? -41.353 40.464 72.554 1.00 32.87 212 ALA X C 1
ATOM 1640 O O . ALA A 1 212 ? -40.807 41.447 73.023 1.00 32.79 212 ALA X O 1
ATOM 1642 N N . MET A 1 213 ? -40.682 39.506 71.934 1.00 29.50 213 MET X N 1
ATOM 1643 C CA . MET A 1 213 ? -39.239 39.547 71.842 1.00 31.35 213 MET X CA 1
ATOM 1644 C C . MET A 1 213 ? -38.796 40.614 70.858 1.00 34.39 213 MET X C 1
ATOM 1645 O O . MET A 1 213 ? -37.842 41.333 71.103 1.00 35.19 213 MET X O 1
ATOM 1650 N N . SER A 1 214 ? -39.500 40.713 69.743 1.00 32.88 214 SER X N 1
ATOM 1651 C CA . SER A 1 214 ? -39.102 41.612 68.679 1.00 34.26 214 SER X CA 1
ATOM 1652 C C . SER A 1 214 ? -39.243 43.072 69.098 1.00 35.09 214 SER X C 1
ATOM 1653 O O . SER A 1 214 ? -38.529 43.926 68.617 1.00 35.85 214 SER X O 1
ATOM 1656 N N . GLN A 1 215 ? -40.177 43.338 70.000 1.00 37.28 215 GLN X N 1
ATOM 1657 C CA . GLN A 1 215 ? -40.402 44.681 70.499 1.00 38.28 215 GLN X CA 1
ATOM 1658 C C . GLN A 1 215 ? -39.175 45.221 71.222 1.00 40.02 215 GLN X C 1
ATOM 1659 O O . GLN A 1 215 ? -39.030 46.420 71.393 1.00 40.20 215 GLN X O 1
ATOM 1665 N N . GLU A 1 216 ? -38.296 44.323 71.637 1.00 36.08 216 GLU X N 1
ATOM 1666 C CA . GLU A 1 216 ? -37.073 44.703 72.321 1.00 36.95 216 GLU X CA 1
ATOM 1667 C C . GLU A 1 216 ? -35.885 44.781 71.371 1.00 35.73 216 GLU X C 1
ATOM 1668 O O . GLU A 1 216 ? -34.749 44.926 71.796 1.00 35.63 216 GLU X O 1
ATOM 1674 N N . ILE A 1 217 ? -36.153 44.675 70.082 1.00 33.00 217 ILE X N 1
ATOM 1675 C CA . ILE A 1 217 ? -35.104 44.746 69.092 1.00 33.15 217 ILE X CA 1
ATOM 1676 C C . ILE A 1 217 ? -35.299 45.949 68.190 1.00 34.46 217 ILE X C 1
ATOM 1677 O O . ILE A 1 217 ? -36.250 46.015 67.436 1.00 35.04 217 ILE X O 1
ATOM 1682 N N . PRO A 1 218 ? -34.390 46.906 68.283 1.00 36.82 218 PRO X N 1
ATOM 1683 C CA . PRO A 1 218 ? -34.639 48.232 67.729 1.00 34.72 218 PRO X CA 1
ATOM 1684 C C . PRO A 1 218 ? -34.436 48.304 66.226 1.00 34.24 218 PRO X C 1
ATOM 1685 O O . PRO A 1 218 ? -35.082 49.112 65.589 1.00 35.61 218 PRO X O 1
ATOM 1689 N N . GLU A 1 219 ? -33.558 47.481 65.676 1.00 31.88 219 GLU X N 1
ATOM 1690 C CA A GLU A 1 219 ? -33.294 47.525 64.261 0.50 33.15 219 GLU X CA 1
ATOM 1691 C CA B GLU A 1 219 ? -33.288 47.541 64.251 0.50 32.06 219 GLU X CA 1
ATOM 1692 C C . GLU A 1 219 ? -33.461 46.200 63.542 1.00 34.24 219 GLU X C 1
ATOM 1693 O O . GLU A 1 219 ? -32.647 45.306 63.686 1.00 35.61 219 GLU X O 1
ATOM 1704 N N . ILE A 1 220 ? -34.523 46.108 62.755 1.00 33.48 220 ILE X N 1
ATOM 1705 C CA . ILE A 1 220 ? -34.870 44.891 62.040 1.00 33.58 220 ILE X CA 1
ATOM 1706 C C . ILE A 1 220 ? -35.165 45.236 60.596 1.00 34.36 220 ILE X C 1
ATOM 1707 O O . ILE A 1 220 ? -35.900 46.165 60.326 1.00 35.08 220 ILE X O 1
ATOM 1712 N N . ARG A 1 221 ? -34.594 44.473 59.676 1.00 32.69 221 ARG X N 1
ATOM 1713 C CA . ARG A 1 221 ? -34.989 44.546 58.284 1.00 34.07 221 ARG X CA 1
ATOM 1714 C C . ARG A 1 221 ? -35.588 43.247 57.781 1.00 33.85 221 ARG X C 1
ATOM 1715 O O . ARG A 1 221 ? -34.904 42.253 57.652 1.00 32.31 221 ARG X O 1
ATOM 1723 N N . LEU A 1 222 ? -36.873 43.287 57.476 1.00 33.07 222 LEU X N 1
ATOM 1724 C CA . LEU A 1 222 ? -37.523 42.198 56.780 1.00 34.20 222 LEU X CA 1
ATOM 1725 C C . LEU A 1 222 ? -37.192 42.188 55.296 1.00 35.13 222 LEU X C 1
ATOM 1726 O O . LEU A 1 222 ? -36.495 43.059 54.805 1.00 33.85 222 LEU X O 1
ATOM 1731 N N . GLN A 1 223 ? -37.702 41.181 54.602 1.00 33.72 223 GLN X N 1
ATOM 1732 C CA . GLN A 1 223 ? -37.429 40.973 53.194 1.00 36.60 223 GLN X CA 1
ATOM 1733 C C . GLN A 1 223 ? -35.983 41.213 52.803 1.00 38.61 223 GLN X C 1
ATOM 1734 O O . GLN A 1 223 ? -35.703 41.699 51.721 1.00 38.18 223 GLN X O 1
ATOM 1740 N N . THR A 1 224 ? -35.068 40.856 53.689 1.00 35.03 224 THR X N 1
ATOM 1741 C CA . THR A 1 224 ? -33.657 41.054 53.436 1.00 33.97 224 THR X CA 1
ATOM 1742 C C . THR A 1 224 ? -32.877 39.746 53.489 1.00 32.69 224 THR X C 1
ATOM 1743 O O . THR A 1 224 ? -32.562 39.244 54.553 1.00 32.11 224 THR X O 1
ATOM 1747 N N . VAL A 1 225 ? -32.585 39.198 52.322 1.00 30.01 225 VAL X N 1
ATOM 1748 C CA . VAL A 1 225 ? -32.010 37.875 52.217 1.00 31.03 225 VAL X CA 1
ATOM 1749 C C . VAL A 1 225 ? -30.502 37.938 52.099 1.00 31.70 225 VAL X C 1
ATOM 1750 O O . VAL A 1 225 ? -29.983 38.462 51.137 1.00 30.61 225 VAL X O 1
ATOM 1754 N N . VAL A 1 226 ? -29.803 37.383 53.073 1.00 29.34 226 VAL X N 1
ATOM 1755 C CA . VAL A 1 226 ? -28.353 37.345 53.020 1.00 29.83 226 VAL X CA 1
ATOM 1756 C C . VAL A 1 226 ? -27.817 36.322 52.024 1.00 31.31 226 VAL X C 1
ATOM 1757 O O . VAL A 1 226 ? -28.239 35.181 52.016 1.00 31.06 226 VAL X O 1
ATOM 1761 N N . THR A 1 227 ? -26.884 36.753 51.186 1.00 28.67 227 THR X N 1
ATOM 1762 C CA . THR A 1 227 ? -26.349 35.917 50.126 1.00 29.18 227 THR X CA 1
ATOM 1763 C C . THR A 1 227 ? -24.856 35.693 50.284 1.00 26.59 227 THR X C 1
ATOM 1764 O O . THR A 1 227 ? -24.291 34.800 49.686 1.00 27.25 227 THR X O 1
ATOM 1768 N N . GLY A 1 228 ? -24.223 36.520 51.098 1.00 28.69 228 GLY X N 1
ATOM 1769 C CA . GLY A 1 228 ? -22.797 36.437 51.297 1.00 27.76 228 GLY X CA 1
ATOM 1770 C C . GLY A 1 228 ? -22.382 36.923 52.667 1.00 28.54 228 GLY X C 1
ATOM 1771 O O . GLY A 1 228 ? -22.940 37.867 53.186 1.00 29.39 228 GLY X O 1
ATOM 1772 N N . ILE A 1 229 ? -21.405 36.249 53.247 1.00 29.08 229 ILE X N 1
ATOM 1773 C CA . ILE A 1 229 ? -20.802 36.684 54.489 1.00 30.06 229 ILE X CA 1
ATOM 1774 C C . ILE A 1 229 ? -19.286 36.570 54.419 1.00 33.19 229 ILE X C 1
ATOM 1775 O O . ILE A 1 229 ? -18.739 35.484 54.335 1.00 30.86 229 ILE X O 1
ATOM 1780 N N . ASP A 1 230 ? -18.619 37.715 54.448 1.00 32.89 230 ASP X N 1
ATOM 1781 C CA . ASP A 1 230 ? -17.225 37.805 54.056 1.00 32.96 230 ASP X CA 1
ATOM 1782 C C . ASP A 1 230 ? -16.418 38.434 55.181 1.00 32.58 230 ASP X C 1
ATOM 1783 O O . ASP A 1 230 ? -16.598 39.595 55.519 1.00 31.16 230 ASP X O 1
ATOM 1788 N N . GLN A 1 231 ? -15.545 37.638 55.774 1.00 33.13 231 GLN X N 1
ATOM 1789 C CA . GLN A 1 231 ? -14.777 38.080 56.913 1.00 32.98 231 GLN X CA 1
ATOM 1790 C C . GLN A 1 231 ? -13.294 38.128 56.600 1.00 32.69 231 GLN X C 1
ATOM 1791 O O . GLN A 1 231 ? -12.462 38.070 57.487 1.00 32.69 231 GLN X O 1
ATOM 1797 N N . SER A 1 232 ? -12.982 38.257 55.318 1.00 34.34 232 SER X N 1
ATOM 1798 C CA . SER A 1 232 ? -11.607 38.425 54.886 1.00 35.17 232 SER X CA 1
ATOM 1799 C C . SER A 1 232 ? -10.974 39.717 55.393 1.00 35.48 232 SER X C 1
ATOM 1800 O O . SER A 1 232 ? -9.789 39.756 55.668 1.00 39.01 232 SER X O 1
ATOM 1803 N N . GLY A 1 233 ? -11.785 40.758 55.537 1.00 35.35 233 GLY X N 1
ATOM 1804 C CA . GLY A 1 233 ? -11.331 42.045 56.036 1.00 35.17 233 GLY X CA 1
ATOM 1805 C C . GLY A 1 233 ? -11.351 42.170 57.549 1.00 36.96 233 GLY X C 1
ATOM 1806 O O . GLY A 1 233 ? -11.664 41.220 58.250 1.00 34.43 233 GLY X O 1
ATOM 1807 N N . ASP A 1 234 ? -11.002 43.351 58.045 1.00 32.41 234 ASP X N 1
ATOM 1808 C CA . ASP A 1 234 ? -10.981 43.616 59.472 1.00 33.43 234 ASP X CA 1
ATOM 1809 C C . ASP A 1 234 ? -12.389 43.542 60.059 1.00 33.64 234 ASP X C 1
ATOM 1810 O O . ASP A 1 234 ? -12.566 43.266 61.233 1.00 31.37 234 ASP X O 1
ATOM 1815 N N . VAL A 1 235 ? -13.379 43.803 59.215 1.00 33.54 235 VAL X N 1
ATOM 1816 C CA . VAL A 1 235 ? -14.773 43.891 59.620 1.00 32.33 235 VAL X CA 1
ATOM 1817 C C . VAL A 1 235 ? -15.618 43.044 58.669 1.00 33.58 235 VAL X C 1
ATOM 1818 O O . VAL A 1 235 ? -15.391 43.041 57.476 1.00 31.17 235 VAL X O 1
ATOM 1822 N N . VAL A 1 236 ? -16.582 42.317 59.213 1.00 31.11 236 VAL X N 1
ATOM 1823 C CA . VAL A 1 236 ? -17.365 41.399 58.406 1.00 28.94 236 VAL X CA 1
ATOM 1824 C C . VAL A 1 236 ? -18.341 42.129 57.490 1.00 27.36 236 VAL X C 1
ATOM 1825 O O . VAL A 1 236 ? -19.099 42.972 57.931 1.00 27.85 236 VAL X O 1
ATOM 1829 N N . ASN A 1 237 ? -18.305 41.777 56.212 1.00 29.14 237 ASN X N 1
ATOM 1830 C CA . ASN A 1 237 ? -19.214 42.336 55.225 1.00 29.94 237 ASN X CA 1
ATOM 1831 C C . ASN A 1 237 ? -20.308 41.349 54.852 1.00 30.65 237 ASN X C 1
ATOM 1832 O O . ASN A 1 237 ? -20.035 40.245 54.407 1.00 32.66 237 ASN X O 1
ATOM 1837 N N . VAL A 1 238 ? -21.544 41.776 55.046 1.00 32.53 238 VAL X N 1
ATOM 1838 C CA . VAL A 1 238 ? -22.712 40.969 54.761 1.00 30.41 238 VAL X CA 1
ATOM 1839 C C . VAL A 1 238 ? -23.453 41.502 53.542 1.00 30.98 238 VAL X C 1
ATOM 1840 O O . VAL A 1 238 ? -23.973 42.603 53.552 1.00 30.67 238 VAL X O 1
ATOM 1844 N N . THR A 1 239 ? -23.455 40.692 52.497 1.00 33.02 239 THR X N 1
ATOM 1845 C CA . THR A 1 239 ? -24.094 41.023 51.250 1.00 35.32 239 THR X CA 1
ATOM 1846 C C . THR A 1 239 ? -25.499 40.444 51.183 1.00 36.91 239 THR X C 1
ATOM 1847 O O . THR A 1 239 ? -25.783 39.404 51.750 1.00 34.92 239 THR X O 1
ATOM 1851 N N . VAL A 1 240 ? -26.358 41.135 50.453 1.00 20.00 240 VAL X N 1
ATOM 1852 C CA . VAL A 1 240 ? -27.789 40.946 50.512 1.00 20.00 240 VAL X CA 1
ATOM 1853 C C . VAL A 1 240 ? -28.321 40.945 49.070 1.00 20.00 240 VAL X C 1
ATOM 1854 O O . VAL A 1 240 ? -27.659 41.433 48.166 1.00 38.91 240 VAL X O 1
ATOM 1858 N N A LYS A 1 241 ? -29.495 40.359 48.865 0.65 41.19 241 LYS X N 1
ATOM 1859 N N B LYS A 1 241 ? -29.509 40.389 48.866 0.35 39.25 241 LYS X N 1
ATOM 1860 C CA A LYS A 1 241 ? -29.919 39.956 47.544 0.65 43.45 241 LYS X CA 1
ATOM 1861 C CA B LYS A 1 241 ? -29.933 39.957 47.551 0.35 45.01 241 LYS X CA 1
ATOM 1862 C C A LYS A 1 241 ? -30.115 41.190 46.676 0.65 44.20 241 LYS X C 1
ATOM 1863 C C B LYS A 1 241 ? -30.003 41.108 46.548 0.35 45.87 241 LYS X C 1
ATOM 1864 O O A LYS A 1 241 ? -29.622 41.256 45.560 0.65 45.22 241 LYS X O 1
ATOM 1865 O O B LYS A 1 241 ? -29.497 40.992 45.439 0.35 47.05 241 LYS X O 1
ATOM 1876 N N A ASP A 1 242 ? -30.841 42.162 47.202 0.65 43.76 242 ASP X N 1
ATOM 1877 N N B ASP A 1 242 ? -30.613 42.218 46.929 0.35 48.09 242 ASP X N 1
ATOM 1878 C CA A ASP A 1 242 ? -31.299 43.319 46.416 0.65 44.41 242 ASP X CA 1
ATOM 1879 C CA B ASP A 1 242 ? -30.348 43.466 46.225 0.35 52.64 242 ASP X CA 1
ATOM 1880 C C A ASP A 1 242 ? -31.107 44.570 47.244 0.65 43.60 242 ASP X C 1
ATOM 1881 C C B ASP A 1 242 ? -28.873 43.593 45.834 0.35 52.89 242 ASP X C 1
ATOM 1882 O O A ASP A 1 242 ? -32.079 45.214 47.604 0.65 44.84 242 ASP X O 1
ATOM 1883 O O B ASP A 1 242 ? -28.533 43.639 44.655 0.35 54.31 242 ASP X O 1
ATOM 1892 N N A GLY A 1 243 ? -29.871 44.899 47.564 0.65 42.80 243 GLY X N 1
ATOM 1893 N N B GLY A 1 243 ? -28.005 43.658 46.834 0.35 53.31 243 GLY X N 1
ATOM 1894 C CA A GLY A 1 243 ? -29.605 45.646 48.762 0.65 41.15 243 GLY X CA 1
ATOM 1895 C CA B GLY A 1 243 ? -26.593 43.863 46.607 0.35 52.42 243 GLY X CA 1
ATOM 1896 C C A GLY A 1 243 ? -28.167 46.089 48.819 0.65 39.76 243 GLY X C 1
ATOM 1897 C C B GLY A 1 243 ? -26.013 44.879 47.569 0.35 51.20 243 GLY X C 1
ATOM 1898 O O A GLY A 1 243 ? -27.276 45.446 48.274 0.65 39.14 243 GLY X O 1
ATOM 1899 O O B GLY A 1 243 ? -24.833 45.202 47.487 0.35 49.41 243 GLY X O 1
ATOM 1900 N N A HIS A 1 244 ? -27.943 47.203 49.490 0.65 20.00 244 HIS X N 1
ATOM 1901 N N B HIS A 1 244 ? -26.839 45.369 48.489 0.35 50.04 244 HIS X N 1
ATOM 1902 C CA A HIS A 1 244 ? -26.605 47.550 49.890 0.65 20.00 244 HIS X CA 1
ATOM 1903 C CA B HIS A 1 244 ? -26.516 46.559 49.270 0.35 53.25 244 HIS X CA 1
ATOM 1904 C C A HIS A 1 244 ? -26.157 46.596 50.972 0.65 20.00 244 HIS X C 1
ATOM 1905 C C B HIS A 1 244 ? -26.145 46.263 50.714 0.35 48.10 244 HIS X C 1
ATOM 1906 O O A HIS A 1 244 ? -26.977 46.039 51.678 0.65 35.82 244 HIS X O 1
ATOM 1907 O O B HIS A 1 244 ? -27.014 46.011 51.528 0.35 48.03 244 HIS X O 1
ATOM 1920 N N A ALA A 1 245 ? -24.856 46.398 51.083 0.65 20.00 245 ALA X N 1
ATOM 1921 N N B ALA A 1 245 ? -24.866 46.346 51.041 0.35 42.36 245 ALA X N 1
ATOM 1922 C CA A ALA A 1 245 ? -24.301 45.539 52.106 0.65 20.00 245 ALA X CA 1
ATOM 1923 C CA B ALA A 1 245 ? -24.295 45.529 52.096 0.35 35.50 245 ALA X CA 1
ATOM 1924 C C A ALA A 1 245 ? -24.341 46.161 53.488 0.65 20.00 245 ALA X C 1
ATOM 1925 C C B ALA A 1 245 ? -24.343 46.157 53.481 0.35 33.47 245 ALA X C 1
ATOM 1926 O O A ALA A 1 245 ? -24.508 47.357 53.639 0.65 30.26 245 ALA X O 1
ATOM 1927 O O B ALA A 1 245 ? -24.517 47.352 53.627 0.35 30.06 245 ALA X O 1
ATOM 1930 N N . PHE A 1 246 ? -24.193 45.311 54.491 1.00 30.54 246 PHE X N 1
ATOM 1931 C CA . PHE A 1 246 ? -24.086 45.735 55.867 1.00 31.76 246 PHE X CA 1
ATOM 1932 C C . PHE A 1 246 ? -22.821 45.155 56.468 1.00 30.26 246 PHE X C 1
ATOM 1933 O O . PHE A 1 246 ? -22.320 44.150 55.999 1.00 28.78 246 PHE X O 1
ATOM 1941 N N . GLN A 1 247 ? -22.319 45.803 57.510 1.00 20.00 247 GLN X N 1
ATOM 1942 C CA . GLN A 1 247 ? -21.018 45.473 58.061 1.00 20.00 247 GLN X CA 1
ATOM 1943 C C . GLN A 1 247 ? -21.066 45.400 59.577 1.00 20.00 247 GLN X C 1
ATOM 1944 O O . GLN A 1 247 ? -21.732 46.190 60.217 1.00 28.23 247 GLN X O 1
ATOM 1950 N N . ALA A 1 248 ? -20.343 44.440 60.140 1.00 29.43 248 ALA X N 1
ATOM 1951 C CA . ALA A 1 248 ? -20.312 44.246 61.585 1.00 30.29 248 ALA X CA 1
ATOM 1952 C C . ALA A 1 248 ? -19.053 43.542 62.063 1.00 28.57 248 ALA X C 1
ATOM 1953 O O . ALA A 1 248 ? -18.417 42.825 61.317 1.00 31.00 248 ALA X O 1
ATOM 1955 N N . HIS A 1 249 ? -18.712 43.744 63.325 1.00 28.98 249 HIS X N 1
ATOM 1956 C CA . HIS A 1 249 ? -17.586 43.057 63.922 1.00 30.50 249 HIS X CA 1
ATOM 1957 C C . HIS A 1 249 ? -17.861 41.576 64.021 1.00 31.00 249 HIS X C 1
ATOM 1958 O O . HIS A 1 249 ? -16.970 40.769 63.850 1.00 29.89 249 HIS X O 1
ATOM 1965 N N . SER A 1 250 ? -19.118 41.239 64.277 1.00 32.05 250 SER X N 1
ATOM 1966 C CA . SER A 1 250 ? -19.537 39.864 64.495 1.00 32.97 250 SER X CA 1
ATOM 1967 C C . SER A 1 250 ? -20.814 39.556 63.729 1.00 30.37 250 SER X C 1
ATOM 1968 O O . SER A 1 250 ? -21.707 40.378 63.637 1.00 31.32 250 SER X O 1
ATOM 1971 N N . VAL A 1 251 ? -20.889 38.355 63.187 1.00 30.48 251 VAL X N 1
ATOM 1972 C CA . VAL A 1 251 ? -22.092 37.905 62.519 1.00 29.80 251 VAL X CA 1
ATOM 1973 C C . VAL A 1 251 ? -22.586 36.604 63.132 1.00 31.57 251 VAL X C 1
ATOM 1974 O O . VAL A 1 251 ? -21.818 35.681 63.333 1.00 31.86 251 VAL X O 1
ATOM 1978 N N . ILE A 1 252 ? -23.872 36.560 63.442 1.00 30.57 252 ILE X N 1
ATOM 1979 C CA . ILE A 1 252 ? -24.512 35.344 63.910 1.00 30.37 252 ILE X CA 1
ATOM 1980 C C . ILE A 1 252 ? -25.419 34.792 62.827 1.00 28.62 252 ILE X C 1
ATOM 1981 O O . ILE A 1 252 ? -26.398 35.405 62.458 1.00 28.45 252 ILE X O 1
ATOM 1986 N N . VAL A 1 253 ? -25.059 33.633 62.311 1.00 27.80 253 VAL X N 1
ATOM 1987 C CA . VAL A 1 253 ? -25.922 32.919 61.403 1.00 27.03 253 VAL X CA 1
ATOM 1988 C C . VAL A 1 253 ? -27.001 32.150 62.158 1.00 27.54 253 VAL X C 1
ATOM 1989 O O . VAL A 1 253 ? -26.731 31.147 62.788 1.00 27.07 253 VAL X O 1
ATOM 1993 N N . ALA A 1 254 ? -28.217 32.666 62.126 1.00 26.80 254 ALA X N 1
ATOM 1994 C CA . ALA A 1 254 ? -29.333 32.026 62.801 1.00 25.82 254 ALA X CA 1
ATOM 1995 C C . ALA A 1 254 ? -30.399 31.609 61.796 1.00 26.33 254 ALA X C 1
ATOM 1996 O O . ALA A 1 254 ? -31.581 31.644 62.081 1.00 27.03 254 ALA X O 1
ATOM 1998 N N . THR A 1 255 ? -29.941 31.238 60.611 1.00 24.87 255 THR X N 1
ATOM 1999 C CA . THR A 1 255 ? -30.779 30.666 59.572 1.00 26.49 255 THR X CA 1
ATOM 2000 C C . THR A 1 255 ? -30.749 29.142 59.647 1.00 24.48 255 THR X C 1
ATOM 2001 O O . THR A 1 255 ? -29.855 28.583 60.245 1.00 24.36 255 THR X O 1
ATOM 2005 N N . PRO A 1 256 ? -31.714 28.482 59.022 1.00 25.83 256 PRO X N 1
ATOM 2006 C CA . PRO A 1 256 ? -31.784 27.022 59.090 1.00 25.51 256 PRO X CA 1
ATOM 2007 C C . PRO A 1 256 ? -30.590 26.370 58.419 1.00 27.73 256 PRO X C 1
ATOM 2008 O O . PRO A 1 256 ? -30.085 26.878 57.436 1.00 26.60 256 PRO X O 1
ATOM 2012 N N . MET A 1 257 ? -30.139 25.257 58.975 1.00 26.69 257 MET X N 1
ATOM 2013 C CA . MET A 1 257 ? -28.940 24.591 58.507 1.00 27.98 257 MET X CA 1
ATOM 2014 C C . MET A 1 257 ? -28.994 24.314 57.020 1.00 26.53 257 MET X C 1
ATOM 2015 O O . MET A 1 257 ? -28.010 24.455 56.324 1.00 26.05 257 MET X O 1
ATOM 2020 N N . ASN A 1 258 ? -30.155 23.899 56.542 1.00 26.24 258 ASN X N 1
ATOM 2021 C CA . ASN A 1 258 ? -30.299 23.513 55.151 1.00 26.57 258 ASN X CA 1
ATOM 2022 C C . ASN A 1 258 ? -30.251 24.675 54.160 1.00 28.36 258 ASN X C 1
ATOM 2023 O O . ASN A 1 258 ? -30.321 24.466 52.964 1.00 27.64 258 ASN X O 1
ATOM 2028 N N . THR A 1 259 ? -30.138 25.890 54.677 1.00 27.66 259 THR X N 1
ATOM 2029 C CA . THR A 1 259 ? -30.009 27.076 53.843 1.00 29.04 259 THR X CA 1
ATOM 2030 C C . THR A 1 259 ? -28.602 27.664 53.795 1.00 30.50 259 THR X C 1
ATOM 2031 O O . THR A 1 259 ? -28.339 28.557 53.014 1.00 30.14 259 THR X O 1
ATOM 2035 N N . TRP A 1 260 ? -27.708 27.169 54.638 1.00 29.76 260 TRP X N 1
ATOM 2036 C CA . TRP A 1 260 ? -26.372 27.728 54.722 1.00 30.17 260 TRP X CA 1
ATOM 2037 C C . TRP A 1 260 ? -25.629 27.547 53.408 1.00 30.98 260 TRP X C 1
ATOM 2038 O O . TRP A 1 260 ? -24.801 28.359 53.047 1.00 32.67 260 TRP X O 1
ATOM 2049 N N . ARG A 1 261 ? -25.935 26.465 52.712 1.00 29.68 261 ARG X N 1
ATOM 2050 C CA . ARG A 1 261 ? -25.344 26.181 51.421 1.00 31.90 261 ARG X CA 1
ATOM 2051 C C . ARG A 1 261 ? -25.663 27.230 50.350 1.00 31.68 261 ARG X C 1
ATOM 2052 O O . ARG A 1 261 ? -24.994 27.298 49.336 1.00 34.27 261 ARG X O 1
ATOM 2060 N N . ARG A 1 262 ? -26.683 28.046 50.593 1.00 31.08 262 ARG X N 1
ATOM 2061 C CA . ARG A 1 262 ? -27.031 29.131 49.691 1.00 31.92 262 ARG X CA 1
ATOM 2062 C C . ARG A 1 262 ? -26.281 30.438 49.964 1.00 33.92 262 ARG X C 1
ATOM 2063 O O . ARG A 1 262 ? -26.369 31.371 49.193 1.00 36.72 262 ARG X O 1
ATOM 2071 N N . ILE A 1 263 ? -25.555 30.502 51.068 1.00 31.65 263 ILE X N 1
ATOM 2072 C CA . ILE A 1 263 ? -24.734 31.659 51.352 1.00 30.85 263 ILE X CA 1
ATOM 2073 C C . ILE A 1 263 ? -23.295 31.415 50.942 1.00 31.71 263 ILE X C 1
ATOM 2074 O O . ILE A 1 263 ? -22.761 30.345 51.165 1.00 31.96 263 ILE X O 1
ATOM 2079 N N . VAL A 1 264 ? -22.683 32.421 50.326 1.00 32.36 264 VAL X N 1
ATOM 2080 C CA . VAL A 1 264 ? -21.258 32.402 50.043 1.00 30.58 264 VAL X CA 1
ATOM 2081 C C . VAL A 1 264 ? -20.463 32.893 51.246 1.00 31.57 264 VAL X C 1
ATOM 2082 O O . VAL A 1 264 ? -20.557 34.044 51.641 1.00 30.79 264 VAL X O 1
ATOM 2086 N N . PHE A 1 265 ? -19.685 31.997 51.831 1.00 32.65 265 PHE X N 1
ATOM 2087 C CA . PHE A 1 265 ? -18.834 32.346 52.950 1.00 33.62 265 PHE X CA 1
ATOM 2088 C C . PHE A 1 265 ? -17.410 32.605 52.477 1.00 35.04 265 PHE X C 1
ATOM 2089 O O . PHE A 1 265 ? -16.847 31.811 51.749 1.00 31.73 265 PHE X O 1
ATOM 2097 N N . THR A 1 266 ? -16.843 33.728 52.899 1.00 34.30 266 THR X N 1
ATOM 2098 C CA . THR A 1 266 ? -15.440 34.024 52.639 1.00 34.50 266 THR X CA 1
ATOM 2099 C C . THR A 1 266 ? -14.705 34.386 53.916 1.00 33.19 266 THR X C 1
ATOM 2100 O O . THR A 1 266 ? -15.057 35.334 54.589 1.00 34.22 266 THR X O 1
ATOM 2104 N N . PRO A 1 267 ? -13.670 33.624 54.234 1.00 33.11 267 PRO X N 1
ATOM 2105 C CA . PRO A 1 267 ? -13.297 32.467 53.432 1.00 34.74 267 PRO X CA 1
ATOM 2106 C C . PRO A 1 267 ? -14.269 31.323 53.623 1.00 36.18 267 PRO X C 1
ATOM 2107 O O . PRO A 1 267 ? -15.206 31.422 54.401 1.00 37.25 267 PRO X O 1
ATOM 2111 N N . ALA A 1 268 ? -14.035 30.239 52.907 1.00 35.97 268 ALA X N 1
ATOM 2112 C CA . ALA A 1 268 ? -14.919 29.099 52.974 1.00 36.28 268 ALA X CA 1
ATOM 2113 C C . ALA A 1 268 ? -14.947 28.564 54.390 1.00 36.48 268 ALA X C 1
ATOM 2114 O O . ALA A 1 268 ? -13.981 28.684 55.123 1.00 35.53 268 ALA X O 1
ATOM 2116 N N . LEU A 1 269 ? -16.078 27.997 54.774 1.00 35.69 269 LEU X N 1
ATOM 2117 C CA . LEU A 1 269 ? -16.214 27.350 56.066 1.00 33.80 269 LEU X CA 1
ATOM 2118 C C . LEU A 1 269 ? -15.225 26.203 56.191 1.00 32.70 269 LEU X C 1
ATOM 2119 O O . LEU A 1 269 ? -14.774 25.651 55.200 1.00 32.28 269 LEU X O 1
ATOM 2124 N N . PRO A 1 270 ? -14.887 25.848 57.420 1.00 33.06 270 PRO X N 1
ATOM 2125 C CA . PRO A 1 270 ? -13.889 24.808 57.655 1.00 32.90 270 PRO X CA 1
ATOM 2126 C C . PRO A 1 270 ? -14.275 23.489 57.013 1.00 36.95 270 PRO X C 1
ATOM 2127 O O . PRO A 1 270 ? -15.437 23.119 56.992 1.00 35.74 270 PRO X O 1
ATOM 2131 N N . GLU A 1 271 ? -13.287 22.795 56.476 1.00 36.81 271 GLU X N 1
ATOM 2132 C CA . GLU A 1 271 ? -13.532 21.748 55.505 1.00 40.67 271 GLU X CA 1
ATOM 2133 C C . GLU A 1 271 ? -14.389 20.611 56.056 1.00 39.81 271 GLU X C 1
ATOM 2134 O O . GLU A 1 271 ? -15.187 20.036 55.341 1.00 39.42 271 GLU X O 1
ATOM 2140 N N . ARG A 1 272 ? -14.213 20.296 57.330 1.00 39.07 272 ARG X N 1
ATOM 2141 C CA . ARG A 1 272 ? -14.969 19.215 57.944 1.00 42.32 272 ARG X CA 1
ATOM 2142 C C . ARG A 1 272 ? -16.479 19.417 57.828 1.00 39.88 272 ARG X C 1
ATOM 2143 O O . ARG A 1 272 ? -17.230 18.461 57.775 1.00 40.03 272 ARG X O 1
ATOM 2151 N N . ARG A 1 273 ? -16.908 20.671 57.780 1.00 36.56 273 ARG X N 1
ATOM 2152 C CA . ARG A 1 273 ? -18.321 21.003 57.811 1.00 33.37 273 ARG X CA 1
ATOM 2153 C C . ARG A 1 273 ? -18.971 20.911 56.446 1.00 34.17 273 ARG X C 1
ATOM 2154 O O . ARG A 1 273 ? -20.183 20.844 56.338 1.00 33.90 273 ARG X O 1
ATOM 2162 N N . ARG A 1 274 ? -18.157 20.937 55.401 1.00 34.51 274 ARG X N 1
ATOM 2163 C CA . ARG A 1 274 ? -18.623 21.365 54.098 1.00 33.55 274 ARG X CA 1
ATOM 2164 C C . ARG A 1 274 ? -19.579 20.364 53.481 1.00 33.67 274 ARG X C 1
ATOM 2165 O O . ARG A 1 274 ? -20.573 20.729 52.881 1.00 32.78 274 ARG X O 1
ATOM 2173 N N . SER A 1 275 ? -19.257 19.093 53.633 1.00 31.99 275 SER X N 1
ATOM 2174 C CA . SER A 1 275 ? -20.044 18.036 53.038 1.00 35.74 275 SER X CA 1
ATOM 2175 C C . SER A 1 275 ? -21.474 17.970 53.593 1.00 32.66 275 SER X C 1
ATOM 2176 O O . SER A 1 275 ? -22.434 17.944 52.847 1.00 34.95 275 SER X O 1
ATOM 2179 N N . VAL A 1 276 ? -21.601 17.961 54.909 1.00 33.32 276 VAL X N 1
ATOM 2180 C CA . VAL A 1 276 ? -22.908 17.957 55.540 1.00 31.72 276 VAL X CA 1
ATOM 2181 C C . VAL A 1 276 ? -23.724 19.189 55.163 1.00 31.48 276 VAL X C 1
ATOM 2182 O O . VAL A 1 276 ? -24.920 19.104 54.942 1.00 30.72 276 VAL X O 1
ATOM 2186 N N . ILE A 1 277 ? -23.064 20.336 55.095 1.00 31.70 277 ILE X N 1
ATOM 2187 C CA . ILE A 1 277 ? -23.750 21.572 54.789 1.00 29.27 277 ILE X CA 1
ATOM 2188 C C . ILE A 1 277 ? -24.282 21.560 53.367 1.00 30.54 277 ILE X C 1
ATOM 2189 O O . ILE A 1 277 ? -25.395 21.967 53.115 1.00 29.45 277 ILE X O 1
ATOM 2194 N N . GLU A 1 278 ? -23.475 21.057 52.453 1.00 20.00 278 GLU X N 1
ATOM 2195 C CA . GLU A 1 278 ? -23.898 20.890 51.081 1.00 20.00 278 GLU X CA 1
ATOM 2196 C C . GLU A 1 278 ? -25.070 19.930 50.957 1.00 20.00 278 GLU X C 1
ATOM 2197 O O . GLU A 1 278 ? -26.067 20.246 50.340 1.00 32.57 278 GLU X O 1
ATOM 2203 N N . GLU A 1 279 ? -24.938 18.754 51.550 1.00 34.10 279 GLU X N 1
ATOM 2204 C CA . GLU A 1 279 ? -25.980 17.752 51.461 1.00 35.45 279 GLU X CA 1
ATOM 2205 C C . GLU A 1 279 ? -27.233 18.109 52.255 1.00 34.06 279 GLU X C 1
ATOM 2206 O O . GLU A 1 279 ? -28.333 17.800 51.845 1.00 31.66 279 GLU X O 1
ATOM 2212 N N . GLY A 1 280 ? -27.053 18.795 53.373 1.00 29.26 280 GLY X N 1
ATOM 2213 C CA . GLY A 1 280 ? -28.160 19.119 54.247 1.00 28.45 280 GLY X CA 1
ATOM 2214 C C . GLY A 1 280 ? -28.547 17.936 55.110 1.00 26.86 280 GLY X C 1
ATOM 2215 O O . GLY A 1 280 ? -28.158 16.817 54.835 1.00 26.25 280 GLY X O 1
ATOM 2216 N N . HIS A 1 281 ? -29.307 18.190 56.162 1.00 27.56 281 HIS X N 1
ATOM 2217 C CA . HIS A 1 281 ? -29.791 17.118 57.012 1.00 26.76 281 HIS X CA 1
ATOM 2218 C C . HIS A 1 281 ? -30.998 16.456 56.376 1.00 27.99 281 HIS X C 1
ATOM 2219 O O . HIS A 1 281 ? -31.507 16.924 55.378 1.00 27.25 281 HIS X O 1
ATOM 2226 N N . GLY A 1 282 ? -31.447 15.363 56.966 1.00 25.23 282 GLY X N 1
ATOM 2227 C CA . GLY A 1 282 ? -32.419 14.513 56.317 1.00 27.36 282 GLY X CA 1
ATOM 2228 C C . GLY A 1 282 ? -33.850 14.692 56.788 1.00 26.68 282 GLY X C 1
ATOM 2229 O O . GLY A 1 282 ? -34.716 13.907 56.446 1.00 26.05 282 GLY X O 1
ATOM 2230 N N . GLY A 1 283 ? -34.092 15.731 57.570 1.00 24.72 283 GLY X N 1
ATOM 2231 C CA . GLY A 1 283 ? -35.404 15.982 58.121 1.00 24.16 283 GLY X CA 1
ATOM 2232 C C . GLY A 1 283 ? -36.485 16.148 57.074 1.00 26.51 283 GLY X C 1
ATOM 2233 O O . GLY A 1 283 ? -36.376 16.981 56.202 1.00 24.40 283 GLY X O 1
ATOM 2234 N N . GLN A 1 284 ? -37.535 15.346 57.177 1.00 24.87 284 GLN X N 1
ATOM 2235 C CA . GLN A 1 284 ? -38.636 15.390 56.228 1.00 24.75 284 GLN X CA 1
ATOM 2236 C C . GLN A 1 284 ? -39.998 15.407 56.906 1.00 25.69 284 GLN X C 1
ATOM 2237 O O . GLN A 1 284 ? -40.992 15.042 56.317 1.00 24.59 284 GLN X O 1
ATOM 2243 N N . GLY A 1 285 ? -40.014 15.848 58.154 1.00 24.57 285 GLY X N 1
ATOM 2244 C CA . GLY A 1 285 ? -41.223 15.868 58.934 1.00 25.10 285 GLY X CA 1
ATOM 2245 C C . GLY A 1 285 ? -42.314 16.630 58.225 1.00 27.97 285 GLY X C 1
ATOM 2246 O O . GLY A 1 285 ? -42.061 17.613 57.564 1.00 24.67 285 GLY X O 1
ATOM 2247 N N . LEU A 1 286 ? -43.536 16.152 58.380 1.00 24.89 286 LEU X N 1
ATOM 2248 C CA . LEU A 1 286 ? -44.680 16.750 57.738 1.00 25.08 286 LEU X CA 1
ATOM 2249 C C . LEU A 1 286 ? -45.858 16.765 58.695 1.00 25.20 286 LEU X C 1
ATOM 2250 O O . LEU A 1 286 ? -46.320 15.729 59.130 1.00 23.03 286 LEU X O 1
ATOM 2255 N N . LYS A 1 287 ? -46.309 17.964 59.023 1.00 21.89 287 LYS X N 1
ATOM 2256 C CA . LYS A 1 287 ? -47.366 18.178 59.985 1.00 22.25 287 LYS X CA 1
ATOM 2257 C C . LYS A 1 287 ? -48.600 18.688 59.266 1.00 27.30 287 LYS X C 1
ATOM 2258 O O . LYS A 1 287 ? -48.620 19.798 58.771 1.00 25.07 287 LYS X O 1
ATOM 2264 N N . ILE A 1 288 ? -49.629 17.859 59.218 1.00 25.46 288 ILE X N 1
ATOM 2265 C CA . ILE A 1 288 ? -50.828 18.182 58.489 1.00 23.50 288 ILE X CA 1
ATOM 2266 C C . ILE A 1 288 ? -52.021 18.396 59.404 1.00 25.40 288 ILE X C 1
ATOM 2267 O O . ILE A 1 288 ? -52.427 17.503 60.137 1.00 21.69 288 ILE X O 1
ATOM 2272 N N . LEU A 1 289 ? -52.570 19.603 59.348 1.00 22.39 289 LEU X N 1
ATOM 2273 C CA . LEU A 1 289 ? -53.824 19.909 60.003 1.00 22.74 289 LEU X CA 1
ATOM 2274 C C . LEU A 1 289 ? -55.006 19.512 59.135 1.00 24.29 289 LEU X C 1
ATOM 2275 O O . LEU A 1 289 ? -55.112 19.932 58.002 1.00 25.27 289 LEU X O 1
ATOM 2280 N N . ILE A 1 290 ? -55.878 18.683 59.683 1.00 24.96 290 ILE X N 1
ATOM 2281 C CA . ILE A 1 290 ? -56.952 18.090 58.920 1.00 23.23 290 ILE X CA 1
ATOM 2282 C C . ILE A 1 290 ? -58.297 18.487 59.487 1.00 22.64 290 ILE X C 1
ATOM 2283 O O . ILE A 1 290 ? -58.657 18.112 60.591 1.00 24.55 290 ILE X O 1
ATOM 2288 N N . HIS A 1 291 ? -59.027 19.264 58.703 1.00 23.11 291 HIS X N 1
ATOM 2289 C CA . HIS A 1 291 ? -60.379 19.672 59.025 1.00 23.90 291 HIS X CA 1
ATOM 2290 C C . HIS A 1 291 ? -61.355 18.530 58.761 1.00 22.69 291 HIS X C 1
ATOM 2291 O O . HIS A 1 291 ? -61.443 18.027 57.655 1.00 23.37 291 HIS X O 1
ATOM 2298 N N . VAL A 1 292 ? -62.069 18.116 59.795 1.00 25.68 292 VAL X N 1
ATOM 2299 C CA . VAL A 1 292 ? -62.887 16.920 59.715 1.00 26.47 292 VAL X CA 1
ATOM 2300 C C . VAL A 1 292 ? -64.288 17.126 60.238 1.00 28.51 292 VAL X C 1
ATOM 2301 O O . VAL A 1 292 ? -64.534 17.997 61.047 1.00 29.03 292 VAL X O 1
ATOM 2305 N N . ARG A 1 293 ? -65.197 16.287 59.771 1.00 28.58 293 ARG X N 1
ATOM 2306 C CA . ARG A 1 293 ? -66.493 16.145 60.387 1.00 30.93 293 ARG X CA 1
ATOM 2307 C C . ARG A 1 293 ? -66.709 14.719 60.866 1.00 31.08 293 ARG X C 1
ATOM 2308 O O . ARG A 1 293 ? -66.248 13.783 60.247 1.00 28.83 293 ARG X O 1
ATOM 2316 N N . GLY A 1 294 ? -67.411 14.577 61.980 1.00 33.80 294 GLY X N 1
ATOM 2317 C CA . GLY A 1 294 ? -67.802 13.279 62.486 1.00 33.17 294 GLY X CA 1
ATOM 2318 C C . GLY A 1 294 ? -66.830 12.683 63.476 1.00 33.60 294 GLY X C 1
ATOM 2319 O O . GLY A 1 294 ? -66.986 11.552 63.891 1.00 32.69 294 GLY X O 1
ATOM 2320 N N . ALA A 1 295 ? -65.823 13.455 63.858 1.00 32.05 295 ALA X N 1
ATOM 2321 C CA . ALA A 1 295 ? -64.867 13.014 64.858 1.00 30.71 295 ALA X CA 1
ATOM 2322 C C . ALA A 1 295 ? -65.254 13.475 66.255 1.00 33.52 295 ALA X C 1
ATOM 2323 O O . ALA A 1 295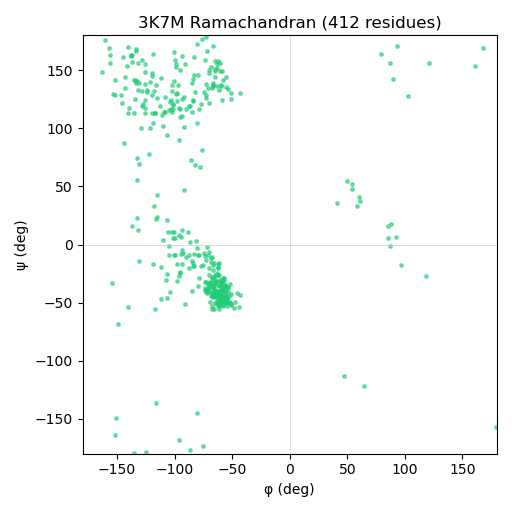 ? -65.441 14.654 66.503 1.00 31.42 295 ALA X O 1
ATOM 2325 N N . GLU A 1 296 ? -65.360 12.520 67.161 1.00 33.33 296 GLU X N 1
ATOM 2326 C CA . GLU A 1 296 ? -65.498 12.810 68.570 1.00 37.54 296 GLU X CA 1
ATOM 2327 C C . GLU A 1 296 ? -64.243 13.522 69.074 1.00 35.34 296 GLU X C 1
ATOM 2328 O O . GLU A 1 296 ? -63.183 13.389 68.505 1.00 33.51 296 GLU X O 1
ATOM 2334 N N . ALA A 1 297 ? -64.394 14.282 70.147 1.00 32.40 297 ALA X N 1
ATOM 2335 C CA . ALA A 1 297 ? -63.276 14.926 70.815 1.00 32.00 297 ALA X CA 1
ATOM 2336 C C . ALA A 1 297 ? -62.322 13.915 71.418 1.00 30.31 297 ALA X C 1
ATOM 2337 O O . ALA A 1 297 ? -62.724 12.831 71.802 1.00 31.41 297 ALA X O 1
ATOM 2339 N N . GLY A 1 298 ? -61.053 14.291 71.504 1.00 28.77 298 GLY X N 1
ATOM 2340 C CA . GLY A 1 298 ? -60.112 13.613 72.364 1.00 26.37 298 GLY X CA 1
ATOM 2341 C C . GLY A 1 298 ? -59.473 12.391 71.737 1.00 26.07 298 GLY X C 1
ATOM 2342 O O . GLY A 1 298 ? -58.883 11.576 72.422 1.00 25.28 298 GLY X O 1
ATOM 2343 N N . ILE A 1 299 ? -59.588 12.272 70.426 1.00 23.50 299 ILE X N 1
ATOM 2344 C CA . ILE A 1 299 ? -59.061 11.119 69.718 1.00 24.63 299 ILE X CA 1
ATOM 2345 C C . ILE A 1 299 ? -57.549 11.111 69.674 1.00 25.52 299 ILE X C 1
ATOM 2346 O O . ILE A 1 299 ? -56.932 12.115 69.383 1.00 25.63 299 ILE X O 1
ATOM 2351 N N . GLU A 1 300 ? -56.965 9.955 69.943 1.00 22.86 300 GLU X N 1
ATOM 2352 C CA . GLU A 1 300 ? -55.588 9.676 69.573 1.00 22.58 300 GLU X CA 1
ATOM 2353 C C . GLU A 1 300 ? -55.459 8.371 68.802 1.00 21.66 300 GLU X C 1
ATOM 2354 O O . GLU A 1 300 ? -55.984 7.355 69.212 1.00 23.63 300 GLU X O 1
ATOM 2360 N N . CYS A 1 301 ? -54.735 8.425 67.696 1.00 21.48 301 CYS X N 1
ATOM 2361 C CA . CYS A 1 301 ? -54.411 7.253 66.912 1.00 23.68 301 CYS X CA 1
ATOM 2362 C C . CYS A 1 301 ? -52.910 7.143 66.711 1.00 22.93 301 CYS X C 1
ATOM 2363 O O . CYS A 1 301 ? -52.271 8.072 66.260 1.00 23.39 301 CYS X O 1
ATOM 2366 N N . VAL A 1 302 ? -52.386 5.994 67.105 1.00 20.85 302 VAL X N 1
ATOM 2367 C CA . VAL A 1 302 ? -51.056 5.560 66.738 1.00 20.29 302 VAL X CA 1
ATOM 2368 C C . VAL A 1 302 ? -51.121 4.184 66.091 1.00 21.35 302 VAL X C 1
ATOM 2369 O O . VAL A 1 302 ? -51.851 3.316 66.540 1.00 21.00 302 VAL X O 1
ATOM 2373 N N . GLY A 1 303 ? -50.353 3.992 65.032 1.00 20.55 303 GLY X N 1
ATOM 2374 C CA . GLY A 1 303 ? -50.326 2.706 64.375 1.00 20.46 303 GLY X CA 1
ATOM 2375 C C . GLY A 1 303 ? -49.438 2.601 63.159 1.00 22.40 303 GLY X C 1
ATOM 2376 O O . GLY A 1 303 ? -48.508 3.362 63.000 1.00 23.63 303 GLY X O 1
ATOM 2377 N N . ASP A 1 304 ? -49.739 1.640 62.302 1.00 19.64 304 ASP X N 1
ATOM 2378 C CA . ASP A 1 304 ? -48.853 1.293 61.207 1.00 21.08 304 ASP X CA 1
ATOM 2379 C C . ASP A 1 304 ? -49.210 2.037 59.922 1.00 22.48 304 ASP X C 1
ATOM 2380 O O . ASP A 1 304 ? -48.712 1.720 58.866 1.00 23.23 304 ASP X O 1
ATOM 2385 N N . GLY A 1 305 ? -50.070 3.036 60.049 1.00 19.92 305 GLY X N 1
ATOM 2386 C CA . GLY A 1 305 ? -50.560 3.760 58.899 1.00 21.61 305 GLY X CA 1
ATOM 2387 C C . GLY A 1 305 ? -49.496 4.643 58.295 1.00 21.81 305 GLY X C 1
ATOM 2388 O O . GLY A 1 305 ? -48.483 4.905 58.910 1.00 22.22 305 GLY X O 1
ATOM 2389 N N . ILE A 1 306 ? -49.747 5.134 57.093 1.00 20.40 306 ILE X N 1
ATOM 2390 C CA . ILE A 1 306 ? -48.883 6.141 56.511 1.00 20.63 306 ILE X CA 1
ATOM 2391 C C . ILE A 1 306 ? -48.871 7.458 57.301 1.00 19.43 306 ILE X C 1
ATOM 2392 O O . ILE A 1 306 ? -47.930 8.219 57.222 1.00 23.12 306 ILE X O 1
ATOM 2397 N N . PHE A 1 307 ? -49.936 7.707 58.046 1.00 20.45 307 PHE X N 1
ATOM 2398 C CA . PHE A 1 307 ? -49.879 8.566 59.213 1.00 20.12 307 PHE X CA 1
ATOM 2399 C C . PHE A 1 307 ? -49.591 7.716 60.459 1.00 20.20 307 PHE X C 1
ATOM 2400 O O . PHE A 1 307 ? -50.480 7.076 60.983 1.00 21.96 307 PHE X O 1
ATOM 2408 N N . PRO A 1 308 ? -48.349 7.714 60.921 1.00 21.54 308 PRO X N 1
ATOM 2409 C CA . PRO A 1 308 ? -47.999 7.002 62.152 1.00 20.09 308 PRO X CA 1
ATOM 2410 C C . PRO A 1 308 ? -48.821 7.475 63.339 1.00 22.23 308 PRO X C 1
ATOM 2411 O O . PRO A 1 308 ? -49.208 6.683 64.177 1.00 20.59 308 PRO X O 1
ATOM 2415 N N . THR A 1 309 ? -49.099 8.769 63.373 1.00 20.60 309 THR X N 1
ATOM 2416 C CA . THR A 1 309 ? -49.936 9.355 64.392 1.00 22.01 309 THR X CA 1
ATOM 2417 C C . THR A 1 309 ? -50.989 10.273 63.807 1.00 21.71 309 THR X C 1
ATOM 2418 O O . THR A 1 309 ? -50.733 11.001 62.876 1.00 23.87 309 THR X O 1
ATOM 2422 N N . LEU A 1 310 ? -52.174 10.211 64.381 1.00 22.17 310 LEU X N 1
ATOM 2423 C CA . LEU A 1 310 ? -53.268 11.079 64.016 1.00 22.47 310 LEU X CA 1
ATOM 2424 C C . LEU A 1 310 ? -54.064 11.359 65.270 1.00 22.11 310 LEU X C 1
ATOM 2425 O O . LEU A 1 310 ? -54.530 10.446 65.926 1.00 21.52 310 LEU X O 1
ATOM 2430 N N . TYR A 1 311 ? -54.197 12.627 65.615 1.00 22.31 311 TYR X N 1
ATOM 2431 C CA . TYR A 1 311 ? -54.766 12.976 66.897 1.00 22.58 311 TYR X CA 1
ATOM 2432 C C . TYR A 1 311 ? -55.401 14.362 66.984 1.00 23.20 311 TYR X C 1
ATOM 2433 O O . TYR A 1 311 ? -55.174 15.207 66.135 1.00 23.13 311 TYR X O 1
ATOM 2442 N N . ASP A 1 312 ? -56.209 14.557 68.015 1.00 22.23 312 ASP X N 1
ATOM 2443 C CA . ASP A 1 312 ? -57.010 15.754 68.184 1.00 25.35 312 ASP X CA 1
ATOM 2444 C C . ASP A 1 312 ? -56.140 16.990 68.252 1.00 26.86 312 ASP X C 1
ATOM 2445 O O . ASP A 1 312 ? -55.121 16.995 68.907 1.00 24.94 312 ASP X O 1
ATOM 2450 N N . TYR A 1 313 ? -56.574 18.031 67.563 1.00 28.27 313 TYR X N 1
ATOM 2451 C CA . TYR A 1 313 ? -55.875 19.299 67.555 1.00 27.42 313 TYR X CA 1
ATOM 2452 C C . TYR A 1 313 ? -56.717 20.425 68.160 1.00 29.90 313 TYR X C 1
ATOM 2453 O O . TYR A 1 313 ? -56.296 21.079 69.096 1.00 31.71 313 TYR X O 1
ATOM 2462 N N . CYS A 1 314 ? -57.912 20.636 67.634 1.00 31.98 314 CYS X N 1
ATOM 2463 C CA . CYS A 1 314 ? -58.818 21.603 68.227 1.00 35.63 314 CYS X CA 1
ATOM 2464 C C . CYS A 1 314 ? -60.265 21.479 67.795 1.00 35.82 314 CYS X C 1
ATOM 2465 O O . CYS A 1 314 ? -60.565 21.071 66.686 1.00 33.00 314 CYS X O 1
ATOM 2468 N N . GLU A 1 315 ? -61.156 21.826 68.707 1.00 35.40 315 GLU X N 1
ATOM 2469 C CA . GLU A 1 315 ? -62.557 21.991 68.396 1.00 38.98 315 GLU X CA 1
ATOM 2470 C C . GLU A 1 315 ? -62.782 23.111 67.404 1.00 40.94 315 GLU X C 1
ATOM 2471 O O . GLU A 1 315 ? -62.195 24.179 67.510 1.00 43.36 315 GLU X O 1
ATOM 2477 N N . VAL A 1 316 ? -63.639 22.855 66.432 1.00 40.52 316 VAL X N 1
ATOM 2478 C CA . VAL A 1 316 ? -64.082 23.891 65.529 1.00 40.06 316 VAL X CA 1
ATOM 2479 C C . VAL A 1 316 ? -65.548 24.198 65.757 1.00 43.66 316 VAL X C 1
ATOM 2480 O O . VAL A 1 316 ? -65.939 25.349 65.853 1.00 44.55 316 VAL X O 1
ATOM 2484 N N . SER A 1 317 ? -66.353 23.154 65.854 1.00 43.48 317 SER X N 1
ATOM 2485 C CA . SER A 1 317 ? -67.741 23.300 66.226 1.00 44.39 317 SER X CA 1
ATOM 2486 C C . SER A 1 317 ? -68.210 22.042 66.905 1.00 45.79 317 SER X C 1
ATOM 2487 O O . SER A 1 317 ? -67.415 21.221 67.329 1.00 44.21 317 SER X O 1
ATOM 2490 N N . GLU A 1 318 ? -69.520 21.899 67.001 1.00 44.92 318 GLU X N 1
ATOM 2491 C CA . GLU A 1 318 ? -70.097 20.735 67.629 1.00 46.73 318 GLU X CA 1
ATOM 2492 C C . GLU A 1 318 ? -69.871 19.525 66.758 1.00 43.23 318 GLU X C 1
ATOM 2493 O O . GLU A 1 318 ? -69.832 18.406 67.237 1.00 42.58 318 GLU X O 1
ATOM 2499 N N . SER A 1 319 ? -69.730 19.772 65.468 1.00 40.64 319 SER X N 1
ATOM 2500 C CA . SER A 1 319 ? -69.648 18.708 64.502 1.00 40.01 319 SER X CA 1
ATOM 2501 C C . SER A 1 319 ? -68.269 18.614 63.867 1.00 39.18 319 SER X C 1
ATOM 2502 O O . SER A 1 319 ? -67.920 17.597 63.298 1.00 37.43 319 SER X O 1
ATOM 2505 N N . GLU A 1 320 ? -67.494 19.684 63.960 1.00 36.86 320 GLU X N 1
ATOM 2506 C CA . GLU A 1 320 ? -66.240 19.770 63.236 1.00 35.03 320 GLU X CA 1
ATOM 2507 C C . GLU A 1 320 ? -65.042 19.936 64.163 1.00 35.10 320 GLU X C 1
ATOM 2508 O O . GLU A 1 320 ? -65.144 20.533 65.223 1.00 33.39 320 GLU X O 1
ATOM 2514 N N . ARG A 1 321 ? -63.911 19.385 63.749 1.00 32.48 321 ARG X N 1
ATOM 2515 C CA . ARG A 1 321 ? -62.658 19.586 64.447 1.00 29.83 321 ARG X CA 1
ATOM 2516 C C . ARG A 1 321 ? -61.506 19.745 63.478 1.00 26.30 321 ARG X C 1
ATOM 2517 O O . ARG A 1 321 ? -61.653 19.512 62.293 1.00 27.18 321 ARG X O 1
ATOM 2525 N N . LEU A 1 322 ? -60.357 20.130 64.003 1.00 23.61 322 LEU X N 1
ATOM 2526 C CA . LEU A 1 322 ? -59.090 19.809 63.383 1.00 22.17 322 LEU X CA 1
ATOM 2527 C C . LEU A 1 322 ? -58.421 18.652 64.106 1.00 22.40 322 LEU X C 1
ATOM 2528 O O . LEU A 1 322 ? -58.337 18.638 65.317 1.00 25.56 322 LEU X O 1
ATOM 2533 N N . LEU A 1 323 ? -57.958 17.691 63.331 1.00 22.88 323 LEU X N 1
ATOM 2534 C CA . LEU A 1 323 ? -56.960 16.751 63.792 1.00 24.69 323 LEU X CA 1
ATOM 2535 C C . LEU A 1 323 ? -55.598 17.149 63.264 1.00 23.11 323 LEU X C 1
ATOM 2536 O O . LEU A 1 323 ? -55.495 17.958 62.362 1.00 24.10 323 LEU X O 1
ATOM 2541 N N . VAL A 1 324 ? -54.560 16.563 63.832 1.00 21.44 324 VAL X N 1
ATOM 2542 C CA . VAL A 1 324 ? -53.236 16.673 63.270 1.00 19.78 324 VAL X CA 1
ATOM 2543 C C . VAL A 1 324 ? -52.599 15.331 62.981 1.00 22.29 324 VAL X C 1
ATOM 2544 O O . VAL A 1 324 ? -52.616 14.439 63.807 1.00 21.54 324 VAL X O 1
ATOM 2548 N N . ALA A 1 325 ? -52.043 15.216 61.791 1.00 20.21 325 ALA X N 1
ATOM 2549 C CA . ALA A 1 325 ? -51.317 14.036 61.387 1.00 22.62 325 ALA X CA 1
ATOM 2550 C C . ALA A 1 325 ? -49.858 14.379 61.239 1.00 22.98 325 ALA X C 1
ATOM 2551 O O . ALA A 1 325 ? -49.520 15.455 60.790 1.00 22.64 325 ALA X O 1
ATOM 2553 N N . PHE A 1 326 ? -49.000 13.449 61.615 1.00 22.57 326 PHE X N 1
ATOM 2554 C CA . PHE A 1 326 ? -47.595 13.545 61.293 1.00 22.44 326 PHE X CA 1
ATOM 2555 C C . PHE A 1 326 ? -47.168 12.412 60.385 1.00 23.79 326 PHE X C 1
ATOM 2556 O O . PHE A 1 326 ? -47.546 11.276 60.577 1.00 21.82 326 PHE X O 1
ATOM 2564 N N . THR A 1 327 ? -46.377 12.753 59.388 1.00 20.97 327 THR X N 1
ATOM 2565 C CA . THR A 1 327 ? -45.784 11.778 58.504 1.00 20.43 327 THR X CA 1
ATOM 2566 C C . THR A 1 327 ? -44.465 12.353 58.002 1.00 22.22 327 THR X C 1
ATOM 2567 O O . THR A 1 327 ? -43.826 13.109 58.703 1.00 23.03 327 THR X O 1
ATOM 2571 N N . ASP A 1 328 ? -44.069 12.001 56.794 1.00 23.84 328 ASP X N 1
ATOM 2572 C CA . ASP A 1 328 ? -42.946 12.663 56.149 1.00 24.33 328 ASP X CA 1
ATOM 2573 C C . ASP A 1 328 ? -43.143 12.886 54.655 1.00 25.01 328 ASP X C 1
ATOM 2574 O O . ASP A 1 328 ? -43.851 12.144 53.992 1.00 23.30 328 ASP X O 1
ATOM 2579 N N . SER A 1 329 ? -42.479 13.906 54.134 1.00 23.60 329 SER X N 1
ATOM 2580 C CA . SER A 1 329 ? -42.748 14.392 52.793 1.00 26.96 329 SER X CA 1
ATOM 2581 C C . SER A 1 329 ? -42.132 13.507 51.720 1.00 28.82 329 SER X C 1
ATOM 2582 O O . SER A 1 329 ? -42.510 13.576 50.568 1.00 30.16 329 SER X O 1
ATOM 2585 N N . GLY A 1 330 ? -41.173 12.687 52.107 1.00 27.08 330 GLY X N 1
ATOM 2586 C CA . GLY A 1 330 ? -40.703 11.619 51.256 1.00 28.37 330 GLY X CA 1
ATOM 2587 C C . GLY A 1 330 ? -41.776 10.583 50.994 1.00 31.33 330 GLY X C 1
ATOM 2588 O O . GLY A 1 330 ? -41.898 10.079 49.897 1.00 29.28 330 GLY X O 1
ATOM 2589 N N . SER A 1 331 ? -42.559 10.285 52.019 1.00 27.76 331 SER X N 1
ATOM 2590 C CA . SER A 1 331 ? -43.450 9.144 52.007 1.00 25.69 331 SER X CA 1
ATOM 2591 C C . SER A 1 331 ? -44.863 9.517 51.591 1.00 27.55 331 SER X C 1
ATOM 2592 O O . SER A 1 331 ? -45.591 8.690 51.089 1.00 27.61 331 SER X O 1
ATOM 2595 N N . PHE A 1 332 ? -45.248 10.761 51.823 1.00 25.62 332 PHE X N 1
ATOM 2596 C CA . PHE A 1 332 ? -46.627 11.174 51.660 1.00 25.31 332 PHE X CA 1
ATOM 2597 C C . PHE A 1 332 ? -46.744 12.477 50.882 1.00 28.23 332 PHE X C 1
ATOM 2598 O O . PHE A 1 332 ? -45.998 13.403 51.123 1.00 28.23 332 PHE X O 1
ATOM 2606 N N . ASP A 1 333 ? -47.722 12.548 49.985 1.00 20.00 333 ASP X N 1
ATOM 2607 C CA . ASP A 1 333 ? -48.009 13.757 49.231 1.00 20.00 333 ASP X CA 1
ATOM 2608 C C . ASP A 1 333 ? -49.322 14.394 49.646 1.00 20.00 333 ASP X C 1
ATOM 2609 O O . ASP A 1 333 ? -50.383 13.952 49.249 1.00 27.55 333 ASP X O 1
ATOM 2614 N N . PRO A 1 334 ? -49.236 15.447 50.435 1.00 24.58 334 PRO X N 1
ATOM 2615 C CA . PRO A 1 334 ? -50.418 16.106 50.973 1.00 27.84 334 PRO X CA 1
ATOM 2616 C C . PRO A 1 334 ? -51.282 16.811 49.929 1.00 30.05 334 PRO X C 1
ATOM 2617 O O . PRO A 1 334 ? -52.387 17.220 50.252 1.00 32.30 334 PRO X O 1
ATOM 2621 N N . THR A 1 335 ? -50.784 16.949 48.709 1.00 30.43 335 THR X N 1
ATOM 2622 C CA . THR A 1 335 ? -51.592 17.468 47.612 1.00 32.13 335 THR X CA 1
ATOM 2623 C C . THR A 1 335 ? -52.535 16.418 47.026 1.00 33.83 335 THR X C 1
ATOM 2624 O O . THR A 1 335 ? -53.402 16.730 46.219 1.00 33.41 335 THR X O 1
ATOM 2628 N N . ASP A 1 336 ? -52.355 15.176 47.448 1.00 31.01 336 ASP X N 1
ATOM 2629 C CA . ASP A 1 336 ? -53.232 14.090 47.059 1.00 29.22 336 ASP X CA 1
ATOM 2630 C C . ASP A 1 336 ? -54.299 13.865 48.122 1.00 30.54 336 ASP X C 1
ATOM 2631 O O . ASP A 1 336 ? -54.113 13.107 49.050 1.00 28.51 336 ASP X O 1
ATOM 2636 N N . ILE A 1 337 ? -55.417 14.556 47.987 1.00 27.79 337 ILE X N 1
ATOM 2637 C CA . ILE A 1 337 ? -56.431 14.528 49.011 1.00 28.11 337 ILE X CA 1
ATOM 2638 C C . ILE A 1 337 ? -57.041 13.131 49.172 1.00 28.79 337 ILE X C 1
ATOM 2639 O O . ILE A 1 337 ? -57.465 12.769 50.246 1.00 27.44 337 ILE X O 1
ATOM 2644 N N . GLY A 1 338 ? -57.089 12.364 48.093 1.00 27.38 338 GLY X N 1
ATOM 2645 C CA . GLY A 1 338 ? -57.526 10.985 48.178 1.00 26.01 338 GLY X CA 1
ATOM 2646 C C . GLY A 1 338 ? -56.657 10.195 49.138 1.00 25.75 338 GLY X C 1
ATOM 2647 O O . GLY A 1 338 ? -57.141 9.444 49.955 1.00 25.97 338 GLY X O 1
ATOM 2648 N N . ALA A 1 339 ? -55.356 10.382 49.020 1.00 24.27 339 ALA X N 1
ATOM 2649 C CA . ALA A 1 339 ? -54.396 9.800 49.935 1.00 24.37 339 ALA X CA 1
ATOM 2650 C C . ALA A 1 339 ? -54.623 10.223 51.383 1.00 25.80 339 ALA X C 1
ATOM 2651 O O . ALA A 1 339 ? -54.498 9.423 52.289 1.00 25.18 339 ALA X O 1
ATOM 2653 N N . VAL A 1 340 ? -54.965 11.482 51.590 1.00 22.73 340 VAL X N 1
ATOM 2654 C CA . VAL A 1 340 ? -55.255 11.957 52.919 1.00 23.25 340 VAL X CA 1
ATOM 2655 C C . VAL A 1 340 ? -56.469 11.238 53.475 1.00 24.45 340 VAL X C 1
ATOM 2656 O O . VAL A 1 340 ? -56.451 10.767 54.594 1.00 21.15 340 VAL X O 1
ATOM 2660 N N . LYS A 1 341 ? -57.519 11.156 52.672 1.00 22.67 341 LYS X N 1
ATOM 2661 C CA . LYS A 1 341 ? -58.735 10.501 53.096 1.00 23.90 341 LYS X CA 1
ATOM 2662 C C . LYS A 1 341 ? -58.461 9.051 53.486 1.00 23.90 341 LYS X C 1
ATOM 2663 O O . LYS A 1 341 ? -58.912 8.595 54.515 1.00 26.53 341 LYS X O 1
ATOM 2669 N N . ASP A 1 342 ? -57.718 8.340 52.652 1.00 22.21 342 ASP X N 1
ATOM 2670 C CA . ASP A 1 342 ? -57.409 6.952 52.926 1.00 21.91 342 ASP X CA 1
ATOM 2671 C C . ASP A 1 342 ? -56.617 6.831 54.233 1.00 22.12 342 ASP X C 1
ATOM 2672 O O . ASP A 1 342 ? -56.889 5.975 55.051 1.00 22.97 342 ASP X O 1
ATOM 2677 N N . ALA A 1 343 ? -55.641 7.710 54.405 1.00 21.78 343 ALA X N 1
ATOM 2678 C CA . ALA A 1 343 ? -54.800 7.715 55.591 1.00 20.84 343 ALA X CA 1
ATOM 2679 C C . ALA A 1 343 ? -55.605 7.915 56.860 1.00 21.81 343 ALA X C 1
ATOM 2680 O O . ALA A 1 343 ? -55.377 7.248 57.847 1.00 22.30 343 ALA X O 1
ATOM 2682 N N . VAL A 1 344 ? -56.541 8.851 56.816 1.00 20.74 344 VAL X N 1
ATOM 2683 C CA . VAL A 1 344 ? -57.419 9.122 57.942 1.00 20.76 344 VAL X CA 1
ATOM 2684 C C . VAL A 1 344 ? -58.384 7.972 58.174 1.00 22.64 344 VAL X C 1
ATOM 2685 O O . VAL A 1 344 ? -58.541 7.508 59.286 1.00 21.93 344 VAL X O 1
ATOM 2689 N N . LEU A 1 345 ? -59.043 7.537 57.108 1.00 20.24 345 LEU X N 1
ATOM 2690 C CA . LEU A 1 345 ? -60.067 6.512 57.216 1.00 20.35 345 LEU X CA 1
ATOM 2691 C C . LEU A 1 345 ? -59.509 5.192 57.750 1.00 19.85 345 LEU X C 1
ATOM 2692 O O . LEU A 1 345 ? -60.225 4.413 58.343 1.00 23.60 345 LEU X O 1
ATOM 2697 N N . TYR A 1 346 ? -58.227 4.957 57.534 1.00 20.43 346 TYR X N 1
ATOM 2698 C CA . TYR A 1 346 ? -57.590 3.747 58.027 1.00 22.28 346 TYR X CA 1
ATOM 2699 C C . TYR A 1 346 ? -57.805 3.628 59.526 1.00 21.15 346 TYR X C 1
ATOM 2700 O O . TYR A 1 346 ? -58.157 2.579 60.029 1.00 20.98 346 TYR X O 1
ATOM 2709 N N . TYR A 1 347 ? -57.615 4.743 60.216 1.00 21.39 347 TYR X N 1
ATOM 2710 C CA . TYR A 1 347 ? -57.810 4.841 61.651 1.00 20.96 347 TYR X CA 1
ATOM 2711 C C . TYR A 1 347 ? -59.267 5.122 62.021 1.00 20.97 347 TYR X C 1
ATOM 2712 O O . TYR A 1 347 ? -59.778 4.573 62.972 1.00 21.82 347 TYR X O 1
ATOM 2721 N N . LEU A 1 348 ? -59.909 5.985 61.242 1.00 22.22 348 LEU X N 1
ATOM 2722 C CA . LEU A 1 348 ? -61.166 6.624 61.610 1.00 21.17 348 LEU X CA 1
ATOM 2723 C C . LEU A 1 348 ? -62.182 6.551 60.468 1.00 23.28 348 LEU X C 1
ATOM 2724 O O . LEU A 1 348 ? -62.454 7.534 59.806 1.00 22.24 348 LEU X O 1
ATOM 2729 N N . PRO A 1 349 ? -62.739 5.365 60.259 1.00 25.38 349 PRO X N 1
ATOM 2730 C CA . PRO A 1 349 ? -63.522 5.079 59.059 1.00 24.50 349 PRO X CA 1
ATOM 2731 C C . PRO A 1 349 ? -64.828 5.846 59.018 1.00 23.59 349 PRO X C 1
ATOM 2732 O O . PRO A 1 349 ? -65.472 5.878 57.989 1.00 24.13 349 PRO X O 1
ATOM 2736 N N . GLU A 1 350 ? -65.196 6.463 60.129 1.00 24.21 350 GLU X N 1
ATOM 2737 C CA . GLU A 1 350 ? -66.449 7.190 60.237 1.00 27.25 350 GLU X CA 1
ATOM 2738 C C . GLU A 1 350 ? -66.355 8.687 59.929 1.00 26.03 350 GLU X C 1
ATOM 2739 O O . GLU A 1 350 ? -67.350 9.381 59.913 1.00 24.86 350 GLU X O 1
ATOM 2745 N N . VAL A 1 351 ? -65.140 9.148 59.702 1.00 25.87 351 VAL X N 1
ATOM 2746 C CA . VAL A 1 351 ? -64.843 10.562 59.723 1.00 26.74 351 VAL X CA 1
ATOM 2747 C C . VAL A 1 351 ? -64.728 11.064 58.299 1.00 27.31 351 VAL X C 1
ATOM 2748 O O . VAL A 1 351 ? -64.144 10.401 57.461 1.00 27.86 351 VAL X O 1
ATOM 2752 N N . GLU A 1 352 ? -65.311 12.230 58.038 1.00 25.10 352 GLU X N 1
ATOM 2753 C CA . GLU A 1 352 ? -65.180 12.895 56.748 1.00 26.66 352 GLU X CA 1
ATOM 2754 C C . GLU A 1 352 ? -64.124 13.990 56.749 1.00 25.00 352 GLU X C 1
ATOM 2755 O O . GLU A 1 352 ? -64.113 14.854 57.605 1.00 26.80 352 GLU X O 1
ATOM 2761 N N . VAL A 1 353 ? -63.241 13.937 55.771 1.00 26.15 353 VAL X N 1
ATOM 2762 C CA . VAL A 1 353 ? -62.239 14.959 55.618 1.00 28.77 353 VAL X CA 1
ATOM 2763 C C . VAL A 1 353 ? -62.818 16.132 54.841 1.00 29.82 353 VAL X C 1
ATOM 2764 O O . VAL A 1 353 ? -63.307 15.972 53.739 1.00 27.48 353 VAL X O 1
ATOM 2768 N N . LEU A 1 354 ? -62.766 17.307 55.445 1.00 28.44 354 LEU X N 1
ATOM 2769 C CA . LEU A 1 354 ? -63.294 18.510 54.831 1.00 28.38 354 LEU X CA 1
ATOM 2770 C C . LEU A 1 354 ? -62.228 19.314 54.105 1.00 31.87 354 LEU X C 1
ATOM 2771 O O . LEU A 1 354 ? -62.529 20.068 53.195 1.00 33.90 354 LEU X O 1
ATOM 2776 N N . GLY A 1 355 ? -60.981 19.144 54.516 1.00 26.47 355 GLY X N 1
ATOM 2777 C CA . GLY A 1 355 ? -59.895 19.954 54.023 1.00 25.95 355 GLY X CA 1
ATOM 2778 C C . GLY A 1 355 ? -58.633 19.781 54.847 1.00 28.82 355 GLY X C 1
ATOM 2779 O O . GLY A 1 355 ? -58.660 19.181 55.906 1.00 25.83 355 GLY X O 1
ATOM 2780 N N . ILE A 1 356 ? -57.529 20.302 54.340 1.00 26.53 356 ILE X N 1
ATOM 2781 C CA . ILE A 1 356 ? -56.265 20.240 55.041 1.00 28.48 356 ILE X CA 1
ATOM 2782 C C . ILE A 1 356 ? -55.501 21.562 54.971 1.00 29.98 356 ILE X C 1
ATOM 2783 O O . ILE A 1 356 ? -55.768 22.405 54.132 1.00 28.63 356 ILE X O 1
ATOM 2788 N N . ASP A 1 357 ? -54.526 21.700 55.856 1.00 27.59 357 ASP X N 1
ATOM 2789 C CA . ASP A 1 357 ? -53.706 22.893 55.963 1.00 26.93 357 ASP X CA 1
ATOM 2790 C C . ASP A 1 357 ? -52.326 22.421 56.388 1.00 26.91 357 ASP X C 1
ATOM 2791 O O . ASP A 1 357 ? -52.191 21.678 57.347 1.00 27.31 357 ASP X O 1
ATOM 2796 N N . TYR A 1 358 ? -51.315 22.847 55.652 1.00 27.00 358 TYR X N 1
ATOM 2797 C CA . TYR A 1 358 ? -49.937 22.607 56.025 1.00 26.81 358 TYR X CA 1
ATOM 2798 C C . TYR A 1 358 ? -49.042 23.638 55.362 1.00 28.39 358 TYR X C 1
ATOM 2799 O O . TYR A 1 358 ? -49.474 24.364 54.491 1.00 26.53 358 TYR X O 1
ATOM 2808 N N . HIS A 1 359 ? -47.791 23.685 55.782 1.00 25.65 359 HIS X N 1
ATOM 2809 C CA . HIS A 1 359 ? -46.780 24.431 55.065 1.00 28.27 359 HIS X CA 1
ATOM 2810 C C . HIS A 1 359 ? -45.670 23.517 54.603 1.00 26.83 359 HIS X C 1
ATOM 2811 O O . HIS A 1 359 ? -45.124 22.758 55.378 1.00 26.57 359 HIS X O 1
ATOM 2818 N N . ASP A 1 360 ? -45.357 23.598 53.321 1.00 25.50 360 ASP X N 1
ATOM 2819 C CA . ASP A 1 360 ? -44.282 22.819 52.731 1.00 27.79 360 ASP X CA 1
ATOM 2820 C C . ASP A 1 360 ? -42.917 23.408 53.088 1.00 29.99 360 ASP X C 1
ATOM 2821 O O . ASP A 1 360 ? -42.325 24.141 52.310 1.00 29.35 360 ASP X O 1
ATOM 2826 N N . TRP A 1 361 ? -42.428 23.087 54.278 1.00 28.49 361 TRP X N 1
ATOM 2827 C CA . TRP A 1 361 ? -41.184 23.656 54.769 1.00 27.29 361 TRP X CA 1
ATOM 2828 C C . TRP A 1 361 ? -40.005 23.322 53.870 1.00 29.45 361 TRP X C 1
ATOM 2829 O O . TRP A 1 361 ? -39.070 24.091 53.755 1.00 29.60 361 TRP X O 1
ATOM 2840 N N . ILE A 1 362 ? -40.075 22.164 53.233 1.00 28.31 362 ILE X N 1
ATOM 2841 C CA . ILE A 1 362 ? -39.008 21.673 52.384 1.00 32.58 362 ILE X CA 1
ATOM 2842 C C . ILE A 1 362 ? -38.866 22.506 51.111 1.00 33.18 362 ILE X C 1
ATOM 2843 O O . ILE A 1 362 ? -37.777 22.683 50.599 1.00 34.83 362 ILE X O 1
ATOM 2848 N N . ALA A 1 363 ? -39.982 23.024 50.622 1.00 33.32 363 ALA X N 1
ATOM 2849 C CA . ALA A 1 363 ? -40.014 23.756 49.366 1.00 32.86 363 ALA X CA 1
ATOM 2850 C C . ALA A 1 363 ? -39.782 25.238 49.598 1.00 34.23 363 ALA X C 1
ATOM 2851 O O . ALA A 1 363 ? -39.585 25.996 48.668 1.00 35.95 363 ALA X O 1
ATOM 2853 N N . ASP A 1 364 ? -39.820 25.636 50.858 1.00 32.15 364 ASP X N 1
ATOM 2854 C CA . ASP A 1 364 ? -39.664 27.024 51.228 1.00 31.42 364 ASP X CA 1
ATOM 2855 C C . ASP A 1 364 ? -38.189 27.416 51.196 1.00 31.79 364 ASP X C 1
ATOM 2856 O O . ASP A 1 364 ? -37.390 26.878 51.930 1.00 27.94 364 ASP X O 1
ATOM 2861 N N . PRO A 1 365 ? -37.839 28.339 50.308 1.00 31.48 365 PRO X N 1
ATOM 2862 C CA . PRO A 1 365 ? -36.436 28.660 50.041 1.00 29.73 365 PRO X CA 1
ATOM 2863 C C . PRO A 1 365 ? -35.749 29.292 51.239 1.00 26.90 365 PRO X C 1
ATOM 2864 O O . PRO A 1 365 ? -34.541 29.355 51.292 1.00 28.69 365 PRO X O 1
ATOM 2868 N N . LEU A 1 366 ? -36.539 29.755 52.194 1.00 27.20 366 LEU X N 1
ATOM 2869 C CA . LEU A 1 366 ? -36.020 30.290 53.438 1.00 26.16 366 LEU X CA 1
ATOM 2870 C C . LEU A 1 366 ? -35.796 29.205 54.499 1.00 28.22 366 LEU X C 1
ATOM 2871 O O . LEU A 1 366 ? -35.394 29.493 55.613 1.00 26.67 366 LEU X O 1
ATOM 2876 N N . PHE A 1 367 ? -36.049 27.958 54.135 1.00 26.73 367 PHE X N 1
ATOM 2877 C CA . PHE A 1 367 ? -35.994 26.866 55.091 1.00 26.72 367 PHE X CA 1
ATOM 2878 C C . PHE A 1 367 ? -35.387 25.581 54.543 1.00 26.20 367 PHE X C 1
ATOM 2879 O O . PHE 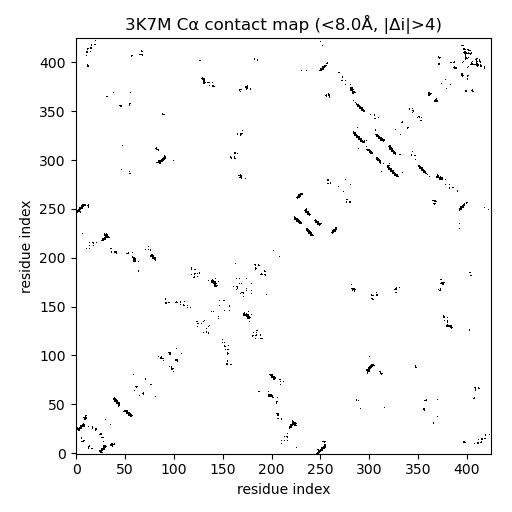A 1 367 ? -34.469 25.043 55.122 1.00 27.05 367 PHE X O 1
ATOM 2887 N N . GLU A 1 368 ? -35.907 25.086 53.430 1.00 24.28 368 GLU X N 1
ATOM 2888 C CA . GLU A 1 368 ? -35.372 23.875 52.825 1.00 26.63 368 GLU X CA 1
ATOM 2889 C C . GLU A 1 368 ? -35.409 22.664 53.782 1.00 26.22 368 GLU X C 1
ATOM 2890 O O . GLU A 1 368 ? -34.552 21.797 53.748 1.00 24.61 368 GLU X O 1
ATOM 2896 N N . GLY A 1 369 ? -36.426 22.641 54.633 1.00 28.29 369 GLY X N 1
ATOM 2897 C CA . GLY A 1 369 ? -36.578 21.606 55.633 1.00 27.59 369 GLY X CA 1
ATOM 2898 C C . GLY A 1 369 ? -37.498 22.000 56.770 1.00 26.95 369 GLY X C 1
ATOM 2899 O O . GLY A 1 369 ? -37.660 23.164 57.059 1.00 25.41 369 GLY X O 1
ATOM 2900 N N . PRO A 1 370 ? -38.117 21.010 57.397 1.00 26.72 370 PRO X N 1
ATOM 2901 C CA . PRO A 1 370 ? -38.728 21.201 58.705 1.00 24.96 370 PRO X CA 1
ATOM 2902 C C . PRO A 1 370 ? -37.614 21.106 59.745 1.00 27.42 370 PRO X C 1
ATOM 2903 O O . PRO A 1 370 ? -36.502 21.518 59.468 1.00 27.16 370 PRO X O 1
ATOM 2907 N N . TRP A 1 371 ? -37.914 20.558 60.913 1.00 23.21 371 TRP X N 1
ATOM 2908 C CA . TRP A 1 371 ? -36.916 20.387 61.947 1.00 22.53 371 TRP X CA 1
ATOM 2909 C C . TRP A 1 371 ? -35.792 19.419 61.602 1.00 23.14 371 TRP X C 1
ATOM 2910 O O . TRP A 1 371 ? -35.934 18.570 60.747 1.00 24.27 371 TRP X O 1
ATOM 2921 N N . VAL A 1 372 ? -34.666 19.579 62.281 1.00 24.23 372 VAL X N 1
ATOM 2922 C CA . VAL A 1 372 ? -33.463 18.829 61.979 1.00 22.85 372 VAL X CA 1
ATOM 2923 C C . VAL A 1 372 ? -33.635 17.343 62.269 1.00 24.70 372 VAL X C 1
ATOM 2924 O O . VAL A 1 372 ? -34.187 16.960 63.284 1.00 25.04 372 VAL X O 1
ATOM 2928 N N . ALA A 1 373 ? -33.158 16.526 61.344 1.00 22.78 373 ALA X N 1
ATOM 2929 C CA . ALA A 1 373 ? -32.783 15.155 61.622 1.00 21.63 373 ALA X CA 1
ATOM 2930 C C . ALA A 1 373 ? -31.720 14.686 60.650 1.00 24.19 373 ALA X C 1
ATOM 2931 O O . ALA A 1 373 ? -31.887 14.817 59.455 1.00 25.78 373 ALA X O 1
ATOM 2933 N N . PRO A 1 374 ? -30.636 14.127 61.165 1.00 25.07 374 PRO X N 1
ATOM 2934 C CA . PRO A 1 374 ? -29.529 13.729 60.306 1.00 25.33 374 PRO X CA 1
ATOM 2935 C C . PRO A 1 374 ? -29.897 12.539 59.436 1.00 27.41 374 PRO X C 1
ATOM 2936 O O . PRO A 1 374 ? -30.696 11.709 59.820 1.00 23.59 374 PRO X O 1
ATOM 2940 N N . ARG A 1 375 ? -29.294 12.475 58.264 1.00 25.47 375 ARG X N 1
ATOM 2941 C CA . ARG A 1 375 ? -29.119 11.219 57.571 1.00 28.15 375 ARG X CA 1
ATOM 2942 C C . ARG A 1 375 ? -28.228 10.280 58.366 1.00 27.63 375 ARG X C 1
ATOM 2943 O O . ARG A 1 375 ? -27.389 10.722 59.119 1.00 28.01 375 ARG X O 1
ATOM 2951 N N . VAL A 1 376 ? -28.434 8.985 58.193 1.00 26.01 376 VAL X N 1
ATOM 2952 C CA . VAL A 1 376 ? -27.542 7.989 58.751 1.00 27.98 376 VAL X CA 1
ATOM 2953 C C . VAL A 1 376 ? -26.092 8.280 58.407 1.00 31.31 376 VAL X C 1
ATOM 2954 O O . VAL A 1 376 ? -25.742 8.420 57.252 1.00 30.81 376 VAL X O 1
ATOM 2958 N N . GLY A 1 377 ? -25.257 8.370 59.427 1.00 30.03 377 GLY X N 1
ATOM 2959 C CA . GLY A 1 377 ? -23.840 8.547 59.217 1.00 33.83 377 GLY X CA 1
ATOM 2960 C C . GLY A 1 377 ? -23.357 9.977 59.296 1.00 34.33 377 GLY X C 1
ATOM 2961 O O . GLY A 1 377 ? -22.174 10.209 59.450 1.00 36.36 377 GLY X O 1
ATOM 2962 N N . GLN A 1 378 ? -24.261 10.941 59.189 1.00 33.64 378 GLN X N 1
ATOM 2963 C CA . GLN A 1 378 ? -23.858 12.340 59.184 1.00 31.03 378 GLN X CA 1
ATOM 2964 C C . GLN A 1 378 ? -23.259 12.795 60.509 1.00 32.25 378 GLN X C 1
ATOM 2965 O O . GLN A 1 378 ? -22.163 13.312 60.543 1.00 31.88 378 GLN X O 1
ATOM 2971 N N . PHE A 1 379 ? -23.997 12.614 61.597 1.00 28.85 379 PHE X N 1
ATOM 2972 C CA . PHE A 1 379 ? -23.684 13.286 62.850 1.00 28.03 379 PHE X CA 1
ATOM 2973 C C . PHE A 1 379 ? -22.644 12.568 63.712 1.00 29.22 379 PHE X C 1
ATOM 2974 O O . PHE A 1 379 ? -22.120 13.139 64.648 1.00 29.79 379 PHE X O 1
ATOM 2982 N N . SER A 1 380 ? -22.356 11.313 63.400 1.00 30.64 380 SER X N 1
ATOM 2983 C CA . SER A 1 380 ? -21.199 10.667 63.999 1.00 33.55 380 SER X CA 1
ATOM 2984 C C . SER A 1 380 ? -19.901 10.996 63.273 1.00 35.65 380 SER X C 1
ATOM 2985 O O . SER A 1 380 ? -18.831 10.660 63.738 1.00 38.13 380 SER X O 1
ATOM 2988 N N . ARG A 1 381 ? -20.020 11.669 62.137 1.00 36.11 381 ARG X N 1
ATOM 2989 C CA . ARG A 1 381 ? -18.890 12.283 61.455 1.00 38.09 381 ARG X CA 1
ATOM 2990 C C . ARG A 1 381 ? -18.653 13.727 61.881 1.00 36.12 381 ARG X C 1
ATOM 2991 O O . ARG A 1 381 ? -17.546 14.111 62.197 1.00 35.65 381 ARG X O 1
ATOM 2999 N N . VAL A 1 382 ? -19.705 14.527 61.846 1.00 33.74 382 VAL X N 1
ATOM 3000 C CA . VAL A 1 382 ? -19.623 15.916 62.241 1.00 33.08 382 VAL X CA 1
ATOM 3001 C C . VAL A 1 382 ? -20.924 16.482 62.775 1.00 30.34 382 VAL X C 1
ATOM 3002 O O . VAL A 1 382 ? -21.956 16.364 62.141 1.00 28.57 382 VAL X O 1
ATOM 3006 N N . HIS A 1 383 ? -20.862 17.095 63.944 1.00 28.34 383 HIS X N 1
ATOM 3007 C CA . HIS A 1 383 ? -22.058 17.506 64.637 1.00 29.31 383 HIS X CA 1
ATOM 3008 C C . HIS A 1 383 ? -21.820 18.752 65.475 1.00 28.86 383 HIS X C 1
ATOM 3009 O O . HIS A 1 383 ? -22.322 19.817 65.162 1.00 30.07 383 HIS X O 1
ATOM 3016 N N . LYS A 1 384 ? -21.039 18.618 66.530 1.00 28.77 384 LYS X N 1
ATOM 3017 C CA . LYS A 1 384 ? -20.736 19.750 67.379 1.00 29.85 384 LYS X CA 1
ATOM 3018 C C . LYS A 1 384 ? -20.140 20.908 66.586 1.00 31.29 384 LYS X C 1
ATOM 3019 O O . LYS A 1 384 ? -20.469 22.056 66.809 1.00 31.33 384 LYS X O 1
ATOM 3025 N N . GLU A 1 385 ? -19.263 20.582 65.654 1.00 30.82 385 GLU X N 1
ATOM 3026 C CA . GLU A 1 385 ? -18.540 21.592 64.906 1.00 34.96 385 GLU X CA 1
ATOM 3027 C C . GLU A 1 385 ? -19.457 22.459 64.036 1.00 34.87 385 GLU X C 1
ATOM 3028 O O . GLU A 1 385 ? -19.144 23.604 63.747 1.00 33.21 385 GLU X O 1
ATOM 3034 N N . LEU A 1 386 ? -20.596 21.906 63.638 1.00 30.26 386 LEU X N 1
ATOM 3035 C CA . LEU A 1 386 ? -21.580 22.656 62.874 1.00 29.22 386 LEU X CA 1
ATOM 3036 C C . LEU A 1 386 ? -22.063 23.894 63.613 1.00 29.10 386 LEU X C 1
ATOM 3037 O O . LEU A 1 386 ? -22.420 24.886 62.999 1.00 30.77 386 LEU X O 1
ATOM 3042 N N . GLY A 1 387 ? -22.074 23.819 64.936 1.00 27.00 387 GLY X N 1
ATOM 3043 C CA . GLY A 1 387 ? -22.559 24.910 65.754 1.00 26.51 387 GLY X CA 1
ATOM 3044 C C . GLY A 1 387 ? -21.468 25.745 66.393 1.00 30.55 387 GLY X C 1
ATOM 3045 O O . GLY A 1 387 ? -21.737 26.561 67.256 1.00 32.35 387 GLY X O 1
ATOM 3046 N N . GLU A 1 388 ? -20.233 25.532 65.965 1.00 30.05 388 GLU X N 1
ATOM 3047 C CA . GLU A 1 388 ? -19.102 26.264 66.511 1.00 33.81 388 GLU X CA 1
ATOM 3048 C C . GLU A 1 388 ? -18.726 27.426 65.594 1.00 31.62 388 GLU X C 1
ATOM 3049 O O . GLU A 1 388 ? -19.007 27.393 64.414 1.00 30.35 388 GLU X O 1
ATOM 3055 N N . PRO A 1 389 ? -18.099 28.454 66.144 1.00 32.02 389 PRO X N 1
ATOM 3056 C CA . PRO A 1 389 ? -17.803 29.640 65.347 1.00 34.34 389 PRO X CA 1
ATOM 3057 C C . PRO A 1 389 ? -16.759 29.345 64.291 1.00 33.76 389 PRO X C 1
ATOM 3058 O O . PRO A 1 389 ? -15.947 28.445 64.451 1.00 32.66 389 PRO X O 1
ATOM 3062 N N . ALA A 1 390 ? -16.813 30.100 63.210 1.00 33.24 390 ALA X N 1
ATOM 3063 C CA . ALA A 1 390 ? -15.708 30.209 62.290 1.00 32.97 390 ALA X CA 1
ATOM 3064 C C . ALA A 1 390 ? -15.245 31.655 62.230 1.00 34.05 390 ALA X C 1
ATOM 3065 O O . ALA A 1 390 ? -15.894 32.498 61.631 1.00 34.51 390 ALA X O 1
ATOM 3067 N N . GLY A 1 391 ? -14.124 31.925 62.880 1.00 34.92 391 GLY X N 1
ATOM 3068 C CA . GLY A 1 391 ? -13.745 33.273 63.248 1.00 35.48 391 GLY X CA 1
ATOM 3069 C C . GLY A 1 391 ? -14.835 34.096 63.898 1.00 34.84 391 GLY X C 1
ATOM 3070 O O . GLY A 1 391 ? -15.265 33.804 64.994 1.00 36.62 391 GLY X O 1
ATOM 3071 N N . ARG A 1 392 ? -15.277 35.137 63.208 1.00 31.34 392 ARG X N 1
ATOM 3072 C CA . ARG A 1 392 ? -16.227 36.080 63.760 1.00 31.43 392 ARG X CA 1
ATOM 3073 C C . ARG A 1 392 ? -17.658 35.698 63.375 1.00 31.37 392 ARG X C 1
ATOM 3074 O O . ARG A 1 392 ? -18.593 36.436 63.624 1.00 28.81 392 ARG X O 1
ATOM 3082 N N . ILE A 1 393 ? -17.800 34.541 62.749 1.00 30.49 393 ILE X N 1
ATOM 3083 C CA . ILE A 1 393 ? -19.101 34.045 62.350 1.00 29.89 393 ILE X CA 1
ATOM 3084 C C . ILE A 1 393 ? -19.588 32.950 63.284 1.00 30.92 393 ILE X C 1
ATOM 3085 O O . ILE A 1 393 ? -18.988 31.897 63.374 1.00 28.65 393 ILE X O 1
ATOM 3090 N N . HIS A 1 394 ? -20.682 33.219 63.974 1.00 28.89 394 HIS X N 1
ATOM 3091 C CA . HIS A 1 394 ? -21.290 32.232 64.840 1.00 30.18 394 HIS X CA 1
ATOM 3092 C C . HIS A 1 394 ? -22.459 31.517 64.187 1.00 31.15 394 HIS X C 1
ATOM 3093 O O . HIS A 1 394 ? -23.125 32.062 63.326 1.00 30.36 394 HIS X O 1
ATOM 3100 N N . PH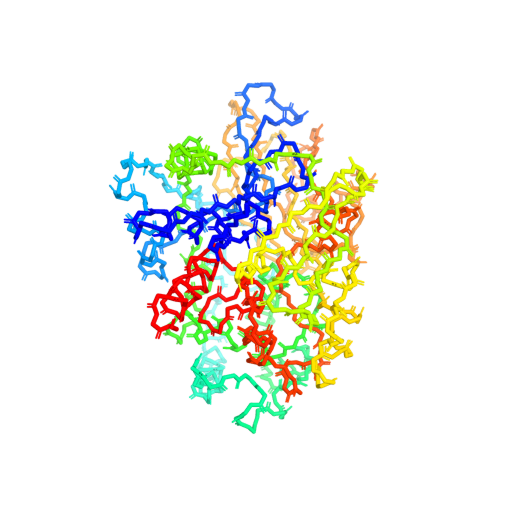E A 1 395 ? -22.700 30.290 64.624 1.00 29.26 395 PHE X N 1
ATOM 3101 C CA . PHE A 1 395 ? -23.773 29.482 64.0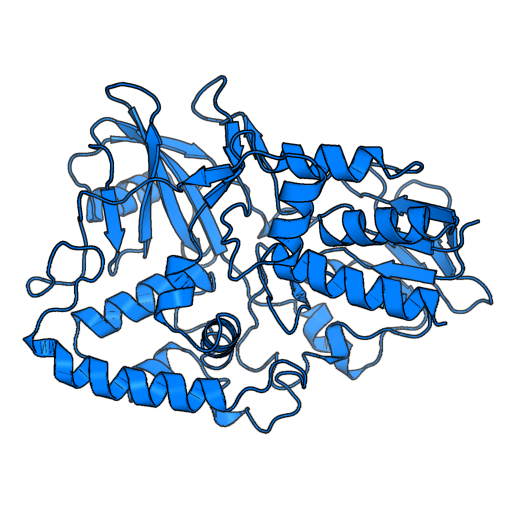86 1.00 29.48 395 PHE X CA 1
ATOM 3102 C C . PHE A 1 395 ? -24.682 29.003 65.207 1.00 29.94 395 PHE X C 1
ATOM 3103 O O . PHE A 1 395 ? -24.255 28.284 66.092 1.00 28.84 395 PHE X O 1
ATOM 3111 N N . VAL A 1 396 ? -25.935 29.430 65.152 1.00 29.55 396 VAL X N 1
ATOM 3112 C CA . VAL A 1 396 ? -26.927 29.071 66.146 1.00 28.40 396 VAL X CA 1
ATOM 3113 C C . VAL A 1 396 ? -28.173 28.440 65.520 1.00 28.22 396 VAL X C 1
ATOM 3114 O O . VAL A 1 396 ? -28.234 28.269 64.318 1.00 29.14 396 VAL X O 1
ATOM 3118 N N . GLY A 1 397 ? -29.154 28.108 66.354 1.00 26.93 397 GLY X N 1
ATOM 3119 C CA . GLY A 1 397 ? -30.408 27.533 65.902 1.00 26.79 397 GLY X CA 1
ATOM 3120 C C . GLY A 1 397 ? -30.722 26.164 66.480 1.00 26.92 397 GLY X C 1
ATOM 3121 O O . GLY A 1 397 ? -29.825 25.440 66.864 1.00 25.07 397 GLY X O 1
ATOM 3122 N N . SER A 1 398 ? -31.999 25.804 66.521 1.00 24.91 398 SER X N 1
ATOM 3123 C CA . SER A 1 398 ? -32.397 24.439 66.854 1.00 25.11 398 SER X CA 1
ATOM 3124 C C . SER A 1 398 ? -31.589 23.377 66.138 1.00 24.23 398 SER X C 1
ATOM 3125 O O . SER A 1 398 ? -31.244 22.373 66.721 1.00 27.61 398 SER X O 1
ATOM 3128 N N . ASP A 1 399 ? -31.325 23.596 64.858 1.00 25.33 399 ASP X N 1
ATOM 3129 C CA . ASP A 1 399 ? -30.708 22.579 64.022 1.00 24.76 399 ASP X CA 1
ATOM 3130 C C . ASP A 1 399 ? -29.373 22.141 64.605 1.00 24.38 399 ASP X C 1
ATOM 3131 O O . ASP A 1 399 ? -28.967 21.014 64.432 1.00 25.72 399 ASP X O 1
ATOM 3136 N N . VAL A 1 400 ? -28.692 23.045 65.291 1.00 26.78 400 VAL X N 1
ATOM 3137 C CA . VAL A 1 400 ? -27.354 22.758 65.760 1.00 25.87 400 VAL X CA 1
ATOM 3138 C C . VAL A 1 400 ? -27.231 22.593 67.259 1.00 28.40 400 VAL X C 1
ATOM 3139 O O . VAL A 1 400 ? -26.144 22.406 67.767 1.00 28.60 400 VAL X O 1
ATOM 3143 N N . SER A 1 401 ? -28.345 22.649 67.974 1.00 28.25 401 SER X N 1
ATOM 3144 C CA . SER A 1 401 ? -28.335 22.403 69.410 1.00 27.74 401 SER X CA 1
ATOM 3145 C C . SER A 1 401 ? -27.849 21.000 69.751 1.00 28.75 401 SER X C 1
ATOM 3146 O O . SER A 1 401 ? -28.290 20.032 69.152 1.00 29.11 401 SER X O 1
ATOM 3149 N N . LEU A 1 402 ? -26.942 20.903 70.714 1.00 25.63 402 LEU X N 1
ATOM 3150 C CA . LEU A 1 402 ? -26.535 19.616 71.265 1.00 26.96 402 LEU X CA 1
ATOM 3151 C C . LEU A 1 402 ? -27.480 19.131 72.359 1.00 26.41 402 LEU X C 1
ATOM 3152 O O . LEU A 1 402 ? -27.496 17.966 72.712 1.00 29.92 402 LEU X O 1
ATOM 3157 N N . GLU A 1 403 ? -28.256 20.053 72.895 1.00 28.15 403 GLU X N 1
ATOM 3158 C CA . GLU A 1 403 ? -28.993 19.833 74.122 1.00 31.45 403 GLU X CA 1
ATOM 3159 C C . GLU A 1 403 ? -30.467 19.594 73.814 1.00 31.28 403 GLU X C 1
ATOM 3160 O O . GLU A 1 403 ? -31.092 18.733 74.400 1.00 30.77 403 GLU X O 1
ATOM 3166 N N . PHE A 1 404 ? -31.006 20.363 72.880 1.00 25.95 404 PHE X N 1
ATOM 3167 C CA A PHE A 1 404 ? -32.380 20.190 72.451 0.50 27.65 404 PHE X CA 1
ATOM 3168 C CA B PHE A 1 404 ? -32.380 20.185 72.466 0.50 27.65 404 PHE X CA 1
ATOM 3169 C C . PHE A 1 404 ? -32.620 20.459 70.974 1.00 26.53 404 PHE X C 1
ATOM 3170 O O . PHE A 1 404 ? -33.361 21.349 70.617 1.00 24.52 404 PHE X O 1
ATOM 3185 N N . PRO A 1 405 ? -31.990 19.666 70.124 1.00 25.64 405 PRO X N 1
ATOM 3186 C CA . PRO A 1 405 ? -32.127 19.837 68.684 1.00 25.54 405 PRO X CA 1
ATOM 3187 C C . PRO A 1 405 ? -33.533 19.538 68.216 1.00 28.73 405 PRO X C 1
ATOM 3188 O O . PRO A 1 405 ? -34.141 18.585 68.671 1.00 27.34 405 PRO X O 1
ATOM 3192 N N . GLY A 1 406 ? -34.027 20.356 67.297 1.00 26.41 406 GLY X N 1
ATOM 3193 C CA . GLY A 1 406 ? -35.327 20.149 66.716 1.00 24.23 406 GLY X CA 1
ATOM 3194 C C . GLY A 1 406 ? -36.433 20.750 67.553 1.00 23.29 406 GLY X C 1
ATOM 3195 O O . GLY A 1 406 ? -37.602 20.584 67.245 1.00 23.97 406 GLY X O 1
ATOM 3196 N N . TYR A 1 407 ? -36.049 21.458 68.608 1.00 21.39 407 TYR X N 1
ATOM 3197 C CA . TYR A 1 407 ? -37.001 22.115 69.489 1.00 23.40 407 TYR X CA 1
ATOM 3198 C C . TYR A 1 407 ? -36.730 23.607 69.672 1.00 25.40 407 TYR X C 1
ATOM 3199 O O . TYR A 1 407 ? -35.601 24.038 69.639 1.00 26.38 407 TYR X O 1
ATOM 3208 N N . ILE A 1 408 ? -37.785 24.380 69.867 1.00 26.68 408 ILE X N 1
ATOM 3209 C CA . ILE A 1 408 ? -37.657 25.774 70.258 1.00 26.36 408 ILE X CA 1
ATOM 3210 C C . ILE A 1 408 ? -36.604 26.001 71.341 1.00 29.47 408 ILE X C 1
ATOM 3211 O O . ILE A 1 408 ? -35.807 26.913 71.253 1.00 26.74 408 ILE X O 1
ATOM 3216 N N . GLU A 1 409 ? -36.588 25.141 72.347 1.00 28.48 409 GLU X N 1
ATOM 3217 C CA . GLU A 1 409 ? -35.620 25.266 73.416 1.00 25.85 409 GLU X CA 1
ATOM 3218 C C . GLU A 1 409 ? -34.178 25.254 72.917 1.00 26.07 409 GLU X C 1
ATOM 3219 O O . GLU A 1 409 ? -33.329 25.919 73.478 1.00 26.78 409 GLU X O 1
ATOM 3225 N N . GLY A 1 410 ? -33.915 24.494 71.865 1.00 23.51 410 GLY X N 1
ATOM 3226 C CA . GLY A 1 410 ? -32.596 24.447 71.267 1.00 23.31 410 GLY X CA 1
ATOM 3227 C C . GLY A 1 410 ? -32.190 25.727 70.556 1.00 25.70 410 GLY X C 1
ATOM 3228 O O . GLY A 1 410 ? -31.034 26.101 70.551 1.00 24.56 410 GLY X O 1
ATOM 3229 N N . ALA A 1 411 ? -33.158 26.390 69.944 1.00 24.36 411 ALA X N 1
ATOM 3230 C CA . ALA A 1 411 ? -32.975 27.740 69.440 1.00 23.68 411 ALA X CA 1
ATOM 3231 C C . ALA A 1 411 ? -32.535 28.721 70.520 1.00 26.88 411 ALA X C 1
ATOM 3232 O O . ALA A 1 411 ? -31.600 29.472 70.332 1.00 26.35 411 ALA X O 1
ATOM 3234 N N . LEU A 1 412 ? -33.226 28.703 71.650 1.00 27.49 412 LEU X N 1
ATOM 3235 C CA . LEU A 1 412 ? -32.895 29.569 72.762 1.00 27.00 412 LEU X CA 1
ATOM 3236 C C . LEU A 1 412 ? -31.533 29.239 73.355 1.00 29.39 412 LEU X C 1
ATOM 3237 O O . LEU A 1 412 ? -30.741 30.122 73.625 1.00 30.98 412 LEU X O 1
ATOM 3242 N N . GLU A 1 413 ? -31.271 27.958 73.542 1.00 26.33 413 GLU X N 1
ATOM 3243 C CA . GLU A 1 413 ? -30.028 27.502 74.138 1.00 29.59 413 GLU X CA 1
ATOM 3244 C C . GLU A 1 413 ? -28.811 27.915 73.312 1.00 30.22 413 GLU X C 1
ATOM 3245 O O . GLU A 1 413 ? -27.847 28.435 73.834 1.00 29.47 413 GLU X O 1
ATOM 3251 N N . THR A 1 414 ? -28.860 27.645 72.020 1.00 28.01 414 THR X N 1
ATOM 3252 C CA . THR A 1 414 ? -27.771 27.998 71.134 1.00 28.82 414 THR X CA 1
ATOM 3253 C C . THR A 1 414 ? -27.503 29.508 71.079 1.00 29.38 414 THR X C 1
ATOM 3254 O O . THR A 1 414 ? -26.363 29.944 71.062 1.00 30.65 414 THR X O 1
ATOM 3258 N N . ALA A 1 415 ? -28.565 30.296 71.068 1.00 26.96 415 ALA X N 1
ATOM 3259 C CA . ALA A 1 415 ? -28.436 31.738 71.127 1.00 28.75 415 ALA X CA 1
ATOM 3260 C C . ALA A 1 415 ? -27.683 32.207 72.374 1.00 31.82 415 ALA X C 1
ATOM 3261 O O . ALA A 1 415 ? -26.763 32.994 72.289 1.00 30.48 415 ALA X O 1
ATOM 3263 N N . GLU A 1 416 ? -28.099 31.715 73.528 1.00 30.94 416 GLU X N 1
ATOM 3264 C CA . GLU A 1 416 ? -27.406 31.965 74.782 1.00 34.15 416 GLU X CA 1
ATOM 3265 C C . GLU A 1 416 ? -25.900 31.822 74.624 1.00 34.97 416 GLU X C 1
ATOM 3266 O O . GLU A 1 416 ? -25.141 32.710 74.968 1.00 36.79 416 GLU X O 1
ATOM 3272 N N . CYS A 1 417 ? -25.484 30.686 74.101 1.00 36.77 417 CYS X N 1
ATOM 3273 C CA . CYS A 1 417 ? -24.075 30.367 73.966 1.00 38.37 417 CYS X CA 1
ATOM 3274 C C . CYS A 1 417 ? -23.325 31.368 73.094 1.00 38.55 417 CYS X C 1
ATOM 3275 O O . CYS A 1 417 ? -22.238 31.792 73.436 1.00 37.09 417 CYS X O 1
ATOM 3278 N N . ALA A 1 418 ? -23.926 31.749 71.975 1.00 35.07 418 ALA X N 1
ATOM 3279 C CA . ALA A 1 418 ? -23.337 32.725 71.076 1.00 34.13 418 ALA X CA 1
ATOM 3280 C C . ALA A 1 418 ? -23.246 34.106 71.701 1.00 33.28 418 ALA X C 1
ATOM 3281 O O . ALA A 1 418 ? -22.240 34.780 71.580 1.00 32.52 418 ALA X O 1
ATOM 3283 N N . VAL A 1 419 ? -24.314 34.520 72.363 1.00 33.08 419 VAL X N 1
ATOM 3284 C CA . VAL A 1 419 ? -24.324 35.778 73.075 1.00 33.97 419 VAL X CA 1
ATOM 3285 C C . VAL A 1 419 ? -23.175 35.830 74.081 1.00 37.05 419 VAL X C 1
ATOM 3286 O O . VAL A 1 419 ? -22.416 36.783 74.124 1.00 33.25 419 VAL X O 1
ATOM 3290 N N . ASN A 1 420 ? -23.042 34.774 74.865 1.00 38.70 420 ASN X N 1
ATOM 3291 C CA . ASN A 1 420 ? -21.976 34.690 75.840 1.00 41.46 420 ASN X CA 1
ATOM 3292 C C . ASN A 1 420 ? -20.601 34.706 75.215 1.00 41.61 420 ASN X C 1
ATOM 3293 O O . ASN A 1 420 ? -19.712 35.384 75.690 1.00 44.00 420 ASN X O 1
ATOM 3298 N N . ALA A 1 421 ? -20.438 33.949 74.146 1.00 41.31 421 ALA X N 1
ATOM 3299 C CA . ALA A 1 421 ? -19.206 33.956 73.393 1.00 42.44 421 ALA X CA 1
ATOM 3300 C C . ALA A 1 421 ? -18.843 35.364 72.973 1.00 43.64 421 ALA X C 1
ATOM 3301 O O . ALA A 1 421 ? -17.706 35.788 73.117 1.00 46.15 421 ALA X O 1
ATOM 3303 N N . ILE A 1 422 ? -19.820 36.091 72.454 1.00 41.61 422 ILE X N 1
ATOM 3304 C CA . ILE A 1 422 ? -19.566 37.403 71.897 1.00 39.56 422 ILE X CA 1
ATOM 3305 C C . ILE A 1 422 ? -19.243 38.415 72.981 1.00 40.84 422 ILE X C 1
ATOM 3306 O O . ILE A 1 422 ? -18.386 39.268 72.813 1.00 40.55 422 ILE X O 1
ATOM 3311 N N . LEU A 1 423 ? -19.929 38.307 74.103 1.00 38.90 423 LEU X N 1
ATOM 3312 C CA . LEU A 1 423 ? -19.730 39.230 75.195 1.00 39.71 423 LEU X CA 1
ATOM 3313 C C . LEU A 1 423 ? -18.357 39.083 75.834 1.00 39.93 423 LEU X C 1
ATOM 3314 O O . LEU A 1 423 ? -17.821 40.031 76.376 1.00 43.54 423 LEU X O 1
ATOM 3319 N N . HIS A 1 424 ? -17.791 37.891 75.756 1.00 37.98 424 HIS X N 1
ATOM 3320 C CA . HIS A 1 424 ? -16.510 37.620 76.383 1.00 37.33 424 HIS X CA 1
ATOM 3321 C C . HIS A 1 424 ? -15.358 37.656 75.402 1.00 39.55 424 HIS X C 1
ATOM 3322 O O . HIS A 1 424 ? -14.204 37.595 75.800 1.00 41.86 424 HIS X O 1
ATOM 3329 N N . SER A 1 425 ? -15.672 37.735 74.119 0.50 39.97 425 SER X N 1
ATOM 3330 C CA . SER A 1 425 ? -14.699 38.130 73.119 0.50 42.09 425 SER X CA 1
ATOM 3331 C C . SER A 1 425 ? -14.136 39.505 73.416 0.50 42.71 425 SER X C 1
ATOM 3332 O O . SER A 1 425 ? -14.544 40.493 72.819 0.50 44.55 425 SER X O 1
#

Sequence (425 aa):
MYDAIVVGGGFSGLKAARDLTNAGKKVLLLEGGERLGGRAYSRESRNVPGLRVEIGGAYLHRKHHPRLAAELDRYGIPTAAASEFTSFRHRLGPTAVDQAFPIPGSEAVAVEAATYTLLRDAHRIDLEKGLENQDLEDLDIPLNEYVDKLDLPPVSRQFLLAWAWNMLGQPADQASALWMMLQLVAAHHHYSILGVVLSLDEVFSNGSADLVDAMSQEIPEEIRLQTVVTGIDQSGDVVNVTVKKDDGGHHAAFQAHSVIVATPMNTWRRIVFTPALPERRRSVIEEGHGGQGLKILIHVRGAEAGIECVGDGIFPTLYDYCEVSESERLLVAFTDSGSFDPTDIGAVKDAVLYYLPEVEVLGIDYHDWIADPLFEGPWVAPRVGQFSRVHKELGEPAGRIHFVGSDVSLEFFPGYIEGALETAECAVNAILHS

Radius of gyration: 21.57 Å; Cα contacts (8 Å, |Δi|>4): 954; chains: 1; bounding box: 59×60×36 Å

Secondary structure (DSSP, 8-state):
-EEEEEE--BHHHHHHHHHHHHTT--EEEE-SSSSSBTT--EEE-SSSTT-EEESS---B-TTT-HHHHHHHHHHT--EEE-----EE--BS-TT--SSSS---GGGHHHHHHHHHHHHHHHTT--TTT-TTSSS-GGG-SBHHHHHHHHT--HHHHHHHHHHHHHHHSS-TTTSBHHHHHHHHHHTTS-HHHHHHT--EEETT-THHHHHHHHTT-S-EESS--EEEEE-SSSSEEEEETTS--EEEEEEEE-S-GGGGGGSEEESPPPHHHHHHHHH-----EEEEEEEEESPPTTEEEEBSSSSSEEEEEEE-SSSEEEEEEEEETTT--TT-HHHHHHHHHHH-TTPEEEEEE---TTT-TTTSSSS--PPTTTTTTSSGGGGS-BTTEEE-SGGG-SSSTTSHHHHHHHHHHHHHHHHH-

Nearest PDB structures (foldseek):
  3ng7-assembly1_X  TM=1.002E+00  e=1.003E-93  Paenarthrobacter nicotinovorans
  6c71-assembly2_D-2  TM=8.746E-01  e=1.213E-41  Pseudomonas putida S16
  7kho-assembly2_B  TM=8.774E-01  e=1.966E-40  Pseudomonas putida S16
  7khn-assembly1_A  TM=8.686E-01  e=1.517E-39  Pseudomonas putida S16
  8eek-assembly2_B  TM=8.679E-01  e=6.722E-34  Corynebacterium ammoniagenes

Solvent-accessible surface area: 16873 Å² total; per-residue (Å²): 106,27,50,0,0,0,5,9,0,16,9,6,0,0,22,0,0,1,31,0,30,92,50,66,79,103,5,0,0,1,20,19,10,135,68,34,2,14,55,7,43,18,43,102,9,146,42,22,118,72,40,111,3,13,1,9,39,6,41,0,33,93,144,9,5,76,51,0,10,59,9,2,90,120,56,62,14,62,39,44,83,18,43,131,56,85,23,34,64,22,109,10,46,142,80,24,52,97,98,52,96,0,23,16,65,105,9,52,114,32,31,125,58,7,51,145,36,8,46,120,7,0,115,96,3,63,38,137,99,3,3,34,85,23,114,1,99,84,10,13,35,28,2,52,85,9,3,89,144,28,126,21,35,98,0,8,95,35,30,26,21,0,17,8,50,5,21,3,0,3,21,29,93,80,1,2,0,2,4,10,0,2,7,4,0,6,0,115,60,33,47,110,5,14,40,112,4,42,57,32,36,10,40,76,2,0,37,44,0,4,74,22,0,14,142,56,9,98,66,50,91,74,128,17,44,11,33,10,0,47,34,86,48,148,49,3,48,0,58,12,131,138,48,124,34,16,68,0,66,5,0,0,0,11,25,16,0,6,14,2,60,138,17,104,22,53,79,63,12,47,125,175,7,114,69,0,10,113,66,0,5,3,2,26,7,10,23,0,1,0,18,0,97,45,12,88,54,5,0,5,0,0,1,81,7,73,0,0,0,0,5,5,35,30,111,42,46,179,59,36,24,2,0,0,0,18,1,0,43,59,47,13,75,13,101,69,71,39,30,0,93,100,6,0,68,76,9,0,94,86,3,98,17,70,15,24,1,30,45,63,22,76,69,24,106,57,18,26,1,5,60,1,0,2,100,54,21,1,4,19,136,6,4,71,21,1,26,63,68,13,66,107,0,19,5,3,8,18,4,7,0,30,72,8,1,19,37,24,2,0,7,0,26,14,0,64,83,7,10,75,46,13,73,165,108

B-factor: mean 33.08, std 10.39, range [15.81, 119.0]